Protein AF-0000000072195682 (afdb_homodimer)

Solvent-accessible surface area (backbone atoms only — not comparable to full-atom values): 30044 Å² total; per-residue (Å²): 125,80,44,58,81,38,50,67,50,40,48,49,52,44,64,76,43,40,86,78,41,54,74,70,44,37,41,47,49,50,40,53,70,71,36,47,68,48,49,36,67,46,50,68,69,56,46,18,61,75,48,69,45,61,58,66,53,48,39,51,44,20,45,76,52,48,32,95,29,42,66,56,54,23,48,28,31,32,49,46,42,38,46,49,38,30,44,58,46,33,59,60,50,59,69,64,73,56,73,85,81,82,79,62,76,38,49,58,47,37,36,50,50,49,33,50,36,32,39,52,16,30,67,49,38,66,76,55,53,55,57,66,46,48,49,51,45,41,49,49,63,69,67,32,69,34,36,37,33,32,26,60,76,80,30,28,15,58,32,50,33,51,43,51,56,40,46,74,70,73,43,58,61,42,73,49,74,42,69,88,70,41,41,65,66,59,58,66,71,64,48,80,56,27,31,37,37,40,37,48,43,86,83,66,54,68,66,56,43,53,49,43,51,52,36,56,74,67,64,33,48,29,36,19,40,27,55,36,84,79,36,82,49,37,61,88,35,78,23,64,45,51,51,71,58,30,68,59,74,72,39,65,46,59,42,35,63,51,42,50,56,51,24,48,55,55,34,43,53,57,58,47,50,69,65,58,64,68,73,64,79,76,107,124,80,43,58,80,38,52,66,51,40,48,48,54,45,63,76,42,41,86,79,41,56,72,69,44,39,41,46,49,50,40,54,69,71,35,47,67,50,48,36,66,45,51,68,67,54,46,17,60,74,46,69,45,59,58,66,51,46,39,52,43,20,43,75,52,47,32,96,29,42,67,56,55,23,48,28,31,31,49,47,42,38,46,51,39,32,47,57,48,34,58,62,51,57,69,64,70,57,73,88,81,79,76,62,73,38,50,60,47,38,37,50,50,49,34,51,36,31,39,51,14,31,68,48,38,66,77,55,54,54,57,66,47,47,48,50,44,41,50,51,62,69,68,32,68,34,37,38,34,33,25,60,77,80,30,27,15,59,31,47,34,51,42,52,56,40,45,73,72,72,42,58,61,43,74,50,75,43,70,89,71,40,41,64,67,59,57,66,72,64,46,80,56,27,32,37,37,41,37,48,43,85,82,66,53,68,67,58,45,52,51,41,51,52,35,55,74,68,65,32,48,28,37,20,40,26,54,37,85,81,36,81,48,36,61,89,35,78,22,65,45,51,50,73,57,31,68,58,69,70,42,65,47,57,43,36,63,51,43,51,54,52,25,46,55,54,35,41,52,56,58,48,49,70,65,52,62,68,70,63,78,76,108

Radius of gyration: 27.05 Å; Cα contacts (8 Å, |Δi|>4): 893; chains: 2; bounding box: 69×82×57 Å

Secondary structure (DSSP, 8-state):
-PPPSSHHHHHHHHHHHGGGS-HHHHHHHHHHHH-HHHHHHS-HHHHHHHTTS-HHHHHHHHHHTT-SSHHHHHHHHHHHHHHHHHHHHHHHHTTTSS-SSS-TTSHHHHHHHHHHHHHHHHHHHHHHS-HHHHHHHHHHHHH-S-EEEEE-GGGHHHHHHHHHHHHHTT--EEEE--GGG-HHHHHTT--TT-EEEEE--SSPPHHHHHHHHHHHHHT-EEEEEES-TT-TTTTT-SEEEE----EETTEE--HHHHHHHHHHHHHHHHHHHHHHTTTTT--/-PPPSSHHHHHHHHHHHGGGS-HHHHHHHHHHHH-HHHHHHS-HHHHHHHTTS-HHHHHHHHHHTT-SSHHHHHHHHHHHHHHHHHHHHHHHHTTTSS-SSS-TTSHHHHHHHHHHHHHHHHHHHHHHS-HHHHHHHHHHHHH-S-EEEEE-GGGHHHHHHHHHHHHHTT--EEEE--GGG-HHHHHTT--TT-EEEEE--SSPPHHHHHHHHHHHHHT-EEEEEES-TT-TTTTT-SEEEE----EETTEE--HHHHHHHHHHHHHHHHHHHHHHTTGGG--

pLDDT: mean 82.2, std 19.08, range [18.28, 98.75]

Structure (mmCIF, N/CA/C/O backbone):
data_AF-0000000072195682-model_v1
#
loop_
_entity.id
_entity.type
_entity.pdbx_description
1 polymer 'Fe-S cluster assembly protein HesB'
#
loop_
_atom_site.group_PDB
_atom_site.id
_atom_site.type_symbol
_atom_site.label_atom_id
_atom_site.label_alt_id
_atom_site.label_comp_id
_atom_site.label_asym_id
_atom_site.label_entity_id
_atom_site.label_seq_id
_atom_site.pdbx_PDB_ins_code
_atom_site.Cartn_x
_atom_site.Cartn_y
_atom_site.Cartn_z
_atom_site.occupancy
_atom_site.B_iso_or_equiv
_atom_site.auth_seq_id
_atom_site.auth_comp_id
_atom_site.auth_asym_id
_atom_site.auth_atom_id
_atom_site.pdbx_PDB_model_num
ATOM 1 N N . MET A 1 1 ? 1.265 -34.75 -19.141 1 52.75 1 MET A N 1
ATOM 2 C CA . MET A 1 1 ? 0.879 -33.406 -18.719 1 52.75 1 MET A CA 1
ATOM 3 C C . MET A 1 1 ? -0.371 -33.469 -17.844 1 52.75 1 MET A C 1
ATOM 5 O O . MET A 1 1 ? -1.278 -34.25 -18.078 1 52.75 1 MET A O 1
ATOM 9 N N . ILE A 1 2 ? -0.291 -33 -16.625 1 70.94 2 ILE A N 1
ATOM 10 C CA . ILE A 1 2 ? -1.341 -33.125 -15.625 1 70.94 2 ILE A CA 1
ATOM 11 C C . ILE A 1 2 ? -2.406 -32.062 -15.844 1 70.94 2 ILE A C 1
ATOM 13 O O . ILE A 1 2 ? -2.111 -30.984 -16.359 1 70.94 2 ILE A O 1
ATOM 17 N N . ALA A 1 3 ? -3.643 -32.5 -15.633 1 84.62 3 ALA A N 1
ATOM 18 C CA . ALA A 1 3 ? -4.773 -31.578 -15.781 1 84.62 3 ALA A CA 1
ATOM 19 C C . ALA A 1 3 ? -4.652 -30.391 -14.828 1 84.62 3 ALA A C 1
ATOM 21 O O . ALA A 1 3 ? -4.238 -30.547 -13.68 1 84.62 3 ALA A O 1
ATOM 22 N N . ALA A 1 4 ? -4.977 -29.234 -15.438 1 80.38 4 ALA A N 1
ATOM 23 C CA . ALA A 1 4 ? -4.949 -28.016 -14.633 1 80.38 4 ALA A CA 1
ATOM 24 C C . ALA A 1 4 ? -5.906 -28.125 -13.445 1 80.38 4 ALA A C 1
ATOM 26 O O . ALA A 1 4 ? -6.98 -28.703 -13.562 1 80.38 4 ALA A O 1
ATOM 27 N N . THR A 1 5 ? -5.57 -27.609 -12.305 1 74.25 5 THR A N 1
ATOM 28 C CA . THR A 1 5 ? -6.406 -27.703 -11.117 1 74.25 5 THR A CA 1
ATOM 29 C C . THR A 1 5 ? -7.012 -26.328 -10.789 1 74.25 5 THR A C 1
ATOM 31 O O . THR A 1 5 ? -7.758 -26.203 -9.812 1 74.25 5 THR A O 1
ATOM 34 N N . SER A 1 6 ? -6.68 -25.297 -11.57 1 76.38 6 SER A N 1
ATOM 35 C CA . SER A 1 6 ? -7.281 -23.984 -11.43 1 76.38 6 SER A CA 1
ATOM 36 C C . SER A 1 6 ? -7.711 -23.422 -12.781 1 76.38 6 SER A C 1
ATOM 38 O O . SER A 1 6 ? -7.191 -23.828 -13.82 1 76.38 6 SER A O 1
ATOM 40 N N . VAL A 1 7 ? -8.68 -22.516 -12.68 1 79.06 7 VAL A N 1
ATOM 41 C CA . VAL A 1 7 ? -9.203 -21.922 -13.898 1 79.06 7 VAL A CA 1
ATOM 42 C C . VAL A 1 7 ? -8.078 -21.188 -14.641 1 79.06 7 VAL A C 1
ATOM 44 O O . VAL A 1 7 ? -7.961 -21.297 -15.867 1 79.06 7 VAL A O 1
ATOM 47 N N . LYS A 1 8 ? -7.355 -20.547 -13.883 1 70.56 8 LYS A N 1
ATOM 48 C CA . LYS A 1 8 ? -6.266 -19.781 -14.477 1 70.56 8 LYS A CA 1
ATOM 49 C C . LYS A 1 8 ? -5.27 -20.703 -15.188 1 70.56 8 LYS A C 1
ATOM 51 O O . LYS A 1 8 ? -4.824 -20.391 -16.297 1 70.56 8 LYS A O 1
ATOM 56 N N . GLU A 1 9 ? -4.902 -21.797 -14.516 1 75.75 9 GLU A N 1
ATOM 57 C CA . GLU A 1 9 ? -4.027 -22.797 -15.133 1 75.75 9 GLU A CA 1
ATOM 58 C C . GLU A 1 9 ? -4.648 -23.359 -16.406 1 75.75 9 GLU A C 1
ATOM 60 O O . GLU A 1 9 ? -3.959 -23.547 -17.406 1 75.75 9 GLU A O 1
ATOM 65 N N . LEU A 1 10 ? -5.891 -23.641 -16.312 1 85.56 10 LEU A N 1
ATOM 66 C CA . LEU A 1 10 ? -6.586 -24.188 -17.484 1 85.56 10 LEU A CA 1
ATOM 67 C C . LEU A 1 10 ? -6.59 -23.188 -18.625 1 85.56 10 LEU A C 1
ATOM 69 O O . LEU A 1 10 ? -6.344 -23.562 -19.781 1 85.56 10 LEU A O 1
ATOM 73 N N . GLN A 1 11 ? -6.801 -21.922 -18.234 1 79.88 11 GLN A N 1
ATOM 74 C CA . GLN A 1 11 ? -6.824 -20.891 -19.266 1 79.88 11 GLN A CA 1
ATOM 75 C C . GLN A 1 11 ? -5.453 -20.734 -19.922 1 79.88 11 GLN A C 1
ATOM 77 O O . GLN A 1 11 ? -5.359 -20.594 -21.141 1 79.88 11 GLN A O 1
ATOM 82 N N . ARG A 1 12 ? -4.441 -20.844 -19.188 1 74 12 ARG A N 1
ATOM 83 C CA . ARG A 1 12 ? -3.078 -20.797 -19.703 1 74 12 ARG A CA 1
ATOM 84 C C . ARG A 1 12 ? -2.82 -21.969 -20.656 1 74 12 ARG A C 1
ATOM 86 O O . ARG A 1 12 ? -2.248 -21.797 -21.734 1 74 12 ARG A O 1
ATOM 93 N N . ASP A 1 13 ? -3.166 -23.094 -20.172 1 84.19 13 ASP A N 1
ATOM 94 C CA . ASP A 1 13 ? -3.002 -24.281 -20.984 1 84.19 13 ASP A CA 1
ATOM 95 C C . ASP A 1 13 ? -3.76 -24.156 -22.312 1 84.19 13 ASP A C 1
ATOM 97 O O . ASP A 1 13 ? -3.258 -24.547 -23.359 1 84.19 13 ASP A O 1
ATOM 101 N N . ILE A 1 14 ? -4.898 -23.547 -22.234 1 86.06 14 ILE A N 1
ATOM 102 C CA . ILE A 1 14 ? -5.738 -23.344 -23.406 1 86.06 14 ILE A CA 1
ATOM 103 C C . ILE A 1 14 ? -5.055 -22.391 -24.375 1 86.06 14 ILE A C 1
ATOM 105 O O . ILE A 1 14 ? -4.988 -22.656 -25.578 1 86.06 14 ILE A O 1
ATOM 109 N N . TYR A 1 15 ? -4.516 -21.344 -23.859 1 75.62 15 TYR A N 1
ATOM 110 C CA . TYR A 1 15 ? -3.844 -20.359 -24.703 1 75.62 15 TYR A CA 1
ATOM 111 C C . TYR A 1 15 ? -2.617 -20.953 -25.375 1 75.62 15 TYR A C 1
ATOM 113 O O . TYR A 1 15 ? -2.375 -20.719 -26.562 1 75.62 15 TYR A O 1
ATOM 121 N N . ALA A 1 16 ? -1.9 -21.672 -24.656 1 79.31 16 ALA A N 1
ATOM 122 C CA . ALA A 1 16 ? -0.665 -22.297 -25.141 1 79.31 16 ALA A CA 1
ATOM 123 C C . ALA A 1 16 ? -0.95 -23.297 -26.25 1 79.31 16 ALA A C 1
ATOM 125 O O . ALA A 1 16 ? -0.159 -23.438 -27.188 1 79.31 16 ALA A O 1
ATOM 126 N N . LYS A 1 17 ? -2.082 -23.906 -26.188 1 85.75 17 LYS A N 1
ATOM 127 C CA . LYS A 1 17 ? -2.361 -25.016 -27.094 1 85.75 17 LYS A CA 1
ATOM 128 C C . LYS A 1 17 ? -3.4 -24.609 -28.141 1 85.75 17 LYS A C 1
ATOM 130 O O . LYS A 1 17 ? -3.789 -25.422 -28.984 1 85.75 17 LYS A O 1
ATOM 135 N N . TYR A 1 18 ? -3.801 -23.344 -28.094 1 82 18 TYR A N 1
ATOM 136 C CA . TYR A 1 18 ? -4.961 -22.891 -28.859 1 82 18 TYR A CA 1
ATOM 137 C C . TYR A 1 18 ? -4.77 -23.141 -30.344 1 82 18 TYR A C 1
ATOM 139 O O . TYR A 1 18 ? -5.652 -23.688 -31.016 1 82 18 TYR A O 1
ATOM 147 N N . GLU A 1 19 ? -3.594 -22.812 -30.875 1 79.88 19 GLU A N 1
ATOM 148 C CA . GLU A 1 19 ? -3.334 -22.906 -32.312 1 79.88 19 GLU A CA 1
ATOM 149 C C . GLU A 1 19 ? -3.248 -24.375 -32.75 1 79.88 19 GLU A C 1
ATOM 151 O O . GLU A 1 19 ? -3.523 -24.688 -33.938 1 79.88 19 GLU A O 1
ATOM 156 N N . ASP A 1 20 ? -2.902 -25.266 -31.844 1 88.12 20 ASP A N 1
ATOM 157 C CA . ASP A 1 20 ? -2.754 -26.672 -32.156 1 88.12 20 ASP A CA 1
ATOM 158 C C . ASP A 1 20 ? -4.094 -27.406 -32.094 1 88.12 20 ASP A C 1
ATOM 160 O O . ASP A 1 20 ? -4.199 -28.562 -32.469 1 88.12 20 ASP A O 1
ATOM 164 N N . LEU A 1 21 ? -5.109 -26.766 -31.547 1 89.88 21 LEU A N 1
ATOM 165 C CA . LEU A 1 21 ? -6.43 -27.359 -31.391 1 89.88 21 LEU A CA 1
ATOM 166 C C . LEU A 1 21 ? -7.188 -27.375 -32.719 1 89.88 21 LEU A C 1
ATOM 168 O O . LEU A 1 21 ? -6.973 -26.5 -33.562 1 89.88 21 LEU A O 1
ATOM 172 N N . SER A 1 22 ? -8.031 -28.438 -32.969 1 91.81 22 SER A N 1
ATOM 173 C CA . SER A 1 22 ? -8.953 -28.422 -34.094 1 91.81 22 SER A CA 1
ATOM 174 C C . SER A 1 22 ? -9.922 -27.25 -34 1 91.81 22 SER A C 1
ATOM 176 O O . SER A 1 22 ? -10.094 -26.656 -32.938 1 91.81 22 SER A O 1
ATOM 178 N N . GLN A 1 23 ? -10.562 -26.875 -35.062 1 88.38 23 GLN A N 1
ATOM 179 C CA . GLN A 1 23 ? -11.492 -25.75 -35.125 1 88.38 23 GLN A CA 1
ATOM 180 C C . GLN A 1 23 ? -12.602 -25.891 -34.094 1 88.38 23 GLN A C 1
ATOM 182 O O . GLN A 1 23 ? -12.969 -24.906 -33.406 1 88.38 23 GLN A O 1
ATOM 187 N N . ARG A 1 24 ? -13.07 -27.062 -33.938 1 90.88 24 ARG A N 1
ATOM 188 C CA . ARG A 1 24 ? -14.156 -27.312 -33 1 90.88 24 ARG A CA 1
ATOM 189 C C . ARG A 1 24 ? -13.68 -27.172 -31.578 1 90.88 24 ARG A C 1
ATOM 191 O O . ARG A 1 24 ? -14.398 -26.625 -30.719 1 90.88 24 ARG A O 1
ATOM 198 N N . LEU A 1 25 ? -12.461 -27.625 -31.25 1 93.06 25 LEU A N 1
ATOM 199 C CA . LEU A 1 25 ? -11.906 -27.5 -29.906 1 93.06 25 LEU A CA 1
ATOM 200 C C . LEU A 1 25 ? -11.562 -26.047 -29.594 1 93.06 25 LEU A C 1
ATOM 202 O O . LEU A 1 25 ? -11.688 -25.609 -28.453 1 93.06 25 LEU A O 1
ATOM 206 N N . GLN A 1 26 ? -11.219 -25.297 -30.609 1 89.5 26 GLN A N 1
ATOM 207 C CA . GLN A 1 26 ? -10.992 -23.859 -30.438 1 89.5 26 GLN A CA 1
ATOM 208 C C . GLN A 1 26 ? -12.281 -23.141 -30.047 1 89.5 26 GLN A C 1
ATOM 210 O O . GLN A 1 26 ? -12.273 -22.234 -29.219 1 89.5 26 GLN A O 1
ATOM 215 N N . GLN A 1 27 ? -13.352 -23.547 -30.609 1 88 27 GLN A N 1
ATOM 216 C CA . GLN A 1 27 ? -14.656 -22.984 -30.266 1 88 27 GLN A CA 1
ATOM 217 C C . GLN A 1 27 ? -14.984 -23.234 -28.797 1 88 27 GLN A C 1
ATOM 219 O O . GLN A 1 27 ? -15.461 -22.328 -28.109 1 88 27 GLN A O 1
ATOM 224 N N . VAL A 1 28 ? -14.672 -24.391 -28.328 1 92.19 28 VAL A N 1
ATOM 225 C CA . VAL A 1 28 ? -14.898 -24.734 -26.922 1 92.19 28 VAL A CA 1
ATOM 226 C C . VAL A 1 28 ? -13.953 -23.922 -26.047 1 92.19 28 VAL A C 1
ATOM 228 O O . VAL A 1 28 ? -14.367 -23.375 -25.016 1 92.19 28 VAL A O 1
ATOM 231 N N . ALA A 1 29 ? -12.703 -23.859 -26.484 1 89.5 29 ALA A N 1
ATOM 232 C CA . ALA A 1 29 ? -11.703 -23.094 -25.734 1 89.5 29 ALA A CA 1
ATOM 233 C C . ALA A 1 29 ? -12.141 -21.656 -25.547 1 89.5 29 ALA A C 1
ATOM 235 O O . ALA A 1 29 ? -12.062 -21.109 -24.438 1 89.5 29 ALA A O 1
ATOM 236 N N . LYS A 1 30 ? -12.641 -21.078 -26.562 1 83.25 30 LYS A N 1
ATOM 237 C CA . LYS A 1 30 ? -13.133 -19.703 -26.516 1 83.25 30 LYS A CA 1
ATOM 238 C C . LYS A 1 30 ? -14.297 -19.578 -25.547 1 83.25 30 LYS A C 1
ATOM 240 O O . LYS A 1 30 ? -14.328 -18.656 -24.719 1 83.25 30 LYS A O 1
ATOM 245 N N . TYR A 1 31 ? -15.211 -20.469 -25.609 1 87.19 31 TYR A N 1
ATOM 246 C CA . TYR A 1 31 ? -16.375 -20.438 -24.75 1 87.19 31 TYR A CA 1
ATOM 247 C C . TYR A 1 31 ? -15.977 -20.609 -23.281 1 87.19 31 TYR A C 1
ATOM 249 O O . TYR A 1 31 ? -16.5 -19.906 -22.406 1 87.19 31 TYR A O 1
ATOM 257 N N . VAL A 1 32 ? -15.008 -21.5 -23.016 1 88.25 32 VAL A N 1
ATOM 258 C CA . VAL A 1 32 ? -14.547 -21.797 -21.656 1 88.25 32 VAL A CA 1
ATOM 259 C C . VAL A 1 32 ? -13.898 -20.562 -21.047 1 88.25 32 VAL A C 1
ATOM 261 O O . VAL A 1 32 ? -14.133 -20.25 -19.875 1 88.25 32 VAL A O 1
ATOM 264 N N . VAL A 1 33 ? -13.203 -19.859 -21.859 1 79.81 33 VAL A N 1
ATOM 265 C CA . VAL A 1 33 ? -12.477 -18.688 -21.375 1 79.81 33 VAL A CA 1
ATOM 266 C C . VAL A 1 33 ? -13.43 -17.5 -21.25 1 79.81 33 VAL A C 1
ATOM 268 O O . VAL A 1 33 ? -13.336 -16.719 -20.297 1 79.81 33 VAL A O 1
ATOM 271 N N . GLU A 1 34 ? -14.43 -17.453 -22.047 1 76.75 34 GLU A N 1
ATOM 272 C CA . GLU A 1 34 ? -15.297 -16.281 -22.156 1 76.75 34 GLU A CA 1
ATOM 273 C C . GLU A 1 34 ? -16.484 -16.391 -21.219 1 76.75 34 GLU A C 1
ATOM 275 O O . GLU A 1 34 ? -17.031 -15.383 -20.766 1 76.75 34 GLU A O 1
ATOM 280 N N . LYS A 1 35 ? -16.906 -17.562 -20.953 1 77.69 35 LYS A N 1
ATOM 281 C CA . LYS A 1 35 ? -18.141 -17.734 -20.188 1 77.69 35 LYS A CA 1
ATOM 282 C C . LYS A 1 35 ? -17.922 -18.641 -18.984 1 77.69 35 LYS A C 1
ATOM 284 O O . LYS A 1 35 ? -18.531 -19.688 -18.859 1 77.69 35 LYS A O 1
ATOM 289 N N . PRO A 1 36 ? -17.031 -18.109 -18.047 1 79.25 36 PRO A N 1
ATOM 290 C CA . PRO A 1 36 ? -16.688 -18.953 -16.906 1 79.25 36 PRO A CA 1
ATOM 291 C C . PRO A 1 36 ? -17.891 -19.312 -16.047 1 79.25 36 PRO A C 1
ATOM 293 O O . PRO A 1 36 ? -17.969 -20.422 -15.508 1 79.25 36 PRO A O 1
ATOM 296 N N . GLU A 1 37 ? -18.844 -18.406 -15.93 1 74.94 37 GLU A N 1
ATOM 297 C CA . GLU A 1 37 ? -20.031 -18.672 -15.133 1 74.94 37 GLU A CA 1
ATOM 298 C C . GLU A 1 37 ? -20.875 -19.797 -15.75 1 74.94 37 GLU A C 1
ATOM 300 O O . GLU A 1 37 ? -21.391 -20.656 -15.031 1 74.94 37 GLU A O 1
ATOM 305 N N . SER A 1 38 ? -20.953 -19.766 -16.984 1 82.31 38 SER A N 1
ATOM 306 C CA . SER A 1 38 ? -21.688 -20.812 -17.688 1 82.31 38 SER A CA 1
ATOM 307 C C . SER A 1 38 ? -21.031 -22.172 -17.5 1 82.31 38 SER A C 1
ATOM 309 O O . SER A 1 38 ? -21.703 -23.172 -17.25 1 82.31 38 SER A O 1
ATOM 311 N N . ILE A 1 39 ? -19.672 -22.156 -17.547 1 88.06 39 ILE A N 1
ATOM 312 C CA . ILE A 1 39 ? -18.938 -23.391 -17.391 1 88.06 39 ILE A CA 1
ATOM 313 C C . ILE A 1 39 ? -19.203 -23.984 -16 1 88.06 39 ILE A C 1
ATOM 315 O O . ILE A 1 39 ? -19.391 -25.188 -15.859 1 88.06 39 ILE A O 1
ATOM 319 N N . ALA A 1 40 ? -19.297 -23.141 -15.086 1 82.06 40 ALA A N 1
ATOM 320 C CA . ALA A 1 40 ? -19.453 -23.562 -13.703 1 82.06 40 ALA A CA 1
ATOM 321 C C . ALA A 1 40 ? -20.859 -24.094 -13.445 1 82.06 40 ALA A C 1
ATOM 323 O O . ALA A 1 40 ? -21.047 -25.047 -12.688 1 82.06 40 ALA A O 1
ATOM 324 N N . PHE A 1 41 ? -21.828 -23.531 -14.078 1 80.69 41 PHE A N 1
ATOM 325 C CA . PHE A 1 41 ? -23.172 -23.734 -13.555 1 80.69 41 PHE A CA 1
ATOM 326 C C . PHE A 1 41 ? -24.062 -24.438 -14.586 1 80.69 41 PHE A C 1
ATOM 328 O O . PHE A 1 41 ? -25 -25.141 -14.234 1 80.69 41 PHE A O 1
ATOM 335 N N . ASP A 1 42 ? -23.812 -24.203 -15.789 1 84.56 42 ASP A N 1
ATOM 336 C CA . ASP A 1 42 ? -24.688 -24.781 -16.812 1 84.56 42 ASP A CA 1
ATOM 337 C C . ASP A 1 42 ? -24.422 -26.266 -16.984 1 84.56 42 ASP A C 1
ATOM 339 O O . ASP A 1 42 ? -23.359 -26.766 -16.625 1 84.56 42 ASP A O 1
ATOM 343 N N . SER A 1 43 ? -25.438 -27.047 -17.375 1 87.38 43 SER A N 1
ATOM 344 C CA . SER A 1 43 ? -25.266 -28.453 -17.703 1 87.38 43 SER A CA 1
ATOM 345 C C . SER A 1 43 ? -24.391 -28.609 -18.938 1 87.38 43 SER A C 1
ATOM 347 O O . SER A 1 43 ? -24.25 -27.688 -19.75 1 87.38 43 SER A O 1
ATOM 349 N N . VAL A 1 44 ? -23.781 -29.797 -19.031 1 90.38 44 VAL A N 1
ATOM 350 C CA . VAL A 1 44 ? -22.906 -30.109 -20.156 1 90.38 44 VAL A CA 1
ATOM 351 C C . VAL A 1 44 ? -23.688 -29.938 -21.469 1 90.38 44 VAL A C 1
ATOM 353 O O . VAL A 1 44 ? -23.156 -29.406 -22.453 1 90.38 44 VAL A O 1
ATOM 356 N N . SER A 1 45 ? -25.016 -30.312 -21.422 1 92.12 45 SER A N 1
ATOM 357 C CA . SER A 1 45 ? -25.859 -30.172 -22.594 1 92.12 45 SER A CA 1
ATOM 358 C C . SER A 1 45 ? -26.078 -28.703 -22.953 1 92.12 45 SER A C 1
ATOM 360 O O . SER A 1 45 ? -26.047 -28.312 -24.125 1 92.12 45 SER A O 1
ATOM 362 N N . GLU A 1 46 ? -26.281 -27.891 -21.969 1 91.31 46 GLU A N 1
ATOM 363 C CA . GLU A 1 46 ? -26.484 -26.453 -22.172 1 91.31 46 GLU A CA 1
ATOM 364 C C . GLU A 1 46 ? -25.219 -25.781 -22.672 1 91.31 46 GLU A C 1
ATOM 366 O O . GLU A 1 46 ? -25.266 -24.906 -23.547 1 91.31 46 GLU A O 1
ATOM 371 N N . ILE A 1 47 ? -24.078 -26.172 -22.141 1 93.56 47 ILE A N 1
ATOM 372 C CA . ILE A 1 47 ? -22.781 -25.625 -22.531 1 93.56 47 ILE A CA 1
ATOM 373 C C . ILE A 1 47 ? -22.5 -25.969 -23.984 1 93.56 47 ILE A C 1
ATOM 375 O O . ILE A 1 47 ? -22.094 -25.109 -24.766 1 93.56 47 ILE A O 1
ATOM 379 N N . ALA A 1 48 ? -22.766 -27.156 -24.359 1 93.56 48 ALA A N 1
ATOM 380 C CA . ALA A 1 48 ? -22.562 -27.609 -25.734 1 93.56 48 ALA A CA 1
ATOM 381 C C . ALA A 1 48 ? -23.438 -26.797 -26.703 1 93.56 48 ALA A C 1
ATOM 383 O O . ALA A 1 48 ? -22.969 -26.359 -27.75 1 93.56 48 ALA A O 1
ATOM 384 N N . ARG A 1 49 ? -24.703 -26.625 -26.312 1 92.19 49 ARG A N 1
ATOM 385 C CA . ARG A 1 49 ? -25.641 -25.875 -27.125 1 92.19 49 ARG A CA 1
ATOM 386 C C . ARG A 1 49 ? -25.172 -24.422 -27.297 1 92.19 49 ARG A C 1
ATOM 388 O O . ARG A 1 49 ? -25.156 -23.906 -28.422 1 92.19 49 ARG A O 1
ATOM 395 N N . ASN A 1 50 ? -24.688 -23.797 -26.234 1 90.31 50 ASN A N 1
ATOM 396 C CA . ASN A 1 50 ? -24.281 -22.406 -26.25 1 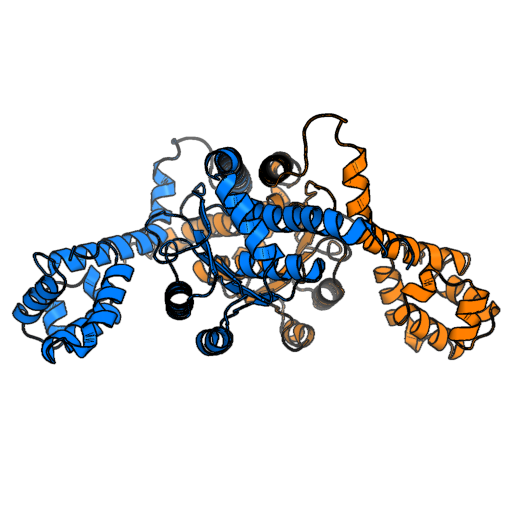90.31 50 ASN A CA 1
ATOM 397 C C . ASN A 1 50 ? -22.969 -22.203 -27 1 90.31 50 ASN A C 1
ATOM 399 O O . ASN A 1 50 ? -22.75 -21.172 -27.641 1 90.31 50 ASN A O 1
ATOM 403 N N . ALA A 1 51 ? -22.125 -23.125 -26.938 1 90.31 51 ALA A N 1
ATOM 404 C CA . ALA A 1 51 ? -20.844 -23.078 -27.609 1 90.31 51 ALA A CA 1
ATOM 405 C C . ALA A 1 51 ? -20.969 -23.547 -29.062 1 90.31 51 ALA A C 1
ATOM 407 O O . ALA A 1 51 ? -20 -23.516 -29.828 1 90.31 51 ALA A O 1
ATOM 408 N N . GLU A 1 52 ? -22.156 -24.031 -29.359 1 90.44 52 GLU A N 1
ATOM 409 C CA . GLU A 1 52 ? -22.484 -24.469 -30.719 1 90.44 52 GLU A CA 1
ATOM 410 C C . GLU A 1 52 ? -21.594 -25.625 -31.156 1 90.44 52 GLU A C 1
ATOM 412 O O . GLU A 1 52 ? -21.047 -25.609 -32.25 1 90.44 52 GLU A O 1
ATOM 417 N N . VAL A 1 53 ? -21.344 -26.578 -30.297 1 94.12 53 VAL A N 1
ATOM 418 C CA . VAL A 1 53 ? -20.594 -27.781 -30.609 1 94.12 53 VAL A CA 1
ATOM 419 C C . VAL A 1 53 ? -21.344 -29 -30.094 1 94.12 53 VAL A C 1
ATOM 421 O O . VAL A 1 53 ? -22.188 -28.906 -29.203 1 94.12 53 VAL A O 1
ATOM 424 N N . PRO A 1 54 ? -21.125 -30.234 -30.734 1 92.06 54 PRO A N 1
ATOM 425 C CA . PRO A 1 54 ? -21.688 -31.453 -30.156 1 92.06 54 PRO A CA 1
ATOM 426 C C . PRO A 1 54 ? -21.141 -31.75 -28.75 1 92.06 54 PRO A C 1
ATOM 428 O O . PRO A 1 54 ? -20 -31.406 -28.453 1 92.06 54 PRO A O 1
ATOM 431 N N . PRO A 1 55 ? -22.016 -32.312 -27.828 1 92.06 55 PRO A N 1
ATOM 432 C CA . PRO A 1 55 ? -21.578 -32.625 -26.469 1 92.06 55 PRO A CA 1
ATOM 433 C C . PRO A 1 55 ? -20.297 -33.469 -26.453 1 92.06 55 PRO A C 1
ATOM 435 O O . PRO A 1 55 ? -19.469 -33.312 -25.562 1 92.06 55 PRO A O 1
ATOM 438 N N . SER A 1 56 ? -20.094 -34.281 -27.5 1 93.25 56 SER A N 1
ATOM 439 C CA . SER A 1 56 ? -18.906 -35.125 -27.578 1 93.25 56 SER A CA 1
ATOM 440 C C . SER A 1 56 ? -17.641 -34.281 -27.734 1 93.25 56 SER A C 1
ATOM 442 O O . SER A 1 56 ? -16.562 -34.688 -27.297 1 93.25 56 SER A O 1
ATOM 444 N N . THR A 1 57 ? -17.766 -33.094 -28.344 1 94.56 57 THR A N 1
ATOM 445 C CA . THR A 1 57 ? -16.641 -32.188 -28.5 1 94.56 57 THR A CA 1
ATOM 446 C C . THR A 1 57 ? -16.156 -31.672 -27.141 1 94.56 57 THR A C 1
ATOM 448 O O . THR A 1 57 ? -14.969 -31.453 -26.938 1 94.56 57 THR A O 1
ATOM 451 N N . LEU A 1 58 ? -17.094 -31.516 -26.141 1 94.81 58 LEU A N 1
ATOM 452 C CA . LEU A 1 58 ? -16.703 -31.094 -24.797 1 94.81 58 LEU A CA 1
ATOM 453 C C . LEU A 1 58 ? -15.859 -32.156 -24.109 1 94.81 58 LEU A C 1
ATOM 455 O O . LEU A 1 58 ? -14.883 -31.859 -23.438 1 94.81 58 LEU A O 1
ATOM 459 N N . THR A 1 59 ? -16.281 -33.406 -24.344 1 93.12 59 THR A N 1
ATOM 460 C CA . THR A 1 59 ? -15.516 -34.531 -23.766 1 93.12 59 THR A CA 1
ATOM 461 C C . THR A 1 59 ? -14.117 -34.594 -24.391 1 93.12 59 THR A C 1
ATOM 463 O O . THR A 1 59 ? -13.133 -34.812 -23.672 1 93.12 59 THR A O 1
ATOM 466 N N . ARG A 1 60 ? -13.992 -34.438 -25.703 1 94.19 60 ARG A N 1
ATOM 467 C CA . ARG A 1 60 ? -12.695 -34.438 -26.375 1 94.19 60 ARG A CA 1
ATOM 468 C C . ARG A 1 60 ? -11.836 -33.281 -25.891 1 94.19 60 ARG A C 1
ATOM 470 O O . ARG A 1 60 ? -10.609 -33.406 -25.781 1 94.19 60 ARG A O 1
ATOM 477 N N . PHE A 1 61 ? -12.453 -32.094 -25.703 1 94.12 61 PHE A N 1
ATOM 478 C CA . PHE A 1 61 ? -11.742 -30.953 -25.141 1 94.12 61 PHE A CA 1
ATOM 479 C C . PHE A 1 61 ? -11.164 -31.281 -23.781 1 94.12 61 PHE A C 1
ATOM 481 O O . PHE A 1 61 ? -10 -30.984 -23.5 1 94.12 61 PHE A O 1
ATOM 488 N N . ALA A 1 62 ? -11.977 -31.875 -22.891 1 94 62 ALA A N 1
ATOM 489 C CA . ALA A 1 62 ? -11.5 -32.25 -21.562 1 94 62 ALA A CA 1
ATOM 490 C C . ALA A 1 62 ? -10.281 -33.188 -21.672 1 94 62 ALA A C 1
ATOM 492 O O . ALA A 1 62 ? -9.289 -32.969 -20.969 1 94 62 ALA A O 1
ATOM 493 N N . HIS A 1 63 ? -10.305 -34.094 -22.641 1 92.94 63 HIS A N 1
ATOM 494 C CA . HIS A 1 63 ? -9.203 -35.031 -22.828 1 92.94 63 HIS A CA 1
ATOM 495 C C . HIS A 1 63 ? -7.965 -34.344 -23.375 1 92.94 63 HIS A C 1
ATOM 497 O O . HIS A 1 63 ? -6.836 -34.688 -23 1 92.94 63 HIS A O 1
ATOM 503 N N . ALA A 1 64 ? -8.148 -33.406 -24.188 1 93 64 ALA A N 1
ATOM 504 C CA . ALA A 1 64 ? -7.039 -32.656 -24.766 1 93 64 ALA A CA 1
ATOM 505 C C . ALA A 1 64 ? -6.262 -31.906 -23.672 1 93 64 ALA A C 1
ATOM 507 O O . ALA A 1 64 ? -5.074 -31.625 -23.844 1 93 64 ALA A O 1
ATOM 508 N N . PHE A 1 65 ? -6.918 -31.625 -22.641 1 92.69 65 PHE A N 1
ATOM 509 C CA . PHE A 1 65 ? -6.273 -30.922 -21.531 1 92.69 65 PHE A CA 1
ATOM 510 C C . PHE A 1 65 ? -6.129 -31.828 -20.312 1 92.69 65 PHE A C 1
ATOM 512 O O . PHE A 1 65 ? -6.07 -31.359 -19.188 1 92.69 65 PHE A O 1
ATOM 519 N N . HIS A 1 66 ? -6.211 -33.094 -20.516 1 88.5 66 HIS A N 1
ATOM 520 C CA . HIS A 1 66 ? -5.816 -34.156 -19.609 1 88.5 66 HIS A CA 1
ATOM 521 C C . HIS A 1 66 ? -6.828 -34.312 -18.484 1 88.5 66 HIS A C 1
ATOM 523 O O . HIS A 1 66 ? -6.465 -34.719 -17.359 1 88.5 66 HIS A O 1
ATOM 529 N N . TYR A 1 67 ? -8.039 -33.969 -18.781 1 92.81 67 TYR A N 1
ATOM 530 C CA . TYR A 1 67 ? -9.125 -34.281 -17.859 1 92.81 67 TYR A CA 1
ATOM 531 C C . TYR A 1 67 ? -9.852 -35.531 -18.266 1 92.81 67 TYR A C 1
ATOM 533 O O . TYR A 1 67 ? -9.766 -35.969 -19.422 1 92.81 67 TYR A O 1
ATOM 541 N N . ARG A 1 68 ? -10.547 -36.188 -17.297 1 87.88 68 ARG A N 1
ATOM 542 C CA . ARG A 1 68 ? -11.273 -37.438 -17.594 1 87.88 68 ARG A CA 1
ATOM 543 C C . ARG A 1 68 ? -12.578 -37.125 -18.328 1 87.88 68 ARG A C 1
ATOM 545 O O . ARG A 1 68 ? -13.078 -37.969 -19.078 1 87.88 68 ARG A O 1
ATOM 552 N N . GLY A 1 69 ? -13.172 -35.969 -18.047 1 91.69 69 GLY A N 1
ATOM 553 C CA . GLY A 1 69 ? -14.414 -35.5 -18.625 1 91.69 69 GLY A CA 1
ATOM 554 C C . GLY A 1 69 ? -14.641 -34 -18.422 1 91.69 69 GLY A C 1
ATOM 555 O O . GLY A 1 69 ? -13.898 -33.375 -17.688 1 91.69 69 GLY A O 1
ATOM 556 N N . PHE A 1 70 ? -15.602 -33.531 -19.094 1 92.75 70 PHE A N 1
ATOM 557 C CA . PHE A 1 70 ? -15.828 -32.094 -19.047 1 92.75 70 PHE A CA 1
ATOM 558 C C . PHE A 1 70 ? -16.328 -31.672 -17.672 1 92.75 70 PHE A C 1
ATOM 560 O O . PHE A 1 70 ? -16.125 -30.516 -17.25 1 92.75 70 PHE A O 1
ATOM 567 N N . ASN A 1 71 ? -16.953 -32.656 -16.922 1 89.81 71 ASN A N 1
ATOM 568 C CA . ASN A 1 71 ? -17.375 -32.344 -15.562 1 89.81 71 ASN A CA 1
ATOM 569 C C . ASN A 1 71 ? -16.203 -32 -14.656 1 89.81 71 ASN A C 1
ATOM 571 O O . ASN A 1 71 ? -16.328 -31.219 -13.727 1 89.81 71 ASN A O 1
ATOM 575 N N . ASP A 1 72 ? -15.07 -32.531 -14.961 1 89.25 72 ASP A N 1
ATOM 576 C CA . ASP A 1 72 ? -13.867 -32.188 -14.203 1 89.25 72 ASP A CA 1
ATOM 577 C C . ASP A 1 72 ? -13.5 -30.703 -14.43 1 89.25 72 ASP A C 1
ATOM 579 O O . ASP A 1 72 ? -13.055 -30.031 -13.5 1 89.25 72 ASP A O 1
ATOM 583 N N . ILE A 1 73 ? -13.688 -30.266 -15.617 1 90.88 73 ILE A N 1
ATOM 584 C CA . ILE A 1 73 ? -13.414 -28.859 -15.945 1 90.88 73 ILE A CA 1
ATOM 585 C C . ILE A 1 73 ? -14.422 -27.969 -15.234 1 90.88 73 ILE A C 1
ATOM 587 O O . ILE A 1 73 ? -14.055 -26.953 -14.633 1 90.88 73 ILE A O 1
ATOM 591 N N . LYS A 1 74 ? -15.656 -28.406 -15.234 1 88.38 74 LYS A N 1
ATOM 592 C CA . LYS A 1 74 ? -16.672 -27.656 -14.523 1 88.38 74 LYS A CA 1
ATOM 593 C C . LYS A 1 74 ? -16.328 -27.531 -13.039 1 88.38 74 LYS A C 1
ATOM 595 O O . LYS A 1 74 ? -16.5 -26.453 -12.453 1 88.38 74 LYS A O 1
ATOM 600 N N . LYS A 1 75 ? -15.859 -28.547 -12.508 1 81.38 75 LYS A N 1
ATOM 601 C CA . LYS A 1 75 ? -15.484 -28.547 -11.102 1 81.38 75 LYS A CA 1
ATOM 602 C C . LYS A 1 75 ? -14.406 -27.484 -10.828 1 81.38 75 LYS A C 1
ATOM 604 O O . LYS A 1 75 ? -14.469 -26.781 -9.828 1 81.38 75 LYS A O 1
ATOM 609 N N . VAL A 1 76 ? -13.523 -27.422 -11.766 1 81.25 76 VAL A N 1
ATOM 610 C CA . VAL A 1 76 ? -12.445 -26.438 -11.625 1 81.25 76 VAL A CA 1
ATOM 611 C C . VAL A 1 76 ? -13.039 -25.031 -11.617 1 81.25 76 VAL A C 1
ATOM 613 O O . VAL A 1 76 ? -12.633 -24.188 -10.812 1 81.25 76 VAL A O 1
ATOM 616 N N . PHE A 1 77 ? -13.969 -24.781 -12.461 1 80.5 77 PHE A N 1
ATOM 617 C CA . PHE A 1 77 ? -14.586 -23.469 -12.555 1 80.5 77 PHE A CA 1
ATOM 618 C C . PHE A 1 77 ? -15.516 -23.219 -11.383 1 80.5 77 PHE A C 1
ATOM 620 O O . PHE A 1 77 ? -15.602 -22.094 -10.875 1 80.5 77 PHE A O 1
ATOM 627 N N . ARG A 1 78 ? -16.203 -24.281 -10.945 1 71.81 78 ARG A N 1
ATOM 628 C CA . ARG A 1 78 ? -17.078 -24.141 -9.789 1 71.81 78 ARG A CA 1
ATOM 629 C C . ARG A 1 78 ? -16.266 -23.797 -8.531 1 71.81 78 ARG A C 1
ATOM 631 O O . ARG A 1 78 ? -16.672 -22.938 -7.75 1 71.81 78 ARG A O 1
ATOM 638 N N . ILE A 1 79 ? -15.266 -24.484 -8.484 1 63.19 79 ILE A N 1
ATOM 639 C CA . ILE A 1 79 ? -14.398 -24.25 -7.336 1 63.19 79 ILE A CA 1
ATOM 640 C C . ILE A 1 79 ? -13.859 -22.812 -7.379 1 63.19 79 ILE A C 1
ATOM 642 O O . ILE A 1 79 ? -13.836 -22.125 -6.355 1 63.19 79 ILE A O 1
ATOM 646 N N . ASN A 1 80 ? -13.492 -22.484 -8.508 1 59.66 80 ASN A N 1
ATOM 647 C CA . ASN A 1 80 ? -12.984 -21.125 -8.688 1 59.66 80 ASN A CA 1
ATOM 648 C C . ASN A 1 80 ? -14.062 -20.094 -8.414 1 59.66 80 ASN A C 1
ATOM 650 O O . ASN A 1 80 ? -13.797 -19.062 -7.773 1 59.66 80 ASN A O 1
ATOM 654 N N . LEU A 1 81 ? -15.227 -20.359 -9.062 1 54.34 81 LEU A N 1
ATOM 655 C CA . LEU A 1 81 ? -16.328 -19.438 -8.852 1 54.34 81 LEU A CA 1
ATOM 656 C C . LEU A 1 81 ? -16.812 -19.484 -7.402 1 54.34 81 LEU A C 1
ATOM 658 O O . LEU A 1 81 ? -17.141 -18.453 -6.824 1 54.34 81 LEU A O 1
ATOM 662 N N . ALA A 1 82 ? -16.891 -20.688 -6.961 1 47.38 82 ALA A N 1
ATOM 663 C CA . ALA A 1 82 ? -17.188 -20.812 -5.539 1 47.38 82 ALA A CA 1
ATOM 664 C C . ALA A 1 82 ? -16.141 -20.094 -4.695 1 47.38 82 ALA A C 1
ATOM 666 O O . ALA A 1 82 ? -16.484 -19.391 -3.734 1 47.38 82 ALA A O 1
ATOM 667 N N . GLU A 1 83 ? -15.055 -20.328 -5.074 1 44.38 83 GLU A N 1
ATOM 668 C CA . GLU A 1 83 ? -13.969 -19.609 -4.414 1 44.38 83 GLU A CA 1
ATOM 669 C C . GLU A 1 83 ? -14.086 -18.109 -4.648 1 44.38 83 GLU A C 1
ATOM 671 O O . GLU A 1 83 ? -13.828 -17.312 -3.742 1 44.38 83 GLU A O 1
ATOM 676 N N . GLN A 1 84 ? -14.414 -17.812 -5.883 1 42.22 84 GLN A N 1
ATOM 677 C CA . GLN A 1 84 ? -14.742 -16.422 -6.184 1 42.22 84 GLN A CA 1
ATOM 678 C C . GLN A 1 84 ? -16.047 -16 -5.5 1 42.22 84 GLN A C 1
ATOM 680 O O . GLN A 1 84 ? -16.156 -14.883 -5.004 1 42.22 84 GLN A O 1
ATOM 685 N N . THR A 1 85 ? -17.078 -16.859 -5.797 1 39.16 85 THR A N 1
ATOM 686 C 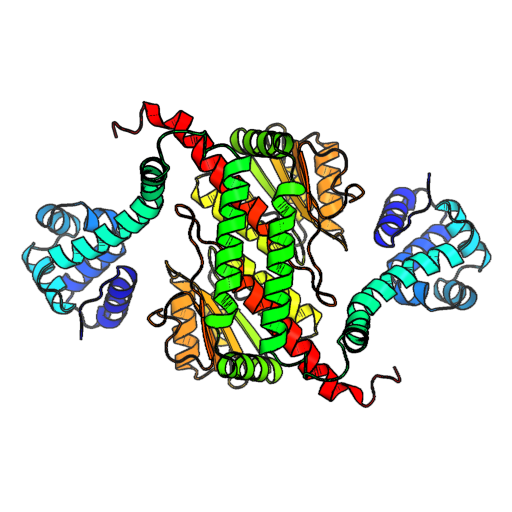CA . THR A 1 85 ? -18.312 -16.672 -5.043 1 39.16 85 THR A CA 1
ATOM 687 C C . THR A 1 85 ? -18.078 -16.922 -3.555 1 39.16 85 THR A C 1
ATOM 689 O O . THR A 1 85 ? -18.625 -16.203 -2.711 1 39.16 85 THR A O 1
ATOM 692 N N . GLU A 1 86 ? -17.422 -18.047 -3.242 1 36.16 86 GLU A N 1
ATOM 693 C CA . GLU A 1 86 ? -16.984 -18.172 -1.854 1 36.16 86 GLU A CA 1
ATOM 694 C C . GLU A 1 86 ? -16.109 -17 -1.435 1 36.16 86 GLU A C 1
ATOM 696 O O . GLU A 1 86 ? -16.156 -16.562 -0.284 1 36.16 86 GLU A O 1
ATOM 701 N N . SER A 1 87 ? -15.266 -16.609 -2.232 1 35.31 87 SER A N 1
ATOM 702 C C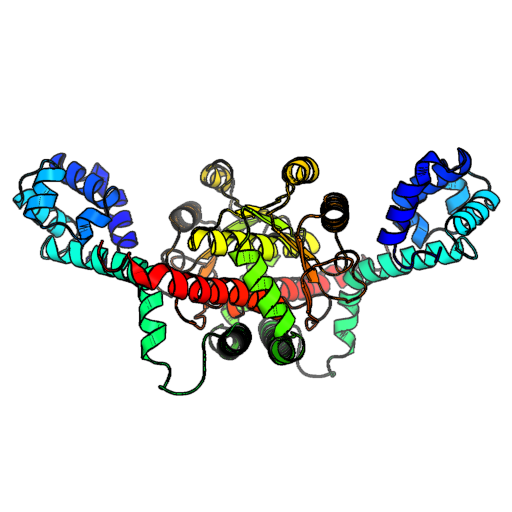A . SER A 1 87 ? -14.688 -15.297 -1.942 1 35.31 87 SER A CA 1
ATOM 703 C C . SER A 1 87 ? -15.773 -14.242 -1.764 1 35.31 87 SER A C 1
ATOM 705 O O . SER A 1 87 ? -15.695 -13.414 -0.852 1 35.31 87 SER A O 1
ATOM 707 N N . TYR A 1 88 ? -16.766 -14.211 -2.68 1 31.92 88 TYR A N 1
ATOM 708 C CA . TYR A 1 88 ? -17.969 -13.43 -2.432 1 31.92 88 TYR A CA 1
ATOM 709 C C . TYR A 1 88 ? -18.875 -14.125 -1.431 1 31.92 88 TYR A C 1
ATOM 711 O O . TYR A 1 88 ? -19.5 -13.477 -0.587 1 31.92 88 TYR A O 1
ATOM 719 N N . THR A 1 89 ? -19.156 -15.453 -1.502 1 33.06 89 THR A N 1
ATOM 720 C CA . THR A 1 89 ? -20 -16.203 -0.573 1 33.06 89 THR A CA 1
ATOM 721 C C . THR A 1 89 ? -19.25 -16.469 0.735 1 33.06 89 THR A C 1
ATOM 723 O O . THR A 1 89 ? -19.859 -16.875 1.729 1 33.06 89 THR A O 1
ATOM 726 N N . GLY A 1 90 ? -18 -16.719 0.762 1 32.72 90 GLY A N 1
ATOM 727 C CA . GLY A 1 90 ? -17.312 -16.719 2.039 1 32.72 90 GLY A CA 1
ATOM 728 C C . GLY A 1 90 ? -17.672 -15.539 2.922 1 32.72 90 GLY A C 1
ATOM 729 O O . GLY A 1 90 ? -17.219 -15.461 4.07 1 32.72 90 GLY A O 1
ATOM 730 N N . TYR A 1 91 ? -18.188 -14.523 2.301 1 32.47 91 TYR A N 1
ATOM 731 C CA . TYR A 1 91 ? -18.781 -13.5 3.158 1 32.47 91 TYR A CA 1
ATOM 732 C C . TYR A 1 91 ? -19.875 -14.094 4.027 1 32.47 91 TYR A C 1
ATOM 734 O O . TYR A 1 91 ? -20.078 -13.664 5.168 1 32.47 91 TYR A O 1
ATOM 742 N N . ALA A 1 92 ? -20.531 -15.148 3.531 1 31.5 92 ALA A N 1
ATOM 743 C CA . ALA A 1 92 ? -21.656 -15.703 4.273 1 31.5 92 ALA A CA 1
ATOM 744 C C . ALA A 1 92 ? -21.172 -16.562 5.441 1 31.5 92 ALA A C 1
ATOM 746 O O . ALA A 1 92 ? -21.875 -16.703 6.449 1 31.5 92 ALA A O 1
ATOM 747 N N . ARG A 1 93 ? -20.078 -17.312 5.312 1 32.16 93 ARG A N 1
ATOM 748 C CA . ARG A 1 93 ? -19.75 -18.234 6.391 1 32.16 93 ARG A CA 1
ATOM 749 C C . ARG A 1 93 ? -19.156 -17.5 7.586 1 32.16 93 ARG A C 1
ATOM 751 O O . ARG A 1 93 ? -18.875 -18.109 8.625 1 32.16 93 ARG A O 1
ATOM 758 N N . ILE A 1 94 ? -18.562 -16.391 7.367 1 34.44 94 ILE A N 1
ATOM 759 C CA . ILE A 1 94 ? -18.062 -15.75 8.57 1 34.44 94 ILE A CA 1
ATOM 760 C C . ILE A 1 94 ? -19.156 -15.68 9.625 1 34.44 94 ILE A C 1
ATOM 762 O O . ILE A 1 94 ? -18.875 -15.5 10.812 1 34.44 94 ILE A O 1
ATOM 766 N N . GLY A 1 95 ? -20.406 -15.727 9.219 1 32.12 95 GLY A N 1
ATOM 767 C CA . GLY A 1 95 ? -21.406 -15.812 10.273 1 32.12 95 GLY A CA 1
ATOM 768 C C . GLY A 1 95 ? -21.297 -17.078 11.086 1 32.12 95 GLY A C 1
ATOM 769 O O . GLY A 1 95 ? -21.938 -17.219 12.133 1 32.12 95 GLY A O 1
ATOM 770 N N . ALA A 1 96 ? -20.812 -18.203 10.461 1 32 96 ALA A N 1
ATOM 771 C CA . ALA A 1 96 ? -21.109 -19.438 11.188 1 32 96 ALA A CA 1
ATOM 772 C C . ALA A 1 96 ? -20.078 -19.672 12.297 1 32 96 ALA A C 1
ATOM 774 O O . ALA A 1 96 ? -20.344 -20.406 13.242 1 32 96 ALA A O 1
ATOM 775 N N . GLY A 1 97 ? -18.75 -19.453 12.086 1 33.5 97 GLY A N 1
ATOM 776 C CA . GLY A 1 97 ? -17.891 -20 13.125 1 33.5 97 GLY A CA 1
ATOM 777 C C . GLY A 1 97 ? -17.844 -19.156 14.375 1 33.5 97 GLY A C 1
ATOM 778 O O . GLY A 1 97 ? -17 -19.375 15.25 1 33.5 97 GLY A O 1
ATOM 779 N N . LEU A 1 98 ? -18.094 -17.828 14.273 1 31.77 98 LEU A N 1
ATOM 780 C CA . LEU A 1 98 ? -17.984 -17.188 15.578 1 31.77 98 LEU A CA 1
ATOM 781 C C . LEU A 1 98 ? -18.922 -17.844 16.578 1 31.77 98 LEU A C 1
ATOM 783 O O . LEU A 1 98 ? -20.016 -18.297 16.219 1 31.77 98 LEU A O 1
ATOM 787 N N . ASP A 1 99 ? -18.422 -18.328 17.625 1 33.22 99 ASP A N 1
ATOM 788 C CA . ASP A 1 99 ? -19.25 -18.703 18.781 1 33.22 99 ASP A CA 1
ATOM 789 C C . ASP A 1 99 ? -20.469 -17.781 18.906 1 33.22 99 ASP A C 1
ATOM 791 O O . ASP A 1 99 ? -20.438 -16.641 18.438 1 33.22 99 ASP A O 1
ATOM 795 N N . ASP A 1 100 ? -21.625 -18.172 19.297 1 36.31 100 ASP A N 1
ATOM 796 C CA . ASP A 1 100 ? -22.969 -17.656 19.578 1 36.31 100 ASP A CA 1
ATOM 797 C C . ASP A 1 100 ? -22.891 -16.234 20.125 1 36.31 100 ASP A C 1
ATOM 799 O O . ASP A 1 100 ? -23.859 -15.484 20.078 1 36.31 100 ASP A O 1
ATOM 803 N N . ASP A 1 101 ? -22.078 -15.953 21.312 1 38.16 101 ASP A N 1
ATOM 804 C CA . ASP A 1 101 ? -22.469 -14.805 22.125 1 38.16 101 ASP A CA 1
ATOM 805 C C . ASP A 1 101 ? -22.312 -13.5 21.359 1 38.16 101 ASP A C 1
ATOM 807 O O . ASP A 1 101 ? -23.234 -12.695 21.297 1 38.16 101 ASP A O 1
ATOM 811 N N . GLN A 1 102 ? -21.109 -12.555 21.797 1 43.69 102 GLN A N 1
ATOM 812 C CA . GLN A 1 102 ? -20.922 -11.117 21.656 1 43.69 102 GLN A CA 1
ATOM 813 C C . GLN A 1 102 ? -20.734 -10.727 20.203 1 43.69 102 GLN A C 1
ATOM 815 O O . GLN A 1 102 ? -20.25 -11.531 19.391 1 43.69 102 GLN A O 1
ATOM 820 N N . ASN A 1 103 ? -21.359 -9.438 19.578 1 50.81 103 ASN A N 1
ATOM 821 C CA . ASN A 1 103 ? -21.531 -8.672 18.344 1 50.81 103 ASN A CA 1
ATOM 822 C C . ASN A 1 103 ? -20.219 -8.547 17.578 1 50.81 103 ASN A C 1
ATOM 824 O O . ASN A 1 103 ? -19.453 -7.594 17.781 1 50.81 103 ASN A O 1
ATOM 828 N N . ILE A 1 104 ? -19.516 -9.438 17.219 1 56.78 104 ILE A N 1
ATOM 829 C CA . ILE A 1 104 ? -18.297 -9.531 16.406 1 56.78 104 ILE A CA 1
ATOM 830 C C . ILE A 1 104 ? -18.375 -8.547 15.25 1 56.78 104 ILE A C 1
ATOM 832 O O . ILE A 1 104 ? -17.344 -8.141 14.695 1 56.78 104 ILE A O 1
ATOM 836 N N . GLU A 1 105 ? -19.562 -7.953 15.031 1 77.19 105 GLU A N 1
ATOM 837 C CA . GLU A 1 105 ? -19.672 -7.281 13.742 1 77.19 105 GLU A CA 1
ATOM 838 C C . GLU A 1 105 ? -19.578 -5.77 13.898 1 77.19 105 GLU A C 1
ATOM 840 O O . GLU A 1 105 ? -19.969 -5.02 13 1 77.19 105 GLU A O 1
ATOM 845 N N . THR A 1 106 ? -19.109 -5.516 15.164 1 87.25 106 THR A N 1
ATOM 846 C CA . THR A 1 106 ? -18.938 -4.07 15.258 1 87.25 106 THR A CA 1
ATOM 847 C C . THR A 1 106 ? -17.641 -3.633 14.586 1 87.25 106 THR A C 1
ATOM 849 O O . THR A 1 106 ? -16.672 -4.41 14.508 1 87.25 106 THR A O 1
ATOM 852 N N . PRO A 1 107 ? -17.562 -2.395 14.141 1 91.88 107 PRO A N 1
ATOM 853 C CA . PRO A 1 107 ? -16.328 -1.891 13.539 1 91.88 107 PRO A CA 1
ATOM 854 C C . PRO A 1 107 ? -15.125 -2.021 14.461 1 91.88 107 PRO A C 1
ATOM 856 O O . PRO A 1 107 ? -14.031 -2.377 14.016 1 91.88 107 PRO A O 1
ATOM 859 N N . ALA A 1 108 ? -15.32 -1.824 15.766 1 91 108 ALA A N 1
ATOM 860 C CA . ALA A 1 108 ? -14.227 -1.919 16.734 1 91 108 ALA A CA 1
ATOM 861 C C . ALA A 1 108 ? -13.727 -3.354 16.844 1 91 108 ALA A C 1
ATOM 863 O O . ALA A 1 108 ? -12.516 -3.59 16.906 1 91 108 ALA A O 1
ATOM 864 N N . ASN A 1 109 ? -14.602 -4.293 16.875 1 90.44 109 ASN A N 1
ATOM 865 C CA . ASN A 1 109 ? -14.219 -5.699 16.953 1 90.44 109 ASN A CA 1
ATOM 866 C C . ASN A 1 109 ? -13.531 -6.156 15.664 1 90.44 109 ASN A C 1
ATOM 868 O O . ASN A 1 109 ? -12.578 -6.938 15.711 1 90.44 109 ASN A O 1
ATOM 872 N N . ILE A 1 110 ? -14.047 -5.688 14.578 1 91.88 110 ILE A N 1
ATOM 873 C CA . ILE A 1 110 ? -13.438 -6.004 13.289 1 91.88 110 ILE A CA 1
ATOM 874 C C . ILE A 1 110 ? -12 -5.492 13.258 1 91.88 110 ILE A C 1
ATOM 876 O O . ILE A 1 110 ? -11.086 -6.211 12.844 1 91.88 110 ILE A O 1
ATOM 880 N N . LEU A 1 111 ? -11.797 -4.227 13.711 1 94.56 111 LEU A N 1
ATOM 881 C CA . LEU A 1 111 ? -10.461 -3.646 13.773 1 94.56 111 LEU A CA 1
ATOM 882 C C . LEU A 1 111 ? -9.539 -4.5 14.641 1 94.56 111 LEU A C 1
ATOM 884 O O . LEU A 1 111 ? -8.398 -4.781 14.25 1 94.56 111 LEU A O 1
ATOM 888 N N . ALA A 1 112 ? -10 -4.914 15.789 1 91.62 112 ALA A N 1
ATOM 889 C CA . ALA A 1 112 ? -9.203 -5.711 16.719 1 91.62 112 ALA A CA 1
ATOM 890 C C . ALA A 1 112 ? -8.828 -7.059 16.094 1 91.62 112 ALA A C 1
ATOM 892 O O . ALA A 1 112 ? -7.691 -7.508 16.219 1 91.62 112 ALA A O 1
ATOM 893 N N . GLN A 1 113 ? -9.742 -7.676 15.414 1 91.56 113 GLN A N 1
ATOM 894 C CA . GLN A 1 113 ? -9.5 -8.977 14.789 1 91.56 113 GLN A CA 1
ATOM 895 C C . GLN A 1 113 ? -8.508 -8.859 13.641 1 91.56 113 GLN A C 1
ATOM 897 O O . GLN A 1 113 ? -7.629 -9.711 13.477 1 91.56 113 GLN A O 1
ATOM 902 N N . LEU A 1 114 ? -8.703 -7.832 12.875 1 94.12 114 LEU A N 1
ATOM 903 C CA . LEU A 1 114 ? -7.785 -7.625 11.758 1 94.12 114 LEU A CA 1
ATOM 904 C C . LEU A 1 114 ? -6.383 -7.289 12.266 1 94.12 114 LEU A C 1
ATOM 906 O O . LEU A 1 114 ? -5.391 -7.727 11.68 1 94.12 114 LEU A O 1
ATOM 910 N N . ALA A 1 115 ? -6.297 -6.449 13.32 1 94.88 115 ALA A N 1
ATOM 911 C CA . ALA A 1 115 ? -4.992 -6.172 13.922 1 94.88 115 ALA A CA 1
ATOM 912 C C . ALA A 1 115 ? -4.305 -7.461 14.359 1 94.88 115 ALA A C 1
ATOM 914 O O . ALA A 1 115 ? -3.113 -7.656 14.102 1 94.88 115 ALA A O 1
ATOM 915 N N . LYS A 1 116 ? -5.047 -8.32 14.992 1 91.62 116 LYS A N 1
ATOM 916 C CA . LYS A 1 116 ? -4.504 -9.602 15.445 1 91.62 116 LYS A CA 1
ATOM 917 C C . LYS A 1 116 ? -4.059 -10.461 14.266 1 91.62 116 LYS A C 1
ATOM 919 O O . LYS A 1 116 ? -2.992 -11.07 14.305 1 91.62 116 LYS A O 1
ATOM 924 N N . ALA A 1 117 ? -4.879 -10.523 13.242 1 93.19 117 ALA A N 1
ATOM 925 C CA . ALA A 1 117 ? -4.535 -11.281 12.047 1 93.19 117 ALA A CA 1
ATOM 926 C C . ALA A 1 117 ? -3.25 -10.758 11.414 1 93.19 117 ALA A C 1
ATOM 928 O O . ALA A 1 117 ? -2.398 -11.547 10.984 1 93.19 117 ALA A O 1
ATOM 929 N N . ASN A 1 118 ? -3.127 -9.445 11.305 1 95.81 118 ASN A N 1
ATOM 930 C CA . ASN A 1 118 ? -1.915 -8.836 10.766 1 95.81 118 ASN A CA 1
ATOM 931 C C . ASN A 1 118 ? -0.697 -9.148 11.633 1 95.81 118 ASN A C 1
ATOM 933 O O . ASN A 1 118 ? 0.389 -9.406 11.109 1 95.81 118 ASN A O 1
ATOM 937 N N . ILE A 1 119 ? -0.898 -9.109 12.953 1 94.06 119 ILE A N 1
ATOM 938 C CA . ILE A 1 119 ? 0.187 -9.43 13.875 1 94.06 119 ILE A CA 1
ATOM 939 C C . ILE A 1 119 ? 0.636 -10.875 13.656 1 94.06 119 ILE A C 1
ATOM 941 O O . ILE A 1 119 ? 1.836 -11.156 13.586 1 94.06 119 ILE A O 1
ATOM 945 N N . ASN A 1 120 ? -0.272 -11.766 13.484 1 91 120 ASN A N 1
ATOM 946 C CA . ASN A 1 120 ? 0.053 -13.164 13.227 1 91 120 ASN A CA 1
ATOM 947 C C . ASN A 1 120 ? 0.876 -13.32 11.953 1 91 120 ASN A C 1
ATOM 949 O O . ASN A 1 120 ? 1.849 -14.078 11.922 1 91 120 ASN A O 1
ATOM 953 N N . SER A 1 121 ? 0.484 -12.602 10.914 1 95 121 SER A N 1
ATOM 954 C CA . SER A 1 121 ? 1.213 -12.656 9.648 1 95 121 SER A CA 1
ATOM 955 C C . SER A 1 121 ? 2.654 -12.188 9.82 1 95 121 SER A C 1
ATOM 957 O O . SER A 1 121 ? 3.576 -12.781 9.258 1 95 121 SER A O 1
ATOM 959 N N . LEU A 1 122 ? 2.844 -11.164 10.625 1 96 122 LEU A N 1
ATOM 960 C CA . LEU A 1 122 ? 4.168 -10.594 10.852 1 96 122 LEU A CA 1
ATOM 961 C C . LEU A 1 122 ? 5.023 -11.531 11.703 1 96 122 LEU A C 1
ATOM 963 O O . LEU A 1 122 ? 6.227 -11.656 11.469 1 96 122 LEU A O 1
ATOM 967 N N . GLU A 1 123 ? 4.406 -12.141 12.656 1 89.62 123 GLU A N 1
ATOM 968 C CA . GLU A 1 123 ? 5.125 -13.078 13.516 1 89.62 123 GLU A CA 1
ATOM 969 C C . GLU A 1 123 ? 5.629 -14.281 12.727 1 89.62 123 GLU A C 1
ATOM 971 O O . GLU A 1 123 ? 6.727 -14.781 12.977 1 89.62 123 GLU A O 1
ATOM 976 N N . ASP A 1 124 ? 4.879 -14.672 11.734 1 88.44 124 ASP A N 1
ATOM 977 C CA . ASP A 1 124 ? 5.219 -15.836 10.93 1 88.44 124 ASP A CA 1
ATOM 978 C C . ASP A 1 124 ? 6.258 -15.484 9.867 1 88.44 124 ASP A C 1
ATOM 980 O O . ASP A 1 124 ? 6.91 -16.375 9.312 1 88.44 124 ASP A O 1
ATOM 984 N N . LEU A 1 125 ? 6.422 -14.203 9.539 1 93.31 125 LEU A N 1
ATOM 985 C CA . LEU A 1 125 ? 7.223 -13.734 8.414 1 93.31 125 LEU A CA 1
ATOM 986 C C . LEU A 1 125 ? 8.68 -14.156 8.57 1 93.31 125 LEU A C 1
ATOM 988 O O . LEU A 1 125 ? 9.297 -14.664 7.633 1 93.31 125 LEU A O 1
ATOM 992 N N . ASN A 1 126 ? 9.211 -14.016 9.828 1 82.81 126 ASN A N 1
ATOM 993 C CA . ASN A 1 126 ? 10.625 -14.297 10.062 1 82.81 126 ASN A CA 1
ATOM 994 C C . ASN A 1 126 ? 10.945 -15.773 9.852 1 82.81 126 ASN A C 1
ATOM 996 O O . ASN A 1 126 ? 12.055 -16.125 9.445 1 82.81 126 ASN A O 1
ATOM 1000 N N . VAL A 1 127 ? 9.992 -16.562 10.07 1 81.94 127 VAL A N 1
ATOM 1001 C CA . VAL A 1 127 ? 10.195 -18 9.93 1 81.94 127 VAL A CA 1
ATOM 1002 C C . VAL A 1 127 ? 10.008 -18.391 8.469 1 81.94 127 VAL A C 1
ATOM 1004 O O . VAL A 1 127 ? 10.641 -19.344 7.992 1 81.94 127 VAL A O 1
ATOM 1007 N N . GLN A 1 128 ? 9.281 -17.641 7.734 1 84.62 128 GLN A N 1
ATOM 1008 C CA . GLN A 1 128 ? 8.93 -17.984 6.359 1 84.62 128 GLN A CA 1
ATOM 1009 C C . GLN A 1 128 ? 10.031 -17.578 5.391 1 84.62 128 GLN A C 1
ATOM 1011 O O . GLN A 1 128 ? 10.148 -18.141 4.301 1 84.62 128 GLN A O 1
ATOM 1016 N N . ILE A 1 129 ? 10.82 -16.609 5.773 1 90.62 129 ILE A N 1
ATOM 1017 C CA . ILE A 1 129 ? 11.766 -16.031 4.828 1 90.62 129 ILE A CA 1
ATOM 1018 C C . ILE A 1 129 ? 13.164 -16.578 5.086 1 90.62 129 ILE A C 1
ATOM 1020 O O . ILE A 1 129 ? 13.68 -16.5 6.203 1 90.62 129 ILE A O 1
ATOM 1024 N N . GLU A 1 130 ? 13.758 -17.125 4.062 1 87.88 130 GLU A N 1
ATOM 1025 C CA . GLU A 1 130 ? 15.125 -17.625 4.145 1 87.88 130 GLU A CA 1
ATOM 1026 C C . GLU A 1 130 ? 16.125 -16.484 4.055 1 87.88 130 GLU A C 1
ATOM 1028 O O . GLU A 1 130 ? 16.047 -15.641 3.16 1 87.88 130 GLU A O 1
ATOM 1033 N N . GLN A 1 131 ? 17.109 -16.531 4.906 1 89.19 131 GLN A N 1
ATOM 1034 C CA . GLN A 1 131 ? 18.125 -15.484 4.961 1 89.19 131 GLN A CA 1
ATOM 1035 C C . GLN A 1 131 ? 18.875 -15.375 3.635 1 89.19 131 GLN A C 1
ATOM 1037 O O . GLN A 1 131 ? 19.156 -14.273 3.162 1 89.19 131 GLN A O 1
ATOM 1042 N N . ASP A 1 132 ? 19.156 -16.484 3.057 1 91.44 132 ASP A N 1
ATOM 1043 C CA . ASP A 1 132 ? 19.906 -16.516 1.798 1 91.44 132 ASP A CA 1
ATOM 1044 C C . ASP A 1 132 ? 19.109 -15.836 0.682 1 91.44 132 ASP A C 1
ATOM 1046 O O . ASP A 1 132 ? 19.672 -15.094 -0.128 1 91.44 132 ASP A O 1
ATOM 1050 N N . THR A 1 133 ? 17.828 -16.141 0.643 1 95.12 133 THR A N 1
ATOM 1051 C CA . THR A 1 133 ? 16.969 -15.516 -0.367 1 95.12 133 THR A CA 1
ATOM 1052 C C . THR A 1 133 ? 16.953 -14 -0.204 1 95.12 133 THR A C 1
ATOM 1054 O O . THR A 1 133 ? 16.984 -13.266 -1.191 1 95.12 133 THR A O 1
ATOM 1057 N N . LEU A 1 134 ? 16.875 -13.562 1.031 1 95.75 134 LEU A N 1
ATOM 1058 C CA . LEU A 1 134 ? 16.906 -12.141 1.332 1 95.75 134 LEU A CA 1
ATOM 1059 C C . LEU A 1 134 ? 18.203 -11.5 0.838 1 95.75 134 LEU A C 1
ATOM 1061 O O . LEU A 1 134 ? 18.172 -10.438 0.209 1 95.75 134 LEU A O 1
ATOM 1065 N N . GLN A 1 135 ? 19.281 -12.156 1.083 1 94.25 135 GLN A N 1
ATOM 1066 C CA . GLN A 1 135 ? 20.594 -11.648 0.661 1 94.25 135 GLN A CA 1
ATOM 1067 C C . GLN A 1 135 ? 20.688 -11.586 -0.861 1 94.25 135 GLN A C 1
ATOM 1069 O O . GLN A 1 135 ? 21.188 -10.602 -1.415 1 94.25 135 GLN A O 1
ATOM 1074 N N . VAL A 1 136 ? 20.234 -12.594 -1.503 1 96.44 136 VAL A N 1
ATOM 1075 C CA . VAL A 1 136 ? 20.25 -12.633 -2.961 1 96.44 136 VAL A CA 1
ATOM 1076 C C . VAL A 1 136 ? 19.422 -11.469 -3.52 1 96.44 136 VAL A C 1
ATOM 1078 O O . VAL A 1 136 ? 19.875 -10.773 -4.43 1 96.44 136 VAL A O 1
ATOM 1081 N N . ALA A 1 137 ? 18.25 -11.25 -2.969 1 98.25 137 ALA A N 1
ATOM 1082 C CA . ALA A 1 137 ? 17.359 -10.188 -3.438 1 98.25 137 ALA A CA 1
ATOM 1083 C C . ALA A 1 137 ? 18.016 -8.812 -3.256 1 98.25 137 ALA A C 1
ATOM 1085 O O . ALA A 1 137 ? 17.984 -7.98 -4.164 1 98.25 137 ALA A O 1
ATOM 1086 N N . VAL A 1 138 ? 18.609 -8.586 -2.107 1 97.06 138 VAL A N 1
ATOM 1087 C CA . VAL A 1 138 ? 19.266 -7.316 -1.826 1 97.06 138 VAL A CA 1
ATOM 1088 C C . VAL A 1 138 ? 20.422 -7.102 -2.809 1 97.06 138 VAL A C 1
ATOM 1090 O O . VAL A 1 138 ? 20.594 -6 -3.338 1 97.06 138 VAL A O 1
ATOM 1093 N N . THR A 1 139 ? 21.141 -8.125 -3.078 1 96.75 139 THR A N 1
ATOM 1094 C CA . THR A 1 139 ? 22.266 -8.04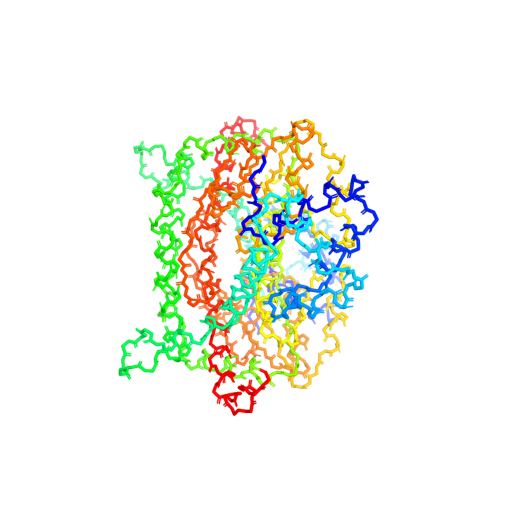7 -4.012 1 96.75 139 THR A CA 1
ATOM 1095 C C . THR A 1 139 ? 21.766 -7.734 -5.422 1 96.75 139 THR A C 1
ATOM 1097 O O . THR A 1 139 ? 22.312 -6.867 -6.098 1 96.75 139 THR A O 1
ATOM 1100 N N . LEU A 1 140 ? 20.719 -8.445 -5.84 1 97.88 140 LEU A N 1
ATOM 1101 C CA . LEU A 1 140 ? 20.141 -8.211 -7.16 1 97.88 140 LEU A CA 1
ATOM 1102 C C . LEU A 1 140 ? 19.688 -6.766 -7.309 1 97.88 140 LEU A C 1
ATOM 1104 O O . LEU A 1 140 ? 19.984 -6.117 -8.312 1 97.88 140 LEU A O 1
ATOM 1108 N N . LEU A 1 141 ? 19.047 -6.27 -6.316 1 98.06 141 LEU A N 1
ATOM 1109 C CA . LEU A 1 141 ? 18.531 -4.902 -6.359 1 98.06 141 LEU A CA 1
ATOM 1110 C C . LEU A 1 141 ? 19.688 -3.896 -6.336 1 98.06 141 LEU A C 1
ATOM 1112 O O . LEU A 1 141 ? 19.625 -2.871 -7.016 1 98.06 141 LEU A O 1
ATOM 1116 N N . ASN A 1 142 ? 20.641 -4.211 -5.586 1 96 142 ASN A N 1
ATOM 1117 C CA . ASN A 1 142 ? 21.781 -3.314 -5.449 1 96 142 ASN A CA 1
ATOM 1118 C C . ASN A 1 142 ? 22.562 -3.195 -6.758 1 96 142 ASN A C 1
ATOM 1120 O O . ASN A 1 142 ? 23.094 -2.129 -7.07 1 96 142 ASN A O 1
ATOM 1124 N N . GLU A 1 143 ? 22.625 -4.219 -7.469 1 95.94 143 GLU A N 1
ATOM 1125 C CA . GLU A 1 143 ? 23.469 -4.289 -8.656 1 95.94 143 GLU A CA 1
ATOM 1126 C C . GLU A 1 143 ? 22.672 -3.965 -9.914 1 95.94 143 GLU A C 1
ATOM 1128 O O . GLU A 1 143 ? 23.25 -3.844 -11 1 95.94 143 GLU A O 1
ATOM 1133 N N . ALA A 1 144 ? 21.406 -3.76 -9.805 1 97.25 144 ALA A N 1
ATOM 1134 C CA . ALA A 1 144 ? 20.531 -3.6 -10.969 1 97.25 144 ALA A CA 1
ATOM 1135 C C . ALA A 1 144 ? 20.781 -2.27 -11.672 1 97.25 144 ALA A C 1
ATOM 1137 O O . ALA A 1 144 ? 20.938 -1.234 -11.016 1 97.25 144 ALA A O 1
ATOM 1138 N N . ASN A 1 145 ? 20.844 -2.318 -13.039 1 96.25 145 ASN A N 1
ATOM 1139 C CA . ASN A 1 145 ? 20.828 -1.085 -13.82 1 96.25 145 ASN A CA 1
ATOM 1140 C C . ASN A 1 145 ? 19.5 -0.35 -13.68 1 96.25 145 ASN A C 1
ATOM 1142 O O . ASN A 1 145 ? 19.469 0.866 -13.477 1 96.25 145 ASN A O 1
ATOM 1146 N N . ASN A 1 146 ? 18.484 -1.09 -13.875 1 96.38 146 ASN A N 1
ATOM 1147 C CA . ASN A 1 146 ? 17.109 -0.649 -13.711 1 96.38 146 ASN A CA 1
ATOM 1148 C C . ASN A 1 146 ? 16.266 -1.68 -12.953 1 96.38 146 ASN A C 1
ATOM 1150 O O . ASN A 1 146 ? 16.484 -2.885 -13.102 1 96.38 146 ASN A O 1
ATOM 1154 N N . ILE A 1 147 ? 15.391 -1.146 -12.164 1 97.75 147 ILE A N 1
ATOM 1155 C CA . ILE A 1 147 ? 14.453 -2.002 -11.445 1 97.75 147 ILE A CA 1
ATOM 1156 C C . ILE A 1 147 ? 13.039 -1.771 -11.961 1 97.75 147 ILE A C 1
ATOM 1158 O O . ILE A 1 147 ? 12.578 -0.628 -12.047 1 97.75 147 ILE A O 1
ATOM 1162 N N . TYR A 1 148 ? 12.391 -2.791 -12.422 1 97 148 TYR A N 1
ATOM 1163 C CA . TYR A 1 148 ? 10.984 -2.742 -12.805 1 97 148 TYR A CA 1
ATOM 1164 C C . TYR A 1 148 ? 10.102 -3.434 -11.773 1 97 148 TYR A C 1
ATOM 1166 O O . TYR A 1 148 ? 10.383 -4.562 -11.367 1 97 148 TYR A O 1
ATOM 1174 N N . VAL A 1 149 ? 9.102 -2.74 -11.312 1 97.62 149 VAL A N 1
ATOM 1175 C CA . VAL A 1 149 ? 8.227 -3.281 -10.281 1 97.62 149 VAL A CA 1
ATOM 1176 C C . VAL A 1 149 ? 6.824 -3.492 -10.852 1 97.62 149 VAL A C 1
ATOM 1178 O O . VAL A 1 149 ? 6.254 -2.586 -11.469 1 97.62 149 VAL A O 1
ATOM 1181 N N . VAL A 1 150 ? 6.309 -4.719 -10.555 1 95.94 150 VAL A N 1
ATOM 1182 C CA . VAL A 1 150 ? 5.023 -5.133 -11.109 1 95.94 150 VAL A CA 1
ATOM 1183 C C . VAL A 1 150 ? 4.094 -5.574 -9.984 1 95.94 150 VAL A C 1
ATOM 1185 O O . VAL A 1 150 ? 4.457 -6.422 -9.172 1 95.94 150 VAL A O 1
ATOM 1188 N N . GLY A 1 151 ? 2.943 -5.066 -9.953 1 95.25 151 GLY A N 1
ATOM 1189 C CA . GLY A 1 151 ? 1.829 -5.43 -9.094 1 95.25 151 GLY A CA 1
ATOM 1190 C C . GLY A 1 151 ? 0.497 -4.895 -9.586 1 95.25 151 GLY A C 1
ATOM 1191 O O . GLY A 1 151 ? 0.375 -3.709 -9.898 1 95.25 151 GLY A O 1
ATOM 1192 N N . PHE A 1 152 ? -0.409 -5.77 -9.688 1 90.31 152 PHE A N 1
ATOM 1193 C CA . PHE A 1 152 ? -1.728 -5.383 -10.18 1 90.31 152 PHE A CA 1
ATOM 1194 C C . PHE A 1 152 ? -2.809 -5.742 -9.172 1 90.31 152 PHE A C 1
ATOM 1196 O O . PHE A 1 152 ? -2.572 -6.539 -8.258 1 90.31 152 PHE A O 1
ATOM 1203 N N . GLY A 1 153 ? -3.963 -5.078 -9.32 1 89.06 153 GLY A N 1
ATOM 1204 C CA . GLY A 1 153 ? -5.043 -5.328 -8.383 1 89.06 153 GLY A CA 1
ATOM 1205 C C . GLY A 1 153 ? -4.676 -4.984 -6.949 1 89.06 153 GLY A C 1
ATOM 1206 O O . GLY A 1 153 ? -4.238 -3.867 -6.664 1 89.06 153 GLY A O 1
ATOM 1207 N N . GLN A 1 154 ? -4.766 -5.992 -6.109 1 88.19 154 GLN A N 1
ATOM 1208 C CA . GLN A 1 154 ? -4.504 -5.785 -4.688 1 88.19 154 GLN A CA 1
ATOM 1209 C C . GLN A 1 154 ? -3.037 -5.438 -4.441 1 88.19 154 GLN A C 1
ATOM 1211 O O . GLN A 1 154 ? -2.717 -4.715 -3.498 1 88.19 154 GLN A O 1
ATOM 1216 N N . SER A 1 155 ? -2.223 -5.863 -5.348 1 94.19 155 SER A N 1
ATOM 1217 C CA . SER A 1 155 ? -0.786 -5.719 -5.141 1 94.19 155 SER A CA 1
ATOM 1218 C C . SER A 1 155 ? -0.28 -4.387 -5.688 1 94.19 155 SER A C 1
ATOM 1220 O O . SER A 1 155 ? 0.874 -4.016 -5.461 1 94.19 155 SER A O 1
ATOM 1222 N N . PHE A 1 156 ? -1.126 -3.664 -6.371 1 94 156 PHE A N 1
ATOM 1223 C CA . PHE A 1 156 ? -0.7 -2.418 -6.996 1 94 156 PHE A CA 1
ATOM 1224 C C . PHE A 1 156 ? -0.191 -1.435 -5.949 1 94 156 PHE A C 1
ATOM 1226 O O . PHE A 1 156 ? 0.806 -0.744 -6.172 1 94 156 PHE A O 1
ATOM 1233 N N . GLY A 1 157 ? -0.9 -1.372 -4.859 1 94.31 157 GLY A N 1
ATOM 1234 C CA . GLY A 1 157 ? -0.49 -0.468 -3.797 1 94.31 157 GLY A CA 1
ATOM 1235 C C . GLY A 1 157 ? 0.898 -0.765 -3.264 1 94.31 157 GLY A C 1
ATOM 1236 O O . GLY A 1 157 ? 1.7 0.149 -3.061 1 94.31 157 GLY A O 1
ATOM 1237 N N . MET A 1 158 ? 1.24 -1.977 -3.07 1 95.81 158 MET A N 1
ATOM 1238 C CA . MET A 1 158 ? 2.545 -2.379 -2.555 1 95.81 158 MET A CA 1
ATOM 1239 C C . MET A 1 158 ? 3.641 -2.121 -3.586 1 95.81 158 MET A C 1
ATOM 1241 O O . MET A 1 158 ? 4.738 -1.685 -3.234 1 95.81 158 MET A O 1
ATOM 1245 N N . ALA A 1 159 ? 3.275 -2.381 -4.816 1 96.88 159 ALA A N 1
ATOM 1246 C CA . ALA A 1 159 ? 4.223 -2.09 -5.891 1 96.88 159 ALA A CA 1
ATOM 1247 C C . ALA A 1 159 ? 4.535 -0.597 -5.953 1 96.88 159 ALA A C 1
ATOM 1249 O O . ALA A 1 159 ? 5.699 -0.206 -6.074 1 96.88 159 ALA A O 1
ATOM 1250 N N . SER A 1 160 ? 3.527 0.183 -5.855 1 94.12 160 SER A N 1
ATOM 1251 C CA . SER A 1 160 ? 3.686 1.633 -5.891 1 94.12 160 SER A CA 1
ATOM 1252 C C . SER A 1 160 ? 4.555 2.119 -4.73 1 94.12 160 SER A C 1
ATOM 1254 O O . SER A 1 160 ? 5.391 3.008 -4.906 1 94.12 160 SER A O 1
ATOM 1256 N N . TYR A 1 161 ? 4.395 1.543 -3.617 1 94.44 161 TYR A N 1
ATOM 1257 C CA . TYR A 1 161 ? 5.203 1.916 -2.463 1 94.44 161 TYR A CA 1
ATOM 1258 C C . TYR A 1 161 ? 6.672 1.592 -2.699 1 94.44 161 TYR A C 1
ATOM 1260 O O . TYR A 1 161 ? 7.551 2.396 -2.379 1 94.44 161 TYR A O 1
ATOM 1268 N N . LEU A 1 162 ? 6.906 0.402 -3.168 1 97.19 162 LEU A N 1
ATOM 1269 C CA . LEU A 1 162 ? 8.281 -0.002 -3.42 1 97.19 162 LEU A CA 1
ATOM 1270 C C . LEU A 1 162 ? 8.969 0.97 -4.375 1 97.19 162 LEU A C 1
ATOM 1272 O O . LEU A 1 162 ? 10.109 1.38 -4.137 1 97.19 162 LEU A O 1
ATOM 1276 N N . VAL A 1 163 ? 8.234 1.348 -5.398 1 95.75 163 VAL A N 1
ATOM 1277 C CA . VAL A 1 163 ? 8.773 2.297 -6.367 1 95.75 163 VAL A CA 1
ATOM 1278 C C . VAL A 1 163 ? 9.078 3.625 -5.676 1 95.75 163 VAL A C 1
ATOM 1280 O O . VAL A 1 163 ? 10.156 4.191 -5.859 1 95.75 163 VAL A O 1
ATOM 1283 N N . TYR A 1 164 ? 8.156 4.062 -4.922 1 91.44 164 TYR A N 1
ATOM 1284 C CA . TYR A 1 164 ? 8.336 5.293 -4.156 1 91.44 164 TYR A CA 1
ATOM 1285 C C . TYR A 1 164 ? 9.578 5.207 -3.277 1 91.44 164 TYR A C 1
ATOM 1287 O O . TYR A 1 164 ? 10.422 6.113 -3.293 1 91.44 164 TYR A O 1
ATOM 1295 N N . ALA A 1 165 ? 9.719 4.176 -2.533 1 92.19 165 ALA A N 1
ATOM 1296 C CA . ALA A 1 165 ? 10.805 4.004 -1.569 1 92.19 165 ALA A CA 1
ATOM 1297 C C . ALA A 1 165 ? 12.148 3.885 -2.275 1 92.19 165 ALA A C 1
ATOM 1299 O O . ALA A 1 165 ? 13.148 4.457 -1.825 1 92.19 165 ALA A O 1
ATOM 1300 N N . LEU A 1 166 ? 12.156 3.184 -3.369 1 94.25 166 LEU A N 1
ATOM 1301 C CA . LEU A 1 166 ? 13.406 3.004 -4.105 1 94.25 166 LEU A CA 1
ATOM 1302 C C . LEU A 1 166 ? 13.852 4.312 -4.75 1 94.25 166 LEU A C 1
ATOM 1304 O O . LEU A 1 166 ? 15.047 4.598 -4.824 1 94.25 166 LEU A O 1
ATOM 1308 N N . ARG A 1 167 ? 12.859 5.027 -5.223 1 91.25 167 ARG A N 1
ATOM 1309 C CA . ARG A 1 167 ? 13.188 6.328 -5.793 1 91.25 167 ARG A CA 1
ATOM 1310 C C . ARG A 1 167 ? 13.805 7.25 -4.746 1 91.25 167 ARG A C 1
ATOM 1312 O O . ARG A 1 167 ? 14.711 8.031 -5.051 1 91.25 167 ARG A O 1
ATOM 1319 N N . ARG A 1 168 ? 13.422 7.137 -3.582 1 85.75 168 ARG A N 1
ATOM 1320 C CA . ARG A 1 168 ? 13.914 7.977 -2.494 1 85.75 168 ARG A CA 1
ATOM 1321 C C . ARG A 1 168 ? 15.383 7.699 -2.205 1 85.75 168 ARG A C 1
ATOM 1323 O O . ARG A 1 168 ? 16.094 8.562 -1.689 1 85.75 168 ARG A O 1
ATOM 1330 N N . ILE A 1 169 ? 15.836 6.523 -2.518 1 87 169 ILE A N 1
ATOM 1331 C CA . ILE A 1 169 ? 17.234 6.203 -2.26 1 87 169 ILE A CA 1
ATOM 1332 C C . ILE A 1 169 ? 18 6.164 -3.578 1 87 169 ILE A C 1
ATOM 1334 O O . ILE A 1 169 ? 18.984 5.434 -3.707 1 87 169 ILE A O 1
ATOM 1338 N N . ASP A 1 170 ? 17.453 6.832 -4.531 1 90.31 170 ASP A N 1
ATOM 1339 C CA . ASP A 1 170 ? 18.109 7.184 -5.789 1 90.31 170 ASP A CA 1
ATOM 1340 C C . ASP A 1 170 ? 18.375 5.941 -6.637 1 90.31 170 ASP A C 1
ATOM 1342 O O . ASP A 1 170 ? 19.453 5.789 -7.199 1 90.31 170 ASP A O 1
ATOM 1346 N N . ARG A 1 171 ? 17.375 5.059 -6.66 1 91.62 171 ARG A N 1
ATOM 1347 C CA . ARG A 1 171 ? 17.453 3.932 -7.582 1 91.62 171 ARG A CA 1
ATOM 1348 C C . ARG A 1 171 ? 16.641 4.207 -8.844 1 91.62 171 ARG A C 1
ATOM 1350 O O . ARG A 1 171 ? 15.586 4.855 -8.789 1 91.62 171 ARG A O 1
ATOM 1357 N N . ARG A 1 172 ? 17.219 3.777 -10 1 94.25 172 ARG A N 1
ATOM 1358 C CA . ARG A 1 172 ? 16.453 3.822 -11.242 1 94.25 172 ARG A CA 1
ATOM 1359 C C . ARG A 1 172 ? 15.359 2.756 -11.25 1 94.25 172 ARG A C 1
ATOM 1361 O O . ARG A 1 172 ? 15.633 1.583 -11.508 1 94.25 172 ARG A O 1
ATOM 1368 N N . VAL A 1 173 ? 14.148 3.168 -10.961 1 95.38 173 VAL A N 1
ATOM 1369 C CA . VAL A 1 173 ? 13.055 2.219 -10.789 1 95.38 173 VAL A CA 1
ATOM 1370 C C . VAL A 1 173 ? 11.828 2.686 -11.578 1 95.38 173 VAL A C 1
ATOM 1372 O O . VAL A 1 173 ? 11.57 3.887 -11.672 1 95.38 173 VAL A O 1
ATOM 1375 N N . PHE A 1 174 ? 11.086 1.711 -12.133 1 93.25 174 PHE A N 1
ATOM 1376 C CA . PHE A 1 174 ? 9.922 1.961 -12.977 1 93.25 174 PHE A CA 1
ATOM 1377 C C . PHE A 1 174 ? 8.734 1.113 -12.523 1 93.25 174 PHE A C 1
ATOM 1379 O O . PHE A 1 174 ? 8.875 -0.092 -12.312 1 93.25 174 PHE A O 1
ATOM 1386 N N . LEU A 1 175 ? 7.633 1.825 -12.375 1 93.69 175 LEU A N 1
ATOM 1387 C CA . LEU A 1 175 ? 6.391 1.106 -12.109 1 93.69 175 LEU A CA 1
ATOM 1388 C C . LEU A 1 175 ? 5.754 0.629 -13.414 1 93.69 175 LEU A C 1
ATOM 1390 O O . LEU A 1 175 ? 5.535 1.424 -14.328 1 93.69 175 LEU A O 1
ATOM 1394 N N . VAL A 1 176 ? 5.473 -0.628 -13.492 1 90.56 176 VAL A N 1
ATOM 1395 C CA . VAL A 1 176 ? 4.68 -1.141 -14.602 1 90.56 176 VAL A CA 1
ATOM 1396 C C . VAL A 1 176 ? 3.193 -1.001 -14.289 1 90.56 176 VAL A C 1
ATOM 1398 O O . VAL A 1 176 ? 2.613 -1.854 -13.609 1 90.56 176 VAL A O 1
ATOM 1401 N N . ASP A 1 177 ? 2.621 0.05 -14.547 1 76.75 177 ASP A N 1
ATOM 1402 C CA . ASP A 1 177 ? 1.335 0.478 -14.008 1 76.75 177 ASP A CA 1
ATOM 1403 C C . ASP A 1 177 ? 0.18 -0.025 -14.867 1 76.75 177 ASP A C 1
ATOM 1405 O O . ASP A 1 177 ? -0.977 0.002 -14.445 1 76.75 177 ASP A O 1
ATOM 1409 N N . GLY A 1 178 ? 0.444 -0.503 -15.984 1 69.75 178 GLY A N 1
ATOM 1410 C CA . GLY A 1 178 ? -0.618 -1.044 -16.812 1 69.75 178 GLY A CA 1
ATOM 1411 C C . GLY A 1 178 ? -1.459 0.029 -17.484 1 69.75 178 GLY A C 1
ATOM 1412 O O . GLY A 1 178 ? -2.447 -0.276 -18.156 1 69.75 178 GLY A O 1
ATOM 1413 N N . LEU A 1 179 ? -1.081 1.289 -17.219 1 64.81 179 LEU A N 1
ATOM 1414 C CA . LEU A 1 179 ? -1.856 2.354 -17.844 1 64.81 179 LEU A CA 1
ATOM 1415 C C . LEU A 1 179 ? -1.874 2.191 -19.359 1 64.81 179 LEU A C 1
ATOM 1417 O O . LEU A 1 179 ? -0.829 1.973 -19.969 1 64.81 179 LEU A O 1
ATOM 1421 N N . GLY A 1 180 ? -3.068 2.201 -19.891 1 61.72 180 GLY A N 1
ATOM 1422 C CA . GLY A 1 180 ? -3.256 2.045 -21.312 1 61.72 180 GLY A CA 1
ATOM 1423 C C . GLY A 1 180 ? -3.033 0.623 -21.797 1 61.72 180 GLY A C 1
ATOM 1424 O O . GLY A 1 180 ? -2.957 0.373 -23 1 61.72 180 GLY A O 1
ATOM 1425 N N . ALA A 1 181 ? -2.891 -0.196 -20.906 1 63.94 181 ALA A N 1
ATOM 1426 C CA . ALA A 1 181 ? -2.682 -1.611 -21.188 1 63.94 181 ALA A CA 1
ATOM 1427 C C . ALA A 1 181 ? -1.406 -1.821 -22 1 63.94 181 ALA A C 1
ATOM 1429 O O . ALA A 1 181 ? -1.379 -2.633 -22.938 1 63.94 181 ALA A O 1
ATOM 1430 N N . ILE A 1 182 ? -0.475 -1.019 -21.672 1 62.84 182 ILE A N 1
ATOM 1431 C CA . ILE A 1 182 ? 0.746 -1.092 -22.469 1 62.84 182 ILE A CA 1
ATOM 1432 C C . ILE A 1 182 ? 1.871 -1.696 -21.641 1 62.84 182 ILE A C 1
ATOM 1434 O O . ILE A 1 182 ? 3.049 -1.412 -21.859 1 62.84 182 ILE A O 1
ATOM 1438 N N . TYR A 1 183 ? 1.545 -2.463 -20.656 1 77.19 183 TYR A N 1
ATOM 1439 C CA . TYR A 1 183 ? 2.551 -3.025 -19.766 1 77.19 183 TYR A CA 1
ATOM 1440 C C . TYR A 1 183 ? 3.492 -3.957 -20.516 1 77.19 183 TYR A C 1
ATOM 1442 O O . TYR A 1 183 ? 4.688 -4.012 -20.219 1 77.19 183 TYR A O 1
ATOM 1450 N N . LEU A 1 184 ? 2.992 -4.547 -21.531 1 74.69 184 LEU A N 1
ATOM 1451 C CA . LEU A 1 184 ? 3.855 -5.441 -22.297 1 74.69 184 LEU A CA 1
ATOM 1452 C C . LEU A 1 184 ? 4.887 -4.652 -23.094 1 74.69 184 LEU A C 1
ATOM 1454 O O . LEU A 1 184 ? 6.039 -5.074 -23.219 1 74.69 184 LEU A O 1
ATOM 1458 N N . GLN A 1 185 ? 4.43 -3.582 -23.641 1 71.94 185 GLN A N 1
ATOM 1459 C CA . GLN A 1 185 ? 5.363 -2.719 -24.359 1 71.94 185 GLN A CA 1
ATOM 1460 C C . GLN A 1 185 ? 6.441 -2.178 -23.422 1 71.94 185 GLN A C 1
ATOM 1462 O O . GLN A 1 185 ? 7.605 -2.068 -23.812 1 71.94 185 GLN A O 1
ATOM 1467 N N . GLN A 1 186 ? 6.074 -1.93 -22.219 1 75.62 186 GLN A N 1
ATOM 1468 C CA . GLN A 1 186 ? 7.051 -1.514 -21.219 1 75.62 186 GLN A CA 1
ATOM 1469 C C . GLN A 1 186 ? 8.062 -2.623 -20.938 1 75.62 186 GLN A C 1
ATOM 1471 O O . GLN A 1 186 ? 9.258 -2.359 -20.797 1 75.62 186 GLN A O 1
ATOM 1476 N N . MET A 1 187 ? 7.625 -3.824 -20.984 1 82.81 187 MET A N 1
ATOM 1477 C CA . MET A 1 187 ? 8.469 -4.961 -20.625 1 82.81 187 MET A CA 1
ATOM 1478 C C . MET A 1 187 ? 9.391 -5.332 -21.781 1 82.81 187 MET A C 1
ATOM 1480 O O . MET A 1 187 ? 10.375 -6.039 -21.594 1 82.81 187 MET A O 1
ATOM 1484 N N . GLN A 1 188 ? 9.07 -4.797 -22.906 1 81.88 188 GLN A N 1
ATOM 1485 C CA . GLN A 1 188 ? 9.93 -5.082 -24.047 1 81.88 188 GLN A CA 1
ATOM 1486 C C . GLN A 1 188 ? 11.25 -4.332 -23.953 1 81.88 188 GLN A C 1
ATOM 1488 O O . GLN A 1 188 ? 12.227 -4.695 -24.609 1 81.88 188 GLN A O 1
ATOM 1493 N N . THR A 1 189 ? 11.32 -3.436 -23.094 1 86 189 THR A N 1
ATOM 1494 C CA . THR A 1 189 ? 12.508 -2.594 -23 1 86 189 THR A CA 1
ATOM 1495 C C . THR A 1 189 ? 13.453 -3.098 -21.922 1 86 189 THR A C 1
ATOM 1497 O O . THR A 1 189 ? 14.516 -2.516 -21.688 1 86 189 THR A O 1
ATOM 1500 N N . ILE A 1 190 ? 13.078 -4.246 -21.281 1 92.62 190 ILE A N 1
ATOM 1501 C CA . ILE A 1 190 ? 13.953 -4.754 -20.234 1 92.62 190 ILE A CA 1
ATOM 1502 C C . ILE A 1 190 ? 15.125 -5.508 -20.875 1 92.62 190 ILE A C 1
ATOM 1504 O O . ILE A 1 190 ? 14.961 -6.176 -21.891 1 92.62 190 ILE A O 1
ATOM 1508 N N . HIS A 1 191 ? 16.328 -5.395 -20.234 1 92.31 191 HIS A N 1
ATOM 1509 C CA . HIS A 1 191 ? 17.547 -6.016 -20.75 1 92.31 191 HIS A CA 1
ATOM 1510 C C . HIS A 1 191 ? 18.328 -6.68 -19.625 1 92.31 191 HIS A C 1
ATOM 1512 O O . HIS A 1 191 ? 18.031 -6.488 -18.453 1 92.31 191 HIS A O 1
ATOM 1518 N N . ARG A 1 192 ? 19.344 -7.379 -20.141 1 93.56 192 ARG A N 1
ATOM 1519 C CA . ARG A 1 192 ? 20.25 -7.984 -19.188 1 93.56 192 ARG A CA 1
ATOM 1520 C C . ARG A 1 192 ? 20.859 -6.934 -18.25 1 93.56 192 ARG A C 1
ATOM 1522 O O . ARG A 1 192 ? 21.234 -5.848 -18.703 1 93.56 192 ARG A O 1
ATOM 1529 N N . GLY A 1 193 ? 20.891 -7.188 -16.969 1 96.62 193 GLY A N 1
ATOM 1530 C CA . GLY A 1 193 ? 21.359 -6.242 -15.961 1 96.62 193 GLY A CA 1
ATOM 1531 C C . GLY A 1 193 ? 20.219 -5.578 -15.195 1 96.62 193 GLY A C 1
ATOM 1532 O O . GLY A 1 193 ? 20.453 -4.992 -14.133 1 96.62 193 GLY A O 1
ATOM 1533 N N . ASP A 1 194 ? 19.047 -5.668 -15.805 1 97.75 194 ASP A N 1
ATOM 1534 C CA . ASP A 1 194 ? 17.875 -5.18 -15.102 1 97.75 194 ASP A CA 1
ATOM 1535 C C . ASP A 1 194 ? 17.312 -6.242 -14.148 1 97.75 194 ASP A C 1
ATOM 1537 O O . ASP A 1 194 ? 17.703 -7.41 -14.227 1 97.75 194 ASP A O 1
ATOM 1541 N N . VAL A 1 195 ? 16.516 -5.816 -13.211 1 98.38 195 VAL A N 1
ATOM 1542 C CA . VAL A 1 195 ? 15.805 -6.719 -12.305 1 98.38 195 VAL A CA 1
ATOM 1543 C C . VAL A 1 195 ? 14.312 -6.395 -12.312 1 98.38 195 VAL A C 1
ATOM 1545 O O . VAL A 1 195 ? 13.93 -5.223 -12.32 1 98.38 195 VAL A O 1
ATOM 1548 N N . VAL A 1 196 ? 13.492 -7.422 -12.414 1 98.06 196 VAL A N 1
ATOM 1549 C CA . VAL A 1 196 ? 12.047 -7.258 -12.352 1 98.06 196 VAL A CA 1
ATOM 1550 C C . VAL A 1 196 ? 11.516 -7.848 -11.047 1 98.06 196 VAL A C 1
ATOM 1552 O O . VAL A 1 196 ? 11.797 -9.008 -10.727 1 98.06 196 VAL A O 1
ATOM 1555 N N . VAL A 1 197 ? 10.82 -7.027 -10.258 1 98.69 197 VAL A N 1
ATOM 1556 C CA . VAL A 1 197 ? 10.141 -7.477 -9.047 1 98.69 197 VAL A CA 1
ATOM 1557 C C . VAL A 1 197 ? 8.648 -7.641 -9.32 1 98.69 197 VAL A C 1
ATOM 1559 O O . VAL A 1 197 ? 7.969 -6.676 -9.688 1 98.69 197 VAL A O 1
ATOM 1562 N N . ILE A 1 198 ? 8.133 -8.828 -9.172 1 97.94 198 ILE A N 1
ATOM 1563 C CA . ILE A 1 198 ? 6.715 -9.102 -9.398 1 97.94 198 ILE A CA 1
ATOM 1564 C C . ILE A 1 198 ? 6.047 -9.477 -8.078 1 97.94 198 ILE A C 1
ATOM 1566 O O . ILE A 1 198 ? 6.477 -10.406 -7.395 1 97.94 198 ILE A O 1
ATOM 1570 N N . ILE A 1 199 ? 5.023 -8.719 -7.695 1 98 199 ILE A N 1
ATOM 1571 C CA . ILE A 1 199 ? 4.223 -8.953 -6.496 1 98 199 ILE A CA 1
ATOM 1572 C C . ILE A 1 199 ? 2.826 -9.43 -6.895 1 98 199 ILE A C 1
ATOM 1574 O O . ILE A 1 199 ? 2.066 -8.688 -7.523 1 98 199 ILE A O 1
ATOM 1578 N N . SER A 1 200 ? 2.549 -10.641 -6.582 1 94.5 200 SER A N 1
ATOM 1579 C CA . SER A 1 200 ? 1.252 -11.18 -6.973 1 94.5 200 SER A CA 1
ATOM 1580 C C . SER A 1 200 ? 0.844 -12.344 -6.078 1 94.5 200 SER A C 1
ATOM 1582 O O . SER A 1 200 ? 1.686 -13.156 -5.68 1 94.5 200 SER A O 1
ATOM 1584 N N . SER A 1 201 ? -0.358 -12.414 -5.707 1 90.38 201 SER A N 1
ATOM 1585 C CA . SER A 1 201 ? -0.949 -13.508 -4.941 1 90.38 201 SER A CA 1
ATOM 1586 C C . SER A 1 201 ? -2.268 -13.961 -5.559 1 90.38 201 SER A C 1
ATOM 1588 O O . SER A 1 201 ? -2.791 -13.312 -6.469 1 90.38 201 SER A O 1
ATOM 1590 N N . GLU A 1 202 ? -2.777 -15.008 -5.078 1 83.38 202 GLU A N 1
ATOM 1591 C CA . GLU A 1 202 ? -4.027 -15.531 -5.617 1 83.38 202 GLU A CA 1
ATOM 1592 C C . GLU A 1 202 ? -5.191 -14.586 -5.344 1 83.38 202 GLU A C 1
ATOM 1594 O O . GLU A 1 202 ? -5.32 -14.055 -4.234 1 83.38 202 GLU A O 1
ATOM 1599 N N . PRO A 1 203 ? -6.109 -14.484 -6.242 1 79.31 203 PRO A N 1
ATOM 1600 C CA . PRO A 1 203 ? -6.023 -14.914 -7.637 1 79.31 203 PRO A CA 1
ATOM 1601 C C . PRO A 1 203 ? -5.008 -14.109 -8.445 1 79.31 203 PRO A C 1
ATOM 1603 O O . PRO A 1 203 ? -5.02 -12.875 -8.406 1 79.31 203 PRO A O 1
ATOM 1606 N N . TYR A 1 204 ? -4.195 -14.75 -9.195 1 86.06 204 TYR A N 1
ATOM 1607 C CA . TYR A 1 204 ? -3.098 -14.109 -9.906 1 86.06 204 TYR A CA 1
ATOM 1608 C C . TYR A 1 204 ? -3.605 -13.383 -11.148 1 86.06 204 TYR A C 1
ATOM 1610 O O . TYR A 1 204 ? -4.367 -13.953 -11.938 1 86.06 204 TYR A O 1
ATOM 1618 N N . SER A 1 205 ? -3.191 -12.133 -11.297 1 85.81 205 SER A N 1
ATOM 1619 C CA . SER A 1 205 ? -3.611 -11.375 -12.477 1 85.81 205 SER A CA 1
ATOM 1620 C C . SER A 1 205 ? -2.938 -11.906 -13.734 1 85.81 205 SER A C 1
ATOM 1622 O O . SER A 1 205 ? -1.772 -12.305 -13.703 1 85.81 205 SER A O 1
ATOM 1624 N N . ASP A 1 206 ? -3.65 -11.82 -14.836 1 82.5 206 ASP A N 1
ATOM 1625 C CA . ASP A 1 206 ? -3.088 -12.188 -16.141 1 82.5 206 ASP A CA 1
ATOM 1626 C C . ASP A 1 206 ? -1.857 -11.344 -16.453 1 82.5 206 ASP A C 1
ATOM 1628 O O . ASP A 1 206 ? -0.886 -11.852 -17.031 1 82.5 206 ASP A O 1
ATOM 1632 N N . GLU A 1 207 ? -1.955 -10.156 -16.094 1 87.38 207 GLU A N 1
ATOM 1633 C CA . GLU A 1 207 ? -0.863 -9.227 -16.375 1 87.38 207 GLU A CA 1
ATOM 1634 C C . GLU A 1 207 ? 0.426 -9.672 -15.688 1 87.38 207 GLU A C 1
ATOM 1636 O O . GLU A 1 207 ? 1.491 -9.688 -16.312 1 87.38 207 GLU A O 1
ATOM 1641 N N . SER A 1 208 ? 0.308 -10.109 -14.422 1 91.44 208 SER A N 1
ATOM 1642 C CA . SER A 1 208 ? 1.487 -10.531 -13.68 1 91.44 208 SER A CA 1
ATOM 1643 C C . SER A 1 208 ? 2.094 -11.797 -14.273 1 91.44 208 SER A C 1
ATOM 1645 O O . SER A 1 208 ? 3.316 -11.93 -14.359 1 91.44 208 SER A O 1
ATOM 1647 N N . VAL A 1 209 ? 1.222 -12.656 -14.711 1 89.25 209 VAL A N 1
ATOM 1648 C CA . VAL A 1 209 ? 1.664 -13.93 -15.281 1 89.25 209 VAL A CA 1
ATOM 1649 C C . VAL A 1 209 ? 2.373 -13.672 -16.609 1 89.25 209 VAL A C 1
ATOM 1651 O O . VAL A 1 209 ? 3.465 -14.195 -16.844 1 89.25 209 VAL A O 1
ATOM 1654 N N . MET A 1 210 ? 1.805 -12.852 -17.391 1 89.19 210 MET A N 1
ATOM 1655 C CA . MET A 1 210 ? 2.379 -12.539 -18.703 1 89.19 210 MET A CA 1
ATOM 1656 C C . MET A 1 210 ? 3.732 -11.852 -18.547 1 89.19 210 MET A C 1
ATOM 1658 O O . MET A 1 210 ? 4.676 -12.164 -19.281 1 89.19 210 MET A O 1
ATOM 1662 N N . VAL A 1 211 ? 3.83 -10.93 -17.625 1 92.38 211 VAL A N 1
ATOM 1663 C CA . VAL A 1 211 ? 5.094 -10.25 -17.375 1 92.38 211 VAL A CA 1
ATOM 1664 C C . VAL A 1 211 ? 6.152 -11.266 -16.938 1 92.38 211 VAL A C 1
ATOM 1666 O O . VAL A 1 211 ? 7.297 -11.211 -17.406 1 92.38 211 VAL A O 1
ATOM 1669 N N . SER A 1 212 ? 5.727 -12.148 -16.078 1 92.94 212 SER A N 1
ATOM 1670 C CA . SER A 1 212 ? 6.652 -13.18 -15.609 1 92.94 212 SER A CA 1
ATOM 1671 C C . SER A 1 212 ? 7.195 -14 -16.781 1 92.94 212 SER A C 1
ATOM 1673 O O . SER A 1 212 ? 8.383 -14.312 -16.812 1 92.94 212 SER A O 1
ATOM 1675 N N . GLU A 1 213 ? 6.359 -14.289 -17.734 1 89.75 213 GLU A N 1
ATOM 1676 C CA . GLU A 1 213 ? 6.75 -15.07 -18.891 1 89.75 213 GLU A CA 1
ATOM 1677 C C . GLU A 1 213 ? 7.742 -14.305 -19.766 1 89.75 213 GLU A C 1
ATOM 1679 O O . GLU A 1 213 ? 8.742 -14.867 -20.219 1 89.75 213 GLU A O 1
ATOM 1684 N N . VAL A 1 214 ? 7.484 -13.086 -19.969 1 92.75 214 VAL A N 1
ATOM 1685 C CA . VAL A 1 214 ? 8.359 -12.242 -20.781 1 92.75 214 VAL A CA 1
ATOM 1686 C C . VAL A 1 214 ? 9.734 -12.141 -20.125 1 92.75 214 VAL A C 1
ATOM 1688 O O . VAL A 1 214 ? 10.758 -12.219 -20.797 1 92.75 214 VAL A O 1
ATOM 1691 N N . VAL A 1 215 ? 9.766 -11.969 -18.812 1 95.44 215 VAL A N 1
ATOM 1692 C CA . VAL A 1 215 ? 11.016 -11.852 -18.062 1 95.44 215 VAL A CA 1
ATOM 1693 C C . VAL A 1 215 ? 11.836 -13.125 -18.219 1 95.44 215 VAL A C 1
ATOM 1695 O O . VAL A 1 215 ? 13.055 -13.062 -18.422 1 95.44 215 VAL A O 1
ATOM 1698 N N . GLU A 1 216 ? 11.18 -14.219 -18.141 1 92.56 216 GLU A N 1
ATOM 1699 C CA . GLU A 1 216 ? 11.836 -15.508 -18.297 1 92.56 216 GLU A CA 1
ATOM 1700 C C . GLU A 1 216 ? 12.398 -15.688 -19.703 1 92.56 216 GLU A C 1
ATOM 1702 O O . GLU A 1 216 ? 13.531 -16.141 -19.875 1 92.56 216 GLU A O 1
ATOM 1707 N N . GLU A 1 217 ? 11.602 -15.336 -20.656 1 92.25 217 GLU A N 1
ATOM 1708 C CA . GLU A 1 217 ? 12.008 -15.461 -22.047 1 92.25 217 GLU A CA 1
ATOM 1709 C C . GLU A 1 217 ? 13.242 -14.617 -22.344 1 92.25 217 GLU A C 1
ATOM 1711 O O . GLU A 1 217 ? 14.125 -15.031 -23.109 1 92.25 217 GLU A O 1
ATOM 1716 N N . LYS A 1 218 ? 13.344 -13.508 -21.734 1 94.69 218 LYS A N 1
ATOM 1717 C CA . LYS A 1 218 ? 14.43 -12.57 -22.016 1 94.69 218 LYS A CA 1
ATOM 1718 C C . LYS A 1 218 ? 15.641 -12.867 -21.125 1 94.69 218 LYS A C 1
ATOM 1720 O O . LYS A 1 218 ? 16.719 -12.305 -21.344 1 94.69 218 LYS A O 1
ATOM 1725 N N . GLY A 1 219 ? 15.445 -13.672 -20.156 1 95.38 219 GLY A N 1
ATOM 1726 C CA . GLY A 1 219 ? 16.547 -14.047 -19.281 1 95.38 219 GLY A CA 1
ATOM 1727 C C . GLY A 1 219 ? 16.938 -12.945 -18.312 1 95.38 219 GLY A C 1
ATOM 1728 O O . GLY A 1 219 ? 18.094 -12.836 -17.922 1 95.38 219 GLY A O 1
ATOM 1729 N N . VAL A 1 220 ? 16.031 -12.055 -17.969 1 96.94 220 VAL A N 1
ATOM 1730 C CA . VAL A 1 220 ? 16.25 -10.969 -17.031 1 96.94 220 VAL A CA 1
ATOM 1731 C C . VAL A 1 220 ? 16 -11.469 -15.602 1 96.94 220 VAL A C 1
ATOM 1733 O O . VAL A 1 220 ? 15.156 -12.328 -15.383 1 96.94 220 VAL A O 1
ATOM 1736 N N . LYS A 1 221 ? 16.734 -10.984 -14.641 1 98.38 221 LYS A N 1
ATOM 1737 C CA . LYS A 1 221 ? 16.625 -11.414 -13.25 1 98.38 221 LYS A CA 1
ATOM 1738 C C . LYS A 1 221 ? 15.25 -11.07 -12.68 1 98.38 221 LYS A C 1
ATOM 1740 O O . LYS A 1 221 ? 14.711 -10 -12.945 1 98.38 221 LYS A O 1
ATOM 1745 N N . LYS A 1 222 ? 14.773 -12.039 -11.961 1 98.25 222 LYS A N 1
ATOM 1746 C CA . LYS A 1 222 ? 13.406 -11.938 -11.453 1 98.25 222 LYS A CA 1
ATOM 1747 C C . LYS A 1 222 ? 13.359 -12.18 -9.945 1 98.25 222 LYS A C 1
ATOM 1749 O O . LYS A 1 222 ? 13.906 -13.172 -9.453 1 98.25 222 LYS A O 1
ATOM 1754 N N . ILE A 1 223 ? 12.75 -11.258 -9.219 1 98.75 223 ILE A N 1
ATOM 1755 C CA . ILE A 1 223 ? 12.367 -11.438 -7.824 1 98.75 223 ILE A CA 1
ATOM 1756 C C . ILE A 1 223 ? 10.852 -11.594 -7.719 1 98.75 223 ILE A C 1
ATOM 1758 O O . ILE A 1 223 ? 10.102 -10.703 -8.117 1 98.75 223 ILE A O 1
ATOM 1762 N N . ALA A 1 224 ? 10.398 -12.727 -7.246 1 98.25 224 ALA A N 1
ATOM 1763 C CA . ALA A 1 224 ? 8.969 -13.008 -7.082 1 98.25 224 ALA A CA 1
ATOM 1764 C C . ALA A 1 224 ? 8.562 -12.914 -5.613 1 98.25 224 ALA A C 1
ATOM 1766 O O . ALA A 1 224 ? 9.219 -13.5 -4.746 1 98.25 224 ALA A O 1
ATOM 1767 N N . ILE A 1 225 ? 7.535 -12.141 -5.316 1 98.38 225 ILE A N 1
ATOM 1768 C CA . ILE A 1 225 ? 6.863 -12.109 -4.02 1 98.38 225 ILE A CA 1
ATOM 1769 C C . ILE A 1 225 ? 5.434 -12.617 -4.164 1 98.38 225 ILE A C 1
ATOM 1771 O O . ILE A 1 225 ? 4.594 -11.961 -4.785 1 98.38 225 ILE A O 1
ATOM 1775 N N . THR A 1 226 ? 5.211 -13.797 -3.604 1 95.88 226 THR A N 1
ATOM 1776 C CA . THR A 1 226 ? 3.949 -14.461 -3.896 1 95.88 226 THR A CA 1
ATOM 1777 C C . THR A 1 226 ? 3.482 -15.281 -2.697 1 95.88 226 THR A C 1
ATOM 1779 O O . THR A 1 226 ? 4.035 -15.156 -1.601 1 95.88 226 THR A O 1
ATOM 1782 N N . ASP A 1 227 ? 2.352 -16 -2.865 1 90.12 227 ASP A N 1
ATOM 1783 C CA . ASP A 1 227 ? 1.708 -16.656 -1.724 1 90.12 227 ASP A CA 1
ATOM 1784 C C . ASP A 1 227 ? 1.866 -18.172 -1.786 1 90.12 227 ASP A C 1
ATOM 1786 O O . ASP A 1 227 ? 1.447 -18.875 -0.871 1 90.12 227 ASP A O 1
ATOM 1790 N N . SER A 1 228 ? 2.496 -18.641 -2.869 1 84.94 228 SER A N 1
ATOM 1791 C CA . SER A 1 228 ? 2.631 -20.078 -3.035 1 84.94 228 SER A CA 1
ATOM 1792 C C . SER A 1 228 ? 3.873 -20.422 -3.85 1 84.94 228 SER A C 1
ATOM 1794 O O . SER A 1 228 ? 4.273 -19.672 -4.734 1 84.94 228 SER A O 1
ATOM 1796 N N . GLN A 1 229 ? 4.395 -21.594 -3.488 1 79.69 229 GLN A N 1
ATOM 1797 C CA . GLN A 1 229 ? 5.535 -22.094 -4.25 1 79.69 229 GLN A CA 1
ATOM 1798 C C . GLN A 1 229 ? 5.121 -22.5 -5.66 1 79.69 229 GLN A C 1
ATOM 1800 O O . GLN A 1 229 ? 5.945 -22.531 -6.574 1 79.69 229 GLN A O 1
ATOM 1805 N N . VAL A 1 230 ? 3.865 -22.766 -5.801 1 76.31 230 VAL A N 1
ATOM 1806 C CA . VAL A 1 230 ? 3.391 -23.219 -7.102 1 76.31 230 VAL A CA 1
ATOM 1807 C C . VAL A 1 230 ? 2.762 -22.062 -7.867 1 76.31 230 VAL A C 1
ATOM 1809 O O . VAL A 1 230 ? 2.137 -22.266 -8.914 1 76.31 230 VAL A O 1
ATOM 1812 N N . SER A 1 231 ? 2.895 -20.844 -7.328 1 85.44 231 SER A N 1
ATOM 1813 C CA . SER A 1 231 ? 2.461 -19.641 -8.047 1 85.44 231 SER A CA 1
ATOM 1814 C C . SER A 1 231 ? 3.102 -19.562 -9.43 1 85.44 231 SER A C 1
ATOM 1816 O O . SER A 1 231 ? 4.281 -19.891 -9.586 1 85.44 231 SER A O 1
ATOM 1818 N N . PRO A 1 232 ? 2.297 -19.125 -10.422 1 84.94 232 PRO A N 1
ATOM 1819 C CA . PRO A 1 232 ? 2.85 -19 -11.773 1 84.94 232 PRO A CA 1
ATOM 1820 C C . PRO A 1 232 ? 4.035 -18.047 -11.852 1 84.94 232 PRO A C 1
ATOM 1822 O O . PRO A 1 232 ? 4.855 -18.141 -12.766 1 84.94 232 PRO A O 1
ATOM 1825 N N . ILE A 1 233 ? 4.188 -17.125 -10.906 1 92.38 233 ILE A N 1
ATOM 1826 C CA . ILE A 1 233 ? 5.273 -16.156 -11 1 92.38 233 ILE A CA 1
ATOM 1827 C C . ILE A 1 233 ? 6.477 -16.656 -10.203 1 92.38 233 ILE A C 1
ATOM 1829 O O . ILE A 1 233 ? 7.555 -16.047 -10.25 1 92.38 233 ILE A O 1
ATOM 1833 N N . ALA A 1 234 ? 6.27 -17.75 -9.477 1 89.5 234 ALA A N 1
ATOM 1834 C CA . ALA A 1 234 ? 7.352 -18.266 -8.641 1 89.5 234 ALA A CA 1
ATOM 1835 C C . ALA A 1 234 ? 8.391 -19 -9.477 1 89.5 234 ALA A C 1
ATOM 1837 O O . ALA A 1 234 ? 9.578 -19.016 -9.141 1 89.5 234 ALA A O 1
ATOM 1838 N N . THR A 1 235 ? 7.938 -19.484 -10.586 1 84 235 THR A N 1
ATOM 1839 C CA . THR A 1 235 ? 8.797 -20.312 -11.422 1 84 235 THR A CA 1
ATOM 1840 C C . THR A 1 235 ? 9.906 -19.484 -12.055 1 84 235 THR A C 1
ATOM 1842 O O . THR A 1 235 ? 9.672 -18.359 -12.516 1 84 235 THR A O 1
ATOM 1845 N N . ASN A 1 236 ? 11.117 -20.062 -12.016 1 89.94 236 ASN A N 1
ATOM 1846 C CA . ASN A 1 236 ? 12.289 -19.484 -12.664 1 89.94 236 ASN A CA 1
ATOM 1847 C C . ASN A 1 236 ? 12.617 -18.109 -12.094 1 89.94 236 ASN A C 1
ATOM 1849 O O . ASN A 1 236 ? 12.906 -17.172 -12.844 1 89.94 236 ASN A O 1
ATOM 1853 N N . SER A 1 237 ? 12.391 -17.859 -10.844 1 95 237 SER A N 1
ATOM 1854 C CA . SER A 1 237 ? 12.797 -16.641 -10.156 1 95 237 SER A CA 1
ATOM 1855 C C . SER A 1 237 ? 14.18 -16.781 -9.547 1 95 237 SER A C 1
ATOM 1857 O O . SER A 1 237 ? 14.562 -17.859 -9.102 1 95 237 SER A O 1
ATOM 1859 N N . ASP A 1 238 ? 14.938 -15.758 -9.555 1 97.5 238 ASP A N 1
ATOM 1860 C CA . ASP A 1 238 ? 16.266 -15.742 -8.938 1 97.5 238 ASP A CA 1
ATOM 1861 C C . ASP A 1 238 ? 16.156 -15.617 -7.414 1 97.5 238 ASP A C 1
ATOM 1863 O O . ASP A 1 238 ? 17.016 -16.109 -6.684 1 97.5 238 ASP A O 1
ATOM 1867 N N . ALA A 1 239 ? 15.156 -14.961 -6.934 1 97.25 239 ALA A N 1
ATOM 1868 C CA . ALA A 1 239 ? 14.734 -14.906 -5.539 1 97.25 239 ALA A CA 1
ATOM 1869 C C . ALA A 1 239 ? 13.211 -14.992 -5.43 1 97.25 239 ALA A C 1
ATOM 1871 O O . ALA A 1 239 ? 12.492 -14.211 -6.055 1 97.25 239 ALA A O 1
ATOM 1872 N N . CYS A 1 240 ? 12.773 -15.961 -4.715 1 95.81 240 CYS A N 1
ATOM 1873 C CA . CYS A 1 240 ? 11.336 -16.156 -4.555 1 95.81 240 CYS A CA 1
ATOM 1874 C C . CYS A 1 240 ? 10.938 -16.109 -3.086 1 95.81 240 CYS A C 1
ATOM 1876 O O . CYS A 1 240 ? 11.438 -16.906 -2.279 1 95.81 240 CYS A O 1
ATOM 1878 N N . PHE A 1 241 ? 10.094 -15.172 -2.771 1 97.56 241 PHE A N 1
ATOM 1879 C CA . PHE A 1 241 ? 9.531 -15.07 -1.43 1 97.56 241 PHE A CA 1
ATOM 1880 C C . PHE A 1 241 ? 8.102 -15.586 -1.403 1 97.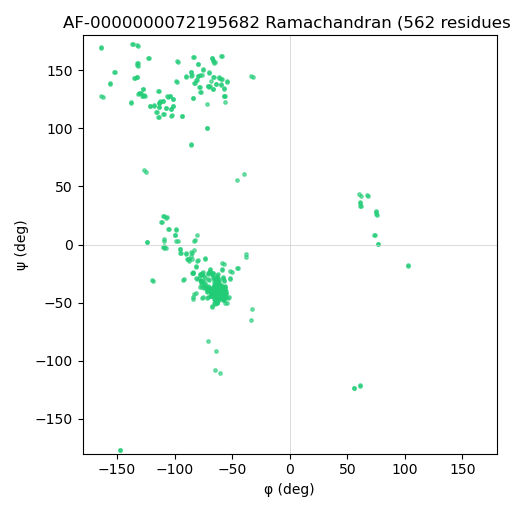56 241 PHE A C 1
ATOM 1882 O O . PHE A 1 241 ? 7.23 -15.039 -2.086 1 97.56 241 PHE A O 1
ATOM 1889 N N . VAL A 1 242 ? 7.887 -16.625 -0.669 1 92.19 242 VAL A N 1
ATOM 1890 C CA . VAL A 1 242 ? 6.543 -17.156 -0.457 1 92.19 242 VAL A CA 1
ATOM 1891 C C . VAL A 1 242 ? 6.039 -16.766 0.928 1 92.19 242 VAL A C 1
ATOM 1893 O O . VAL A 1 242 ? 6.562 -17.219 1.944 1 92.19 242 VAL A O 1
ATOM 1896 N N . ILE A 1 243 ? 5.047 -15.883 0.916 1 94.69 243 ILE A N 1
ATOM 1897 C CA . ILE A 1 243 ? 4.52 -15.328 2.16 1 94.69 243 ILE A CA 1
ATOM 1898 C C . ILE A 1 243 ? 3.053 -15.719 2.318 1 94.69 243 ILE A C 1
ATOM 1900 O O . ILE A 1 243 ? 2.219 -15.383 1.473 1 94.69 243 ILE A O 1
ATOM 1904 N N . LYS A 1 244 ? 2.783 -16.422 3.383 1 86.62 244 LYS A N 1
ATOM 1905 C CA . LYS A 1 244 ? 1.404 -16.75 3.734 1 86.62 244 LYS A CA 1
ATOM 1906 C C . LYS A 1 244 ? 0.824 -15.719 4.703 1 86.62 244 LYS A C 1
ATOM 1908 O O . LYS A 1 244 ? 1.259 -15.625 5.852 1 86.62 244 LYS A O 1
ATOM 1913 N N . GLU A 1 245 ? -0.082 -14.984 4.184 1 92.31 245 GLU A N 1
ATOM 1914 C CA . GLU A 1 245 ? -0.778 -13.992 5.008 1 92.31 245 GLU A CA 1
ATOM 1915 C C . GLU A 1 245 ? -1.962 -14.625 5.738 1 92.31 245 GLU A C 1
ATOM 1917 O O . GLU A 1 245 ? -2.561 -15.586 5.25 1 92.31 245 GLU A O 1
ATOM 1922 N N . SER A 1 246 ? -2.211 -14.047 6.953 1 87.75 246 SER A N 1
ATOM 1923 C CA . SER A 1 246 ? -3.443 -14.414 7.641 1 87.75 246 SER A CA 1
ATOM 1924 C C . SER A 1 246 ? -4.668 -13.914 6.887 1 87.75 246 SER A C 1
ATOM 1926 O O . SER A 1 246 ? -4.551 -13.086 5.977 1 87.75 246 SER A O 1
ATOM 1928 N N . GLN A 1 247 ? -5.738 -14.594 7.211 1 80.06 247 GLN A N 1
ATOM 1929 C CA . GLN A 1 247 ? -6.973 -14.242 6.52 1 80.06 247 GLN A CA 1
ATOM 1930 C C . GLN A 1 247 ? -8.109 -14.016 7.512 1 80.06 247 GLN A C 1
ATOM 1932 O O . GLN A 1 247 ? -8.227 -14.742 8.508 1 80.06 247 GLN A O 1
ATOM 1937 N N . LEU A 1 248 ? -8.773 -12.867 7.32 1 74.19 248 LEU A N 1
ATOM 1938 C CA . LEU A 1 248 ? -10.062 -12.648 7.969 1 74.19 248 LEU A CA 1
ATOM 1939 C C . LEU A 1 248 ? -11.18 -12.531 6.941 1 74.19 248 LEU A C 1
ATOM 1941 O O . LEU A 1 248 ? -11.195 -11.586 6.145 1 74.19 248 LEU A O 1
ATOM 1945 N N . GLU A 1 249 ? -12.023 -13.453 6.98 1 65.88 249 GLU A N 1
ATOM 1946 C CA . GLU A 1 249 ? -13.039 -13.562 5.93 1 65.88 249 GLU A CA 1
ATOM 1947 C C . GLU A 1 249 ? -12.398 -13.648 4.551 1 65.88 249 GLU A C 1
ATOM 1949 O O . GLU A 1 249 ? -11.547 -14.516 4.309 1 65.88 249 GLU A O 1
ATOM 1954 N N . LYS A 1 250 ? -12.727 -12.781 3.664 1 64.31 250 LYS A N 1
ATOM 1955 C CA . LYS A 1 250 ? -12.188 -12.828 2.309 1 64.31 250 LYS A CA 1
ATOM 1956 C C . LYS A 1 250 ? -11.023 -11.852 2.148 1 64.31 250 LYS A C 1
ATOM 1958 O O . LYS A 1 250 ? -10.516 -11.664 1.043 1 64.31 250 LYS A O 1
ATOM 1963 N N . TYR A 1 251 ? -10.602 -11.414 3.297 1 76.62 251 TYR A N 1
ATOM 1964 C CA . TYR A 1 251 ? -9.547 -10.414 3.203 1 76.62 251 TYR A CA 1
ATOM 1965 C C . TYR A 1 251 ? -8.234 -10.938 3.771 1 76.62 251 TYR A C 1
ATOM 1967 O O . TYR A 1 251 ? -8.195 -11.406 4.91 1 76.62 251 TYR A O 1
ATOM 1975 N N . ARG A 1 252 ? -7.379 -10.969 2.912 1 85.94 252 ARG A N 1
ATOM 1976 C CA . ARG A 1 252 ? -6.023 -11.312 3.324 1 85.94 252 ARG A CA 1
ATOM 1977 C C . ARG A 1 252 ? -5.293 -10.094 3.879 1 85.94 252 ARG A C 1
ATOM 1979 O O . ARG A 1 252 ? -5.449 -8.984 3.369 1 85.94 252 ARG A O 1
ATOM 1986 N N . THR A 1 253 ? -4.594 -10.398 4.926 1 91.75 253 THR A N 1
ATOM 1987 C CA . THR A 1 253 ? -3.725 -9.336 5.418 1 91.75 253 THR A CA 1
ATOM 1988 C C . THR A 1 253 ? -2.602 -9.055 4.426 1 91.75 253 THR A C 1
ATOM 1990 O O . THR A 1 253 ? -2.375 -9.828 3.496 1 91.75 253 THR A O 1
ATOM 1993 N N . LEU A 1 254 ? -1.994 -7.883 4.539 1 93.88 254 LEU A N 1
ATOM 1994 C CA . LEU A 1 254 ? -0.931 -7.477 3.625 1 93.88 254 LEU A CA 1
ATOM 1995 C C . LEU A 1 254 ? 0.336 -7.117 4.391 1 93.88 254 LEU A C 1
ATOM 1997 O O . LEU A 1 254 ? 1.361 -6.793 3.789 1 93.88 254 LEU A O 1
ATOM 2001 N N . SER A 1 255 ? 0.378 -7.227 5.691 1 95.88 255 SER A N 1
ATOM 2002 C CA . SER A 1 255 ? 1.409 -6.637 6.543 1 95.88 255 SER A CA 1
ATOM 2003 C C . SER A 1 255 ? 2.74 -7.363 6.375 1 95.88 255 SER A C 1
ATOM 2005 O O . SER A 1 255 ? 3.803 -6.734 6.406 1 95.88 255 SER A O 1
ATOM 2007 N N . ALA A 1 256 ? 2.674 -8.68 6.25 1 96.5 256 ALA A N 1
ATOM 2008 C CA . ALA A 1 256 ? 3.92 -9.43 6.113 1 96.5 256 ALA A CA 1
ATOM 2009 C C . ALA A 1 256 ? 4.629 -9.086 4.809 1 96.5 256 ALA A C 1
ATOM 2011 O O . ALA A 1 256 ? 5.836 -8.828 4.801 1 96.5 256 ALA A O 1
ATOM 2012 N N . THR A 1 257 ? 3.867 -9.07 3.715 1 97.38 257 THR A N 1
ATOM 2013 C CA . THR A 1 257 ? 4.426 -8.734 2.412 1 97.38 257 THR A CA 1
ATOM 2014 C C . THR A 1 257 ? 4.957 -7.301 2.406 1 97.38 257 THR A C 1
ATOM 2016 O O . THR A 1 257 ? 6.055 -7.039 1.906 1 97.38 257 THR A O 1
ATOM 2019 N N . GLN A 1 258 ? 4.207 -6.41 2.934 1 96.38 258 GLN A N 1
ATOM 2020 C CA . GLN A 1 258 ? 4.625 -5.012 3.023 1 96.38 258 GLN A CA 1
ATOM 2021 C C . GLN A 1 258 ? 5.902 -4.875 3.848 1 96.38 258 GLN A C 1
ATOM 2023 O O . GLN A 1 258 ? 6.785 -4.086 3.508 1 96.38 258 GLN A O 1
ATOM 2028 N N . CYS A 1 259 ? 5.988 -5.555 4.93 1 96.06 259 CYS A N 1
ATOM 2029 C CA . CYS A 1 259 ? 7.168 -5.539 5.785 1 96.06 259 CYS A CA 1
ATOM 2030 C C . CYS A 1 259 ? 8.398 -6.027 5.027 1 96.06 259 CYS A C 1
ATOM 2032 O O . CYS A 1 259 ? 9.477 -5.449 5.152 1 96.06 259 CYS A O 1
ATOM 2034 N N . LEU A 1 260 ? 8.227 -7.074 4.289 1 97.56 260 LEU A N 1
ATOM 2035 C CA . LEU A 1 260 ? 9.328 -7.574 3.477 1 97.56 260 LEU A CA 1
ATOM 2036 C C . LEU A 1 260 ? 9.82 -6.504 2.508 1 97.56 260 LEU A C 1
ATOM 2038 O O . LEU A 1 260 ? 11.023 -6.281 2.377 1 97.56 260 LEU A O 1
ATOM 2042 N N . ILE A 1 261 ? 8.891 -5.863 1.826 1 97.5 261 ILE A N 1
ATOM 2043 C CA . ILE A 1 261 ? 9.203 -4.824 0.851 1 97.5 261 ILE A CA 1
ATOM 2044 C C . ILE A 1 261 ? 9.984 -3.699 1.526 1 97.5 261 ILE A C 1
ATOM 2046 O O . ILE A 1 261 ? 11.016 -3.258 1.016 1 97.5 261 ILE A O 1
ATOM 2050 N N . GLN A 1 262 ? 9.547 -3.295 2.672 1 94.19 262 GLN A N 1
ATOM 2051 C CA . GLN A 1 262 ? 10.25 -2.26 3.424 1 94.19 262 GLN A CA 1
ATOM 2052 C C . GLN A 1 262 ? 11.641 -2.725 3.828 1 94.19 262 GLN A C 1
ATOM 2054 O O . GLN A 1 262 ? 12.602 -1.955 3.762 1 94.19 262 GLN A O 1
ATOM 2059 N N . SER A 1 263 ? 11.742 -3.936 4.25 1 94.62 263 SER A N 1
ATOM 2060 C CA . SER A 1 263 ? 13.008 -4.488 4.703 1 94.62 263 SER A CA 1
ATOM 2061 C C . SER A 1 263 ? 14.039 -4.5 3.576 1 94.62 263 SER A C 1
ATOM 2063 O O . SER A 1 263 ? 15.227 -4.262 3.809 1 94.62 263 SER A O 1
ATOM 2065 N N . LEU A 1 264 ? 13.562 -4.84 2.398 1 96.44 264 LEU A N 1
ATOM 2066 C CA . LEU A 1 264 ? 14.469 -4.836 1.252 1 96.44 264 LEU A CA 1
ATOM 2067 C C . LEU A 1 264 ? 15.039 -3.441 1.016 1 96.44 264 LEU A C 1
ATOM 2069 O O . LEU A 1 264 ? 16.234 -3.291 0.757 1 96.44 264 LEU A O 1
ATOM 2073 N N . VAL A 1 265 ? 14.234 -2.441 1.099 1 94.5 265 VAL A N 1
ATOM 2074 C CA . VAL A 1 265 ? 14.656 -1.064 0.863 1 94.5 265 VAL A CA 1
ATOM 2075 C C . VAL A 1 265 ? 15.656 -0.637 1.938 1 94.5 265 VAL A C 1
ATOM 2077 O O . VAL A 1 265 ? 16.719 -0.082 1.627 1 94.5 265 VAL A O 1
ATOM 2080 N N . VAL A 1 266 ? 15.336 -0.962 3.199 1 90.62 266 VAL A N 1
ATOM 2081 C CA . VAL A 1 266 ? 16.219 -0.582 4.305 1 90.62 266 VAL A CA 1
ATOM 2082 C C . VAL A 1 266 ? 17.547 -1.316 4.184 1 90.62 266 VAL A C 1
ATOM 2084 O O . VAL A 1 266 ? 18.609 -0.736 4.43 1 90.62 266 VAL A O 1
ATOM 2087 N N . ALA A 1 267 ? 17.484 -2.559 3.822 1 92.56 267 ALA A N 1
ATOM 2088 C CA . ALA A 1 267 ? 18.703 -3.334 3.641 1 92.56 267 ALA A CA 1
ATOM 2089 C C . ALA A 1 267 ? 19.578 -2.721 2.555 1 92.56 267 ALA A C 1
ATOM 2091 O O . ALA A 1 267 ? 20.812 -2.732 2.666 1 92.56 267 ALA A O 1
ATOM 2092 N N . LEU A 1 268 ? 19 -2.166 1.493 1 92.25 268 LEU A N 1
ATOM 2093 C CA . LEU A 1 268 ? 19.75 -1.523 0.414 1 92.25 268 LEU A CA 1
ATOM 2094 C C . LEU A 1 268 ? 20.453 -0.268 0.913 1 92.25 268 LEU A C 1
ATOM 2096 O O . LEU A 1 268 ? 21.547 0.055 0.454 1 92.25 268 LEU A O 1
ATOM 2100 N N . ILE A 1 269 ? 19.797 0.415 1.818 1 86.06 269 ILE A N 1
ATOM 2101 C CA . ILE A 1 269 ? 20.391 1.617 2.389 1 86.06 269 ILE A CA 1
ATOM 2102 C C . ILE A 1 269 ? 21.688 1.257 3.107 1 86.06 269 ILE A C 1
ATOM 2104 O O . ILE A 1 269 ? 22.703 1.94 2.949 1 86.06 269 ILE A O 1
ATOM 2108 N N . TYR A 1 270 ? 21.672 0.204 3.787 1 81.31 270 TYR A N 1
ATOM 2109 C CA . TYR A 1 270 ? 22.844 -0.208 4.562 1 81.31 270 TYR A CA 1
ATOM 2110 C C . TYR A 1 270 ? 23.906 -0.813 3.66 1 81.31 270 TYR A C 1
ATOM 2112 O O . TYR A 1 270 ? 25.094 -0.746 3.969 1 81.31 270 TYR A O 1
ATOM 2120 N N . ASN A 1 271 ? 23.5 -1.397 2.689 1 77.81 271 ASN A N 1
ATOM 2121 C CA . ASN A 1 271 ? 24.453 -1.972 1.748 1 77.81 271 ASN A CA 1
ATOM 2122 C C . ASN A 1 271 ? 25.172 -0.889 0.946 1 77.81 271 ASN A C 1
ATOM 2124 O O . ASN A 1 271 ? 26.344 -1.042 0.6 1 77.81 271 ASN A O 1
ATOM 2128 N N . THR A 1 272 ? 24.484 0.204 0.532 1 62.03 272 THR A N 1
ATOM 2129 C CA . THR A 1 272 ? 25.078 1.299 -0.227 1 62.03 272 THR A CA 1
ATOM 2130 C C . THR A 1 272 ? 26.016 2.125 0.655 1 62.03 272 THR A C 1
ATOM 2132 O O . THR A 1 272 ? 27.031 2.629 0.187 1 62.03 272 THR A O 1
ATOM 2135 N N . ASN A 1 273 ? 25.688 2.52 1.894 1 54.5 273 ASN A N 1
ATOM 2136 C CA . ASN A 1 273 ? 26.562 3.277 2.779 1 54.5 273 ASN A CA 1
ATOM 2137 C C . ASN A 1 273 ? 27.875 2.551 3.018 1 54.5 273 ASN A C 1
ATOM 2139 O O . ASN A 1 273 ? 28.922 3.188 3.223 1 54.5 273 ASN A O 1
ATOM 2143 N N . GLU A 1 274 ? 27.922 1.31 3.006 1 47.16 274 GLU A N 1
ATOM 2144 C CA . GLU A 1 274 ? 29.234 0.662 3.088 1 47.16 274 GLU A CA 1
ATOM 2145 C C . GLU A 1 274 ? 30.109 1.018 1.884 1 47.16 274 GLU A C 1
ATOM 2147 O O . GLU A 1 274 ? 31.328 1.145 2.01 1 47.16 274 GLU A O 1
ATOM 2152 N N . GLU A 1 275 ? 29.516 1.215 0.752 1 43.97 275 GLU A N 1
ATOM 2153 C CA . GLU A 1 275 ? 30.375 1.605 -0.366 1 43.97 275 GLU A CA 1
ATOM 2154 C C . GLU A 1 275 ? 30.625 3.109 -0.363 1 43.97 275 GLU A C 1
ATOM 2156 O O . GLU A 1 275 ? 31.719 3.557 -0.713 1 43.97 275 GLU A O 1
ATOM 2161 N N . THR A 1 276 ? 29.641 3.949 -0.197 1 38.53 276 THR A N 1
ATOM 2162 C CA . THR A 1 276 ? 29.828 5.387 -0.335 1 38.53 276 THR A CA 1
ATOM 2163 C C . THR A 1 276 ? 30.391 5.984 0.951 1 38.53 276 THR A C 1
ATOM 2165 O O . THR A 1 276 ? 30.469 7.207 1.099 1 38.53 276 THR A O 1
ATOM 2168 N N . GLN A 1 277 ? 30.719 5.32 1.945 1 36.25 277 GLN A N 1
ATOM 2169 C CA . GLN A 1 277 ? 31.469 6 2.998 1 36.25 277 GLN A CA 1
ATOM 2170 C C . GLN A 1 277 ? 32.75 6.602 2.453 1 36.25 277 GLN A C 1
ATOM 2172 O O . GLN A 1 277 ? 33.531 7.215 3.197 1 36.25 277 GLN A O 1
ATOM 2177 N N . VAL A 1 278 ? 33.438 6.324 1.234 1 30.06 278 VAL A N 1
ATOM 2178 C CA . VAL A 1 278 ? 34.594 7.184 1.007 1 30.06 278 VAL A CA 1
ATOM 2179 C C . VAL A 1 278 ? 34.156 8.641 0.936 1 30.06 278 VAL A C 1
ATOM 2181 O O . VAL A 1 278 ? 34.688 9.5 1.64 1 30.06 278 VAL A O 1
ATOM 2184 N N . ASP A 1 279 ? 34.219 9.359 -0.349 1 28.05 279 ASP A N 1
ATOM 2185 C CA . ASP A 1 279 ? 34.469 10.773 -0.635 1 28.05 279 ASP A CA 1
ATOM 2186 C C . ASP A 1 279 ? 33.25 11.625 -0.31 1 28.05 279 ASP A C 1
ATOM 2188 O O . ASP A 1 279 ? 33.281 12.852 -0.427 1 28.05 279 ASP A O 1
ATOM 2192 N N . ALA A 1 280 ? 32.031 11.195 -0.262 1 27.27 280 ALA A N 1
ATOM 2193 C CA . ALA A 1 280 ? 30.969 12.211 -0.256 1 27.27 280 ALA A CA 1
ATOM 2194 C C . ALA A 1 280 ? 30.781 12.781 1.145 1 27.27 280 ALA A C 1
ATOM 2196 O O . ALA A 1 280 ? 29.781 13.469 1.405 1 27.27 280 ALA A O 1
ATOM 2197 N N . LEU A 1 281 ? 31.578 12.516 2.145 1 26.25 281 LEU A N 1
ATOM 2198 C CA . LEU A 1 281 ? 31.625 13.359 3.334 1 26.25 281 LEU A CA 1
ATOM 2199 C C . LEU A 1 281 ? 31.938 14.805 2.963 1 26.25 281 LEU A C 1
ATOM 2201 O O . LEU A 1 281 ? 31.906 15.688 3.822 1 26.25 281 LEU A O 1
ATOM 2205 N N . ASP A 1 282 ? 32.781 15.133 1.951 1 22.3 282 ASP A N 1
ATOM 2206 C CA . ASP A 1 282 ? 33.219 16.484 1.592 1 22.3 282 ASP A CA 1
ATOM 2207 C C . ASP A 1 282 ? 32.094 17.25 0.904 1 22.3 282 ASP A C 1
ATOM 2209 O O . ASP A 1 282 ? 32.25 18.438 0.607 1 22.3 282 ASP A O 1
ATOM 2213 N N . ILE A 1 283 ? 31.203 16.672 0.241 1 18.28 283 ILE A N 1
ATOM 2214 C CA . ILE A 1 283 ? 30.312 17.703 -0.311 1 18.28 283 ILE A CA 1
ATOM 2215 C C . ILE A 1 283 ? 29.25 18.062 0.713 1 18.28 283 ILE A C 1
ATOM 2217 O O . ILE A 1 283 ? 28.75 17.203 1.441 1 18.28 283 ILE A O 1
ATOM 2221 N N . MET B 1 1 ? -1.746 36.094 14.281 1 52.78 1 MET B N 1
ATOM 2222 C CA . MET B 1 1 ? -1.407 34.969 13.43 1 52.78 1 MET B CA 1
ATOM 2223 C C . MET B 1 1 ? -0.02 34.406 13.766 1 52.78 1 MET B C 1
ATOM 2225 O O . MET B 1 1 ? 0.89 35.188 14.078 1 52.78 1 MET B O 1
ATOM 2229 N N . ILE B 1 2 ? 0.093 33.156 14.164 1 71.25 2 ILE B N 1
ATOM 2230 C CA . ILE B 1 2 ? 1.312 32.562 14.688 1 71.25 2 ILE B CA 1
ATOM 2231 C C . ILE B 1 2 ? 2.23 32.156 13.539 1 71.25 2 ILE B C 1
ATOM 2233 O O . ILE B 1 2 ? 1.762 31.859 12.438 1 71.25 2 ILE B O 1
ATOM 2237 N N . ALA B 1 3 ? 3.5 32.375 13.773 1 84.69 3 ALA B N 1
ATOM 2238 C CA . ALA B 1 3 ? 4.508 32.031 12.773 1 84.69 3 ALA B CA 1
ATOM 2239 C C . ALA B 1 3 ? 4.469 30.531 12.461 1 84.69 3 ALA B C 1
ATOM 2241 O O . ALA B 1 3 ? 4.285 29.703 13.352 1 84.69 3 ALA B O 1
ATOM 2242 N N . ALA B 1 4 ? 4.594 30.312 11.133 1 80.5 4 ALA B N 1
ATOM 2243 C CA . ALA B 1 4 ? 4.613 28.922 10.688 1 80.5 4 ALA B CA 1
ATOM 2244 C C . ALA B 1 4 ? 5.777 28.156 11.32 1 80.5 4 ALA B C 1
ATOM 2246 O O . ALA B 1 4 ? 6.859 28.719 11.516 1 80.5 4 ALA B O 1
ATOM 2247 N N . THR B 1 5 ? 5.613 26.938 11.672 1 74.5 5 THR B N 1
ATOM 2248 C CA . THR B 1 5 ? 6.656 26.141 12.312 1 74.5 5 THR B CA 1
ATOM 2249 C C . THR B 1 5 ? 7.203 25.094 11.352 1 74.5 5 THR B C 1
ATOM 2251 O O . THR B 1 5 ? 8.102 24.328 11.703 1 74.5 5 THR B O 1
ATOM 2254 N N . SER B 1 6 ? 6.633 25.016 10.133 1 76.62 6 SER B N 1
ATOM 2255 C CA . SER B 1 6 ? 7.141 24.141 9.086 1 76.62 6 SER B CA 1
ATOM 2256 C C . SER B 1 6 ? 7.273 24.875 7.758 1 76.62 6 SER B C 1
ATOM 2258 O O . SER B 1 6 ? 6.605 25.891 7.535 1 76.62 6 SER B O 1
ATOM 2260 N N . VAL B 1 7 ? 8.172 24.312 6.949 1 79.31 7 VAL B N 1
ATOM 2261 C CA . VAL B 1 7 ? 8.414 24.938 5.648 1 79.31 7 VAL B CA 1
ATOM 2262 C C . VAL B 1 7 ? 7.121 24.938 4.832 1 79.31 7 VAL B C 1
ATOM 2264 O O . VAL B 1 7 ? 6.785 25.953 4.199 1 79.31 7 VAL B O 1
ATOM 2267 N N . LYS B 1 8 ? 6.504 23.891 4.922 1 70.12 8 LYS B N 1
ATOM 2268 C CA . LYS B 1 8 ? 5.266 23.75 4.16 1 70.12 8 LYS B CA 1
ATOM 2269 C C . LYS B 1 8 ? 4.23 24.781 4.609 1 70.12 8 LYS B C 1
ATOM 2271 O O . LYS B 1 8 ? 3.564 25.406 3.781 1 70.12 8 LYS B O 1
ATOM 2276 N N . GLU B 1 9 ? 4.074 24.922 5.934 1 75.5 9 GLU B N 1
ATOM 2277 C CA . GLU B 1 9 ? 3.188 25.938 6.488 1 75.5 9 GLU B CA 1
ATOM 2278 C C . GLU B 1 9 ? 3.609 27.328 6.055 1 75.5 9 GLU B C 1
ATOM 2280 O O . GLU B 1 9 ? 2.766 28.172 5.711 1 75.5 9 GLU B O 1
ATOM 2285 N N . LEU B 1 10 ? 4.867 27.547 6.105 1 85.62 10 LEU B N 1
ATOM 2286 C CA . LEU B 1 10 ? 5.379 28.859 5.703 1 85.62 10 LEU B CA 1
ATOM 2287 C C . LEU B 1 10 ? 5.098 29.125 4.23 1 85.62 10 LEU B C 1
ATOM 2289 O O . LEU B 1 10 ? 4.676 30.219 3.863 1 85.62 10 LEU B O 1
ATOM 2293 N N . GLN B 1 11 ? 5.266 28.062 3.463 1 79.94 11 GLN B N 1
ATOM 2294 C CA . GLN B 1 11 ? 5.016 28.203 2.031 1 79.94 11 GLN B CA 1
ATOM 2295 C C . GLN B 1 11 ? 3.543 28.484 1.755 1 79.94 11 GLN B C 1
ATOM 2297 O O . GLN B 1 11 ? 3.215 29.328 0.92 1 79.94 11 GLN B O 1
ATOM 2302 N N . ARG B 1 12 ? 2.711 27.891 2.463 1 74.06 12 ARG B N 1
ATOM 2303 C CA . ARG B 1 12 ? 1.276 28.141 2.352 1 74.06 12 ARG B CA 1
ATOM 2304 C C . ARG B 1 12 ? 0.941 29.594 2.73 1 74.06 12 ARG B C 1
ATOM 2306 O O . ARG B 1 12 ? 0.17 30.25 2.035 1 74.06 12 ARG B O 1
ATOM 2313 N N . ASP B 1 13 ? 1.453 29.922 3.834 1 84.19 13 ASP B N 1
ATOM 2314 C CA . ASP B 1 13 ? 1.233 31.297 4.285 1 84.19 13 ASP B CA 1
ATOM 2315 C C . ASP B 1 13 ? 1.725 32.312 3.25 1 84.19 13 ASP B C 1
ATOM 2317 O O . ASP B 1 13 ? 1.072 33.312 3.006 1 84.19 13 ASP B O 1
ATOM 2321 N N . ILE B 1 14 ? 2.799 31.969 2.621 1 86 14 ILE B N 1
ATOM 2322 C CA . ILE B 1 14 ? 3.391 32.844 1.609 1 86 14 ILE B CA 1
ATOM 2323 C C . ILE B 1 14 ? 2.469 32.938 0.397 1 86 14 ILE B C 1
ATOM 2325 O O . ILE B 1 14 ? 2.205 34.031 -0.115 1 86 14 ILE B O 1
ATOM 2329 N N . TYR B 1 15 ? 1.956 31.828 0.002 1 75.5 15 TYR B N 1
ATOM 2330 C CA . TYR B 1 15 ? 1.069 31.797 -1.155 1 75.5 15 TYR B CA 1
ATOM 2331 C C . TYR B 1 15 ? -0.21 32.594 -0.882 1 75.5 15 TYR B C 1
ATOM 2333 O O . TYR B 1 15 ? -0.683 33.344 -1.74 1 75.5 15 TYR B O 1
ATOM 2341 N N . ALA B 1 16 ? -0.721 32.406 0.243 1 79.38 16 ALA B N 1
ATOM 2342 C CA . ALA B 1 16 ? -1.972 33.062 0.639 1 79.38 16 ALA B CA 1
ATOM 2343 C C . ALA B 1 16 ? -1.816 34.562 0.701 1 79.38 16 ALA B C 1
ATOM 2345 O O . ALA B 1 16 ? -2.75 35.312 0.382 1 79.38 16 ALA B O 1
ATOM 2346 N N . LYS B 1 17 ? -0.646 35 1.009 1 85.94 17 LYS B N 1
ATOM 2347 C CA . LYS B 1 17 ? -0.451 36.438 1.258 1 85.94 17 LYS B CA 1
ATOM 2348 C C . LYS B 1 17 ? 0.345 37.062 0.13 1 85.94 17 LYS B C 1
ATOM 2350 O O . LYS B 1 17 ? 0.637 38.281 0.18 1 85.94 17 LYS B O 1
ATOM 2355 N N . TYR B 1 18 ? 0.642 36.281 -0.894 1 82.25 18 TYR B N 1
ATOM 2356 C CA . TYR B 1 18 ? 1.604 36.688 -1.911 1 82.25 18 TYR B CA 1
ATOM 2357 C C . TYR B 1 18 ? 1.163 38 -2.586 1 82.25 18 TYR B C 1
ATOM 2359 O O . TYR B 1 18 ? 1.954 38.938 -2.721 1 82.25 18 TYR B O 1
ATOM 2367 N N . GLU B 1 19 ? -0.119 38.094 -2.949 1 79.81 19 GLU B N 1
ATOM 2368 C CA . GLU B 1 19 ? -0.625 39.25 -3.701 1 79.81 19 GLU B CA 1
ATOM 2369 C C . GLU B 1 19 ? -0.678 40.5 -2.832 1 79.81 19 GLU B C 1
ATOM 2371 O O . GLU B 1 19 ? -0.59 41.625 -3.342 1 79.81 19 GLU B O 1
ATOM 2376 N N . ASP B 1 20 ? -0.779 40.312 -1.524 1 88.19 20 ASP B N 1
ATOM 2377 C CA . ASP B 1 20 ? -0.871 41.438 -0.597 1 88.19 20 ASP B CA 1
ATOM 2378 C C . ASP B 1 20 ? 0.516 41.938 -0.218 1 88.19 20 ASP B C 1
ATOM 2380 O O . ASP B 1 20 ? 0.643 43 0.419 1 88.19 20 ASP B O 1
ATOM 2384 N N . LEU B 1 21 ? 1.546 41.219 -0.569 1 90 21 LEU B N 1
ATOM 2385 C CA . LEU B 1 21 ? 2.916 41.594 -0.24 1 90 21 LEU B CA 1
ATOM 2386 C C . LEU B 1 21 ? 3.414 42.688 -1.171 1 90 21 LEU B C 1
ATOM 2388 O O . LEU B 1 21 ? 2.984 42.781 -2.324 1 90 21 LEU B O 1
ATOM 2392 N N . SER B 1 22 ? 4.277 43.625 -0.636 1 91.88 22 SER B N 1
ATOM 2393 C CA . SER B 1 22 ? 4.973 44.562 -1.495 1 91.88 22 SER B CA 1
ATOM 2394 C C . SER B 1 22 ? 5.844 43.875 -2.521 1 91.88 22 SER B C 1
ATOM 2396 O O . SER B 1 22 ? 6.16 42.688 -2.361 1 91.88 22 SER B O 1
ATOM 2398 N N . GLN B 1 23 ? 6.254 44.5 -3.566 1 88.56 23 GLN B N 1
ATOM 2399 C CA . GLN B 1 23 ? 7.062 43.938 -4.641 1 88.56 23 GLN B CA 1
ATOM 2400 C C . GLN B 1 23 ? 8.352 43.312 -4.094 1 88.56 23 GLN B C 1
ATOM 2402 O O . GLN B 1 23 ? 8.75 42.25 -4.512 1 88.56 23 GLN B O 1
ATOM 2407 N N . ARG B 1 24 ? 8.922 44 -3.176 1 90.94 24 ARG B N 1
ATOM 2408 C CA . ARG B 1 24 ? 10.18 43.531 -2.607 1 90.94 24 ARG B CA 1
ATOM 2409 C C . ARG B 1 24 ? 9.969 42.281 -1.763 1 90.94 24 ARG B C 1
ATOM 2411 O O . ARG B 1 24 ? 10.781 41.375 -1.788 1 90.94 24 ARG B O 1
ATOM 2418 N N . LEU B 1 25 ? 8.875 42.219 -1.004 1 93.19 25 LEU B N 1
ATOM 2419 C CA . LEU B 1 25 ? 8.57 41.062 -0.19 1 93.19 25 LEU B CA 1
ATOM 2420 C C . LEU B 1 25 ? 8.18 39.875 -1.067 1 93.19 25 LEU B C 1
ATOM 2422 O O . LEU B 1 25 ? 8.477 38.719 -0.733 1 93.19 25 LEU B O 1
ATOM 2426 N N . GLN B 1 26 ? 7.586 40.125 -2.207 1 89.69 26 GLN B N 1
ATOM 2427 C CA . GLN B 1 26 ? 7.289 39.094 -3.172 1 89.69 26 GLN B CA 1
ATOM 2428 C C . GLN B 1 26 ? 8.57 38.469 -3.717 1 89.69 26 GLN B C 1
ATOM 2430 O O . GLN B 1 26 ? 8.633 37.25 -3.926 1 89.69 26 GLN B O 1
ATOM 2435 N N . GLN B 1 27 ? 9.531 39.25 -3.926 1 88.19 27 GLN B N 1
ATOM 2436 C CA . GLN B 1 27 ? 10.828 38.75 -4.375 1 88.19 27 GLN B CA 1
ATOM 2437 C C . GLN B 1 27 ? 11.438 37.781 -3.361 1 88.19 27 GLN B C 1
ATOM 2439 O O . GLN B 1 27 ? 11.961 36.75 -3.73 1 88.19 27 GLN B O 1
ATOM 2444 N N . VAL B 1 28 ? 11.312 38.156 -2.121 1 92.44 28 VAL B N 1
ATOM 2445 C CA . VAL B 1 28 ? 11.812 37.281 -1.05 1 92.44 28 VAL B CA 1
ATOM 2446 C C . VAL B 1 28 ? 10.992 36 -0.979 1 92.44 28 VAL B C 1
ATOM 2448 O O . VAL B 1 28 ? 11.539 34.906 -0.856 1 92.44 28 VAL B O 1
ATOM 2451 N N . ALA B 1 29 ? 9.68 36.188 -1.076 1 89.75 29 ALA B N 1
ATOM 2452 C CA . ALA B 1 29 ? 8.781 35.031 -1.037 1 89.75 29 ALA B CA 1
ATOM 2453 C C . ALA B 1 29 ? 9.133 34.031 -2.121 1 89.75 29 ALA B C 1
ATOM 2455 O O . ALA B 1 29 ? 9.219 32.812 -1.853 1 89.75 29 ALA B O 1
ATOM 2456 N N . LYS B 1 30 ? 9.391 34.5 -3.279 1 83.38 30 LYS B N 1
ATOM 2457 C CA . LYS B 1 30 ? 9.766 33.656 -4.402 1 83.38 30 LYS B CA 1
ATOM 2458 C C . LYS B 1 30 ? 11.078 32.906 -4.117 1 83.38 30 LYS B C 1
ATOM 2460 O O . LYS B 1 30 ? 11.188 31.719 -4.344 1 83.38 30 LYS B O 1
ATOM 2465 N N . TYR B 1 31 ? 12.031 33.625 -3.619 1 87.38 31 TYR B N 1
ATOM 2466 C CA . TYR B 1 31 ? 13.328 33.062 -3.328 1 87.38 31 TYR B CA 1
ATOM 2467 C C . TYR B 1 31 ? 13.219 31.984 -2.24 1 87.38 31 TYR B C 1
ATOM 2469 O O . TYR B 1 31 ? 13.836 30.922 -2.34 1 87.38 31 TYR B O 1
ATOM 2477 N N . VAL B 1 32 ? 12.398 32.25 -1.21 1 88.31 32 VAL B N 1
ATOM 2478 C CA . VAL B 1 32 ? 12.219 31.344 -0.076 1 88.31 32 VAL B CA 1
ATOM 2479 C C . VAL B 1 32 ? 11.602 30.031 -0.551 1 88.31 32 VAL B C 1
ATOM 2481 O O . VAL B 1 32 ? 12.016 28.953 -0.119 1 88.31 32 VAL B O 1
ATOM 2484 N N . VAL B 1 33 ? 10.711 30.156 -1.487 1 79.94 33 VAL B N 1
ATOM 2485 C CA . VAL B 1 33 ? 10 28.984 -1.968 1 79.94 33 VAL B CA 1
ATOM 2486 C C . VAL B 1 33 ? 10.859 28.234 -2.979 1 79.94 33 VAL B C 1
ATOM 2488 O O . VAL B 1 33 ? 10.883 27 -2.992 1 79.94 33 VAL B O 1
ATOM 2491 N N . GLU B 1 34 ? 11.688 28.922 -3.662 1 76.25 34 GLU B N 1
ATOM 2492 C CA . GLU B 1 34 ? 12.422 28.344 -4.785 1 76.25 34 GLU B CA 1
ATOM 2493 C C . GLU B 1 34 ? 13.773 27.797 -4.34 1 76.25 34 GLU B C 1
ATOM 2495 O O . GLU B 1 34 ? 14.305 26.859 -4.945 1 76.25 34 GLU B O 1
ATOM 2500 N N . LYS B 1 35 ? 14.328 28.375 -3.361 1 77.62 35 LYS B N 1
ATOM 2501 C CA . LYS B 1 35 ? 15.688 28.016 -2.98 1 77.62 35 LYS B CA 1
ATOM 2502 C C . LYS B 1 35 ? 15.766 27.609 -1.511 1 77.62 35 LYS B C 1
ATOM 2504 O O . LYS B 1 35 ? 16.469 28.234 -0.722 1 77.62 35 LYS B O 1
ATOM 2509 N N . PRO B 1 36 ? 15.023 26.484 -1.192 1 79.38 36 PRO B N 1
ATOM 2510 C CA . PRO B 1 36 ? 14.961 26.078 0.216 1 79.38 36 PRO B CA 1
ATOM 2511 C C . PRO B 1 36 ? 16.344 25.766 0.803 1 79.38 36 PRO B C 1
ATOM 2513 O O . PRO B 1 36 ? 16.594 26.047 1.978 1 79.38 36 PRO B O 1
ATOM 2516 N N . GLU B 1 37 ? 17.219 25.219 -0 1 74.88 37 GLU B N 1
ATOM 2517 C CA . GLU B 1 37 ? 18.547 24.875 0.489 1 74.88 37 GLU B CA 1
ATOM 2518 C C . GLU B 1 37 ? 19.344 26.125 0.834 1 74.88 37 GLU B C 1
ATOM 2520 O O . GLU B 1 37 ? 20.047 26.172 1.842 1 74.88 37 GLU B O 1
ATOM 2525 N N . SER B 1 38 ? 19.188 27.078 0.044 1 82.19 38 SER B N 1
ATOM 2526 C CA . SER B 1 38 ? 19.859 28.359 0.299 1 82.19 38 SER B CA 1
ATOM 2527 C C . SER B 1 38 ? 19.359 29 1.586 1 82.19 38 SER B C 1
ATOM 2529 O O . SER B 1 38 ? 20.141 29.484 2.395 1 82.19 38 SER B O 1
ATOM 2531 N N . ILE B 1 39 ? 18.031 28.891 1.784 1 88.19 39 ILE B N 1
ATOM 2532 C CA . ILE B 1 39 ? 17.422 29.484 2.979 1 88.19 39 ILE B CA 1
ATOM 2533 C C . ILE B 1 39 ? 17.984 28.797 4.223 1 88.19 39 ILE B C 1
ATOM 2535 O O . ILE B 1 39 ? 18.297 29.469 5.215 1 88.19 39 ILE B O 1
ATOM 2539 N N . ALA B 1 40 ? 18.188 27.578 4.109 1 82.38 40 ALA B N 1
ATOM 2540 C CA . ALA B 1 40 ? 18.625 26.797 5.258 1 82.38 40 ALA B CA 1
ATOM 2541 C C . ALA B 1 40 ? 20.094 27.047 5.578 1 82.38 40 ALA B C 1
ATOM 2543 O O . ALA B 1 40 ? 20.484 27.078 6.746 1 82.38 40 ALA B O 1
ATOM 2544 N N . PHE B 1 41 ? 20.875 27.281 4.578 1 80.94 41 PHE B N 1
ATOM 2545 C CA . PHE B 1 41 ? 22.312 27.141 4.824 1 80.94 41 PHE B CA 1
ATOM 2546 C C . PHE B 1 41 ? 23.031 28.453 4.582 1 80.94 41 PHE B C 1
ATOM 2548 O O . PHE B 1 41 ? 24.078 28.719 5.188 1 80.94 41 PHE B O 1
ATOM 2555 N N . ASP B 1 42 ? 22.547 29.219 3.721 1 84.56 42 ASP B N 1
ATOM 2556 C CA . ASP B 1 42 ? 23.266 30.453 3.391 1 84.56 42 ASP B CA 1
ATOM 2557 C C . ASP B 1 42 ? 23.094 31.484 4.488 1 84.56 42 ASP B C 1
ATOM 2559 O O . ASP B 1 42 ? 22.156 31.422 5.277 1 84.56 42 ASP B O 1
ATOM 2563 N N . SER B 1 43 ? 24.094 32.375 4.68 1 87.56 43 SER B N 1
ATOM 2564 C CA . SER B 1 43 ? 23.953 33.5 5.602 1 87.56 43 SER B CA 1
ATOM 2565 C C . SER B 1 43 ? 22.875 34.469 5.129 1 87.56 43 SER B C 1
ATOM 2567 O O . SER B 1 43 ? 22.531 34.5 3.949 1 87.56 43 SER B O 1
ATOM 2569 N N . VAL B 1 44 ? 22.359 35.219 6.105 1 90.38 44 VAL B N 1
ATOM 2570 C CA . VAL B 1 44 ? 21.328 36.219 5.805 1 90.38 44 VAL B CA 1
ATOM 2571 C C . VAL B 1 44 ? 21.828 37.188 4.742 1 90.38 44 VAL B C 1
ATOM 2573 O O . VAL B 1 44 ? 21.094 37.562 3.83 1 90.38 44 VAL B O 1
ATOM 2576 N N . SER B 1 45 ? 23.172 37.531 4.84 1 92.12 45 SER B N 1
ATOM 2577 C CA . SER B 1 45 ? 23.766 38.406 3.863 1 92.12 45 SER B CA 1
ATOM 2578 C C . SER B 1 45 ? 23.797 37.781 2.475 1 92.12 45 SER B C 1
ATOM 2580 O O . SER B 1 45 ? 23.516 38.469 1.477 1 92.12 45 SER B O 1
ATOM 2582 N N . GLU B 1 46 ? 24.109 36.531 2.396 1 91.44 46 GLU B N 1
ATOM 2583 C CA . GLU B 1 46 ? 24.172 35.812 1.127 1 91.44 46 GLU B CA 1
ATOM 2584 C C . GLU B 1 46 ? 22.781 35.656 0.521 1 91.44 46 GLU B C 1
ATOM 2586 O O . GLU B 1 46 ? 22.609 35.812 -0.69 1 91.44 46 GLU B O 1
ATOM 2591 N N . ILE B 1 47 ? 21.797 35.375 1.37 1 93.69 47 ILE B N 1
ATOM 2592 C CA . ILE B 1 47 ? 20.422 35.219 0.924 1 93.69 47 ILE B CA 1
ATOM 2593 C C . ILE B 1 47 ? 19.891 36.531 0.355 1 93.69 47 ILE B C 1
ATOM 2595 O O . ILE B 1 47 ? 19.281 36.562 -0.717 1 93.69 47 ILE B O 1
ATOM 2599 N N . ALA B 1 48 ? 20.188 37.594 1.008 1 93.75 48 ALA B N 1
ATOM 2600 C CA . ALA B 1 48 ? 19.781 38.906 0.552 1 93.75 48 ALA B CA 1
ATOM 2601 C C . ALA B 1 48 ? 20.391 39.25 -0.807 1 93.75 48 ALA B C 1
ATOM 2603 O O . ALA B 1 48 ? 19.703 39.719 -1.703 1 93.75 48 ALA B O 1
ATOM 2604 N N . ARG B 1 49 ? 21.688 38.938 -0.925 1 92.25 49 ARG B N 1
ATOM 2605 C CA . ARG B 1 49 ? 22.391 39.188 -2.176 1 92.25 49 ARG B CA 1
ATOM 2606 C C . ARG B 1 49 ? 21.797 38.375 -3.318 1 92.25 49 ARG B C 1
ATOM 2608 O O . ARG B 1 49 ? 21.531 38.938 -4.395 1 92.25 49 ARG B O 1
ATOM 2615 N N . ASN B 1 50 ? 21.453 37.125 -3.068 1 90.69 50 ASN B N 1
ATOM 2616 C CA . ASN B 1 50 ? 20.953 36.219 -4.094 1 90.69 50 ASN B CA 1
ATOM 2617 C C . ASN B 1 50 ? 19.516 36.531 -4.465 1 90.69 50 ASN B C 1
ATOM 2619 O O . ASN B 1 50 ? 19.109 36.375 -5.617 1 90.69 50 ASN B O 1
ATOM 2623 N N . ALA B 1 51 ? 18.781 37 -3.561 1 90.5 51 ALA B N 1
ATOM 2624 C CA . ALA B 1 51 ? 17.391 37.375 -3.789 1 90.5 51 ALA B CA 1
ATOM 2625 C C . ALA B 1 51 ? 17.281 38.812 -4.324 1 90.5 51 ALA B C 1
ATOM 2627 O O . ALA B 1 51 ? 16.188 39.281 -4.637 1 90.5 51 ALA B O 1
ATOM 2628 N N . GLU B 1 52 ? 18.422 39.438 -4.336 1 90.62 52 GLU B N 1
ATOM 2629 C CA . GLU B 1 52 ? 18.547 40.781 -4.863 1 90.62 52 GLU B CA 1
ATOM 2630 C C . GLU B 1 52 ? 17.656 41.781 -4.082 1 90.62 52 GLU B C 1
ATOM 2632 O O . GLU B 1 52 ? 16.922 42.562 -4.676 1 90.62 52 GLU B O 1
ATOM 2637 N N . VAL B 1 53 ? 17.672 41.656 -2.797 1 94.12 53 VAL B N 1
ATOM 2638 C CA . VAL B 1 53 ? 16.953 42.594 -1.909 1 94.12 53 VAL B CA 1
ATOM 2639 C C . VAL B 1 53 ? 17.891 43.031 -0.787 1 94.12 53 VAL B C 1
ATOM 2641 O O . VAL B 1 53 ? 18.875 42.375 -0.478 1 94.12 53 VAL B O 1
ATOM 2644 N N . PRO B 1 54 ? 17.641 44.281 -0.184 1 92.12 54 PRO B N 1
ATOM 2645 C CA . PRO B 1 54 ? 18.391 44.656 1.014 1 92.12 54 PRO B CA 1
ATOM 2646 C C . PRO B 1 54 ? 18.156 43.719 2.188 1 92.12 54 PRO B C 1
ATOM 2648 O O . PRO B 1 54 ? 17.062 43.156 2.318 1 92.12 54 PRO B O 1
ATOM 2651 N N . PRO B 1 55 ? 19.219 43.438 3.02 1 92.25 55 PRO B N 1
ATOM 2652 C CA . PRO B 1 55 ? 19.062 42.531 4.172 1 92.25 55 PRO B CA 1
ATOM 2653 C C . PRO B 1 55 ? 17.875 42.938 5.055 1 92.25 55 PRO B C 1
ATOM 2655 O O . PRO B 1 55 ? 17.219 42.062 5.621 1 92.25 55 PRO B O 1
ATOM 2658 N N . SER B 1 56 ? 17.562 44.25 5.082 1 93.38 56 SER B N 1
ATOM 2659 C CA . SER B 1 56 ? 16.438 44.719 5.895 1 93.38 56 SER B CA 1
ATOM 2660 C C . SER B 1 56 ? 15.109 44.156 5.371 1 93.38 56 SER B C 1
ATOM 2662 O O . SER B 1 56 ? 14.164 44 6.133 1 93.38 56 SER B O 1
ATOM 2664 N N . THR B 1 57 ? 15.016 43.906 4.082 1 94.69 57 THR B N 1
ATOM 2665 C CA . THR B 1 57 ? 13.812 43.344 3.475 1 94.69 57 THR B CA 1
ATOM 2666 C C . THR B 1 57 ? 13.555 41.938 3.988 1 94.69 57 THR B C 1
ATOM 2668 O O . THR B 1 57 ? 12.406 41.5 4.148 1 94.69 57 THR B O 1
ATOM 2671 N N . LEU B 1 58 ? 14.641 41.156 4.301 1 94.94 58 LEU B N 1
ATOM 2672 C CA . LEU B 1 58 ? 14.477 39.812 4.859 1 94.94 58 LEU B CA 1
ATOM 2673 C C . LEU B 1 58 ? 13.867 39.875 6.254 1 94.94 58 LEU B C 1
ATOM 2675 O O . LEU B 1 58 ? 13 39.062 6.594 1 94.94 58 LEU B O 1
ATOM 2679 N N . THR B 1 59 ? 14.328 40.875 7.012 1 93.19 59 THR B N 1
ATOM 2680 C CA . THR B 1 59 ? 13.781 41.062 8.352 1 93.19 59 THR B CA 1
ATOM 2681 C C . THR B 1 59 ? 12.305 41.438 8.281 1 93.19 59 THR B C 1
ATOM 2683 O O . THR B 1 59 ? 11.484 40.938 9.047 1 93.19 59 THR B O 1
ATOM 2686 N N . ARG B 1 60 ? 11.914 42.344 7.383 1 94.12 60 ARG B N 1
ATOM 2687 C CA . ARG B 1 60 ? 10.523 42.75 7.191 1 94.12 60 ARG B CA 1
ATOM 2688 C C . ARG B 1 60 ? 9.672 41.562 6.742 1 94.12 60 ARG B C 1
ATOM 2690 O O . ARG B 1 60 ? 8.516 41.438 7.133 1 94.12 60 ARG B O 1
ATOM 2697 N N . PHE B 1 61 ? 10.219 40.75 5.844 1 94.25 61 PHE B N 1
ATOM 2698 C CA . PHE B 1 61 ? 9.539 39.531 5.414 1 94.25 61 PHE B CA 1
ATOM 2699 C C . PHE B 1 61 ? 9.25 38.625 6.605 1 94.25 61 PHE B C 1
ATOM 2701 O O . PHE B 1 61 ? 8.133 38.125 6.75 1 94.25 61 PHE B O 1
ATOM 2708 N N . ALA B 1 62 ? 10.258 38.406 7.445 1 94.06 62 ALA B N 1
ATOM 2709 C CA . ALA B 1 62 ? 10.07 37.562 8.633 1 94.06 62 ALA B CA 1
ATOM 2710 C C . ALA B 1 62 ? 8.93 38.094 9.5 1 94.06 62 ALA B C 1
ATOM 2712 O O . ALA B 1 62 ? 8.07 37.344 9.938 1 94.06 62 ALA B O 1
ATOM 2713 N N . HIS B 1 63 ? 8.852 39.438 9.609 1 93 63 HIS B N 1
ATOM 2714 C CA . HIS B 1 63 ? 7.812 40.062 10.414 1 93 63 HIS B CA 1
ATOM 2715 C C . HIS B 1 63 ? 6.445 39.906 9.758 1 93 63 HIS B C 1
ATOM 2717 O O . HIS B 1 63 ? 5.438 39.719 10.445 1 93 63 HIS B O 1
ATOM 2723 N N . ALA B 1 64 ? 6.395 39.969 8.516 1 93.12 64 ALA B N 1
ATOM 2724 C CA . ALA B 1 64 ? 5.141 39.844 7.773 1 93.12 64 ALA B CA 1
ATOM 2725 C C . ALA B 1 64 ? 4.52 38.469 7.992 1 93.12 64 ALA B C 1
ATOM 2727 O O . ALA B 1 64 ? 3.301 38.312 7.883 1 93.12 64 ALA B O 1
ATOM 2728 N N . PHE B 1 65 ? 5.34 37.531 8.297 1 92.88 65 PHE B N 1
ATOM 2729 C CA . PHE B 1 65 ? 4.852 36.188 8.539 1 92.88 65 PHE B CA 1
ATOM 2730 C C . PHE B 1 65 ? 5.008 35.812 10.008 1 92.88 65 PHE B C 1
ATOM 2732 O O . PHE B 1 65 ? 5.121 34.625 10.336 1 92.88 65 PHE B O 1
ATOM 2739 N N . HIS B 1 66 ? 5.16 36.781 10.836 1 88.69 66 HIS B N 1
ATOM 2740 C CA . HIS B 1 66 ? 5.027 36.719 12.289 1 88.69 66 HIS B CA 1
ATOM 2741 C C . HIS B 1 66 ? 6.238 36.031 12.922 1 88.69 66 HIS B C 1
ATOM 2743 O O . HIS B 1 66 ? 6.113 35.375 13.961 1 88.69 66 HIS B O 1
ATOM 2749 N N . TYR B 1 67 ? 7.328 36.156 12.25 1 92.94 67 TYR B N 1
ATOM 2750 C CA . TYR B 1 67 ? 8.586 35.75 12.852 1 92.94 67 TYR B CA 1
ATOM 2751 C C . TYR B 1 67 ? 9.32 36.938 13.461 1 92.94 67 TYR B C 1
ATOM 2753 O O . TYR B 1 67 ? 9.062 38.062 13.102 1 92.94 67 TYR B O 1
ATOM 2761 N N . ARG B 1 68 ? 10.227 36.656 14.438 1 88.06 68 ARG B N 1
ATOM 2762 C CA . ARG B 1 68 ? 10.977 37.719 15.086 1 88.06 68 ARG B CA 1
ATOM 2763 C C . ARG B 1 68 ? 12.102 38.219 14.18 1 88.06 68 ARG B C 1
ATOM 2765 O O . ARG B 1 68 ? 12.516 39.375 14.281 1 88.06 68 ARG B O 1
ATOM 2772 N N . GLY B 1 69 ? 12.641 37.344 13.344 1 91.75 69 GLY B N 1
ATOM 2773 C CA . GLY B 1 69 ? 13.719 37.594 12.406 1 91.75 69 GLY B CA 1
ATOM 2774 C C . GLY B 1 69 ? 13.852 36.531 11.336 1 91.75 69 GLY B C 1
ATOM 2775 O O . GLY B 1 69 ? 13.203 35.5 11.406 1 91.75 69 GLY B O 1
ATOM 2776 N N . PHE B 1 70 ? 14.648 36.812 10.383 1 92.94 70 PHE B N 1
ATOM 2777 C CA . PHE B 1 70 ? 14.758 35.906 9.258 1 92.94 70 PHE B CA 1
ATOM 2778 C C . PHE B 1 70 ? 15.461 34.625 9.68 1 92.94 70 PHE B C 1
ATOM 2780 O O . PHE B 1 70 ? 15.25 33.562 9.078 1 92.94 70 PHE B O 1
ATOM 2787 N N . ASN B 1 71 ? 16.281 34.719 10.789 1 89.94 71 ASN B N 1
ATOM 2788 C CA . ASN B 1 71 ? 16.938 33.531 11.312 1 89.94 71 ASN B CA 1
ATOM 2789 C C . ASN B 1 71 ? 15.914 32.5 11.805 1 89.94 71 ASN B C 1
ATOM 2791 O O . ASN B 1 71 ? 16.156 31.297 11.727 1 89.94 71 ASN B O 1
ATOM 2795 N N . ASP B 1 72 ? 14.797 32.969 12.219 1 89.5 72 ASP B N 1
ATOM 2796 C CA . ASP B 1 72 ? 13.734 32.031 12.609 1 89.5 72 ASP B CA 1
ATOM 2797 C C . ASP B 1 72 ? 13.211 31.25 11.406 1 89.5 72 ASP B C 1
ATOM 2799 O O . ASP B 1 72 ? 12.891 30.062 11.523 1 89.5 72 ASP B O 1
ATOM 2803 N N . ILE B 1 73 ? 13.133 31.906 10.297 1 91.12 73 ILE B N 1
ATOM 2804 C CA . ILE B 1 73 ? 12.703 31.25 9.062 1 91.12 73 ILE B CA 1
ATOM 2805 C C . ILE B 1 73 ? 13.75 30.234 8.625 1 91.12 73 ILE B C 1
ATOM 2807 O O . ILE B 1 73 ? 13.414 29.094 8.273 1 91.12 73 ILE B O 1
ATOM 2811 N N . LYS B 1 74 ? 14.992 30.641 8.75 1 88.56 74 LYS B N 1
ATOM 2812 C CA . LYS B 1 74 ? 16.078 29.719 8.414 1 88.56 74 LYS B CA 1
ATOM 2813 C C . LYS B 1 74 ? 16 28.453 9.273 1 88.56 74 LYS B C 1
ATOM 2815 O O . LYS B 1 74 ? 16.188 27.344 8.773 1 88.56 74 LYS B O 1
ATOM 2820 N N . LYS B 1 75 ? 15.703 28.656 10.477 1 81.62 75 LYS B N 1
ATOM 2821 C CA . LYS B 1 75 ? 15.594 27.516 11.391 1 81.62 75 LYS B CA 1
ATOM 2822 C C . LYS B 1 75 ? 14.508 26.547 10.938 1 81.62 75 LYS B C 1
ATOM 2824 O O . LYS B 1 75 ? 14.703 25.328 10.984 1 81.62 75 LYS B O 1
ATOM 2829 N N . VAL B 1 76 ? 13.469 27.125 10.469 1 81.94 76 VAL B N 1
ATOM 2830 C CA . VAL B 1 76 ? 12.367 26.312 9.977 1 81.94 76 VAL B CA 1
ATOM 2831 C C . VAL B 1 76 ? 12.836 25.469 8.789 1 81.94 76 VAL B C 1
ATOM 2833 O O . VAL B 1 76 ? 12.531 24.281 8.695 1 81.94 76 VAL B O 1
ATOM 2836 N N . PHE B 1 77 ? 13.57 26.047 7.922 1 80.88 77 PHE B N 1
ATOM 2837 C CA . PHE B 1 77 ? 14.055 25.359 6.734 1 80.88 77 PHE B CA 1
ATOM 2838 C C . PHE B 1 77 ? 15.164 24.375 7.09 1 80.88 77 PHE B C 1
ATOM 2840 O O . PHE B 1 77 ? 15.25 23.297 6.512 1 80.88 77 PHE B O 1
ATOM 2847 N N . ARG B 1 78 ? 15.984 24.766 8.055 1 72.5 78 ARG B N 1
ATOM 2848 C CA . ARG B 1 78 ? 17.047 23.859 8.5 1 72.5 78 ARG B CA 1
ATOM 2849 C C . ARG B 1 78 ? 16.469 22.609 9.141 1 72.5 78 ARG B C 1
ATOM 2851 O O . ARG B 1 78 ? 16.938 21.5 8.883 1 72.5 78 ARG B O 1
ATOM 2858 N N . ILE B 1 79 ? 15.547 22.922 9.867 1 63.59 79 ILE B N 1
ATOM 2859 C CA . ILE B 1 79 ? 14.898 21.797 10.539 1 63.59 79 ILE B CA 1
ATOM 2860 C C . ILE B 1 79 ? 14.25 20.875 9.5 1 63.59 79 ILE B C 1
ATOM 2862 O O . ILE B 1 79 ? 14.359 19.656 9.594 1 63.59 79 ILE B O 1
ATOM 2866 N N . ASN B 1 80 ? 13.672 21.5 8.617 1 59.72 80 ASN B N 1
ATOM 2867 C CA . ASN B 1 80 ? 13.031 20.734 7.555 1 59.72 80 ASN B CA 1
ATOM 2868 C C . ASN B 1 80 ? 14.055 19.969 6.723 1 59.72 80 ASN B C 1
ATOM 2870 O O . ASN B 1 80 ? 13.836 18.797 6.375 1 59.72 80 ASN B O 1
ATOM 2874 N N . LEU B 1 81 ? 15.094 20.75 6.336 1 54.34 81 LEU B N 1
ATOM 2875 C CA . LEU B 1 81 ? 16.156 20.109 5.559 1 54.34 81 LEU B CA 1
ATOM 2876 C C . LEU B 1 81 ? 16.875 19.062 6.395 1 54.34 81 LEU B C 1
ATOM 2878 O O . LEU B 1 81 ? 17.234 17.984 5.887 1 54.34 81 LEU B O 1
ATOM 2882 N N . ALA B 1 82 ? 17.156 19.484 7.578 1 47.53 82 ALA B N 1
ATOM 2883 C CA . ALA B 1 82 ? 17.719 18.5 8.492 1 47.53 82 ALA B CA 1
ATOM 2884 C C . ALA B 1 82 ? 16.797 17.281 8.633 1 47.53 82 ALA B C 1
ATOM 2886 O O . ALA B 1 82 ? 17.25 16.141 8.633 1 47.53 82 ALA B O 1
ATOM 2887 N N . GLU B 1 83 ? 15.68 17.625 8.789 1 44.34 83 GLU B N 1
ATOM 2888 C CA . GLU B 1 83 ? 14.688 16.562 8.828 1 44.34 83 GLU B CA 1
ATOM 2889 C C . GLU B 1 83 ? 14.641 15.797 7.512 1 44.34 83 GLU B C 1
ATOM 2891 O O . GLU B 1 83 ? 14.5 14.57 7.504 1 44.34 83 GLU B O 1
ATOM 2896 N N . GLN B 1 84 ? 14.711 16.578 6.48 1 42.25 84 GLN B N 1
ATOM 2897 C CA . GLN B 1 84 ? 14.875 15.953 5.172 1 42.25 84 GLN B CA 1
ATOM 2898 C C . GLN B 1 84 ? 16.234 15.281 5.051 1 42.25 84 GLN B C 1
ATOM 2900 O O . GLN B 1 84 ? 16.344 14.195 4.473 1 42.25 84 GLN B O 1
ATOM 2905 N N . THR B 1 85 ? 17.25 16.125 5.348 1 39.38 85 THR B N 1
ATOM 2906 C CA . THR B 1 85 ? 18.578 15.539 5.461 1 39.38 85 THR B CA 1
ATOM 2907 C C . THR B 1 85 ? 18.641 14.531 6.605 1 39.38 85 THR B C 1
ATOM 2909 O O . THR B 1 85 ? 19.266 13.477 6.48 1 39.38 85 THR B O 1
ATOM 2912 N N . GLU B 1 86 ? 18.172 14.969 7.785 1 36.38 86 GLU B N 1
ATOM 2913 C CA . GLU B 1 86 ? 18.016 13.961 8.836 1 36.38 86 GLU B CA 1
ATOM 2914 C C . GLU B 1 86 ? 17.141 12.805 8.383 1 36.38 86 GLU B C 1
ATOM 2916 O O . GLU B 1 86 ? 17.359 11.656 8.766 1 36.38 86 GLU B O 1
ATOM 2921 N N . SER B 1 87 ? 16.125 13.086 7.746 1 35.28 87 SER B N 1
ATOM 2922 C CA . SER B 1 87 ? 15.484 11.969 7.059 1 35.28 87 SER B CA 1
ATOM 2923 C C . SER B 1 87 ? 16.469 11.219 6.172 1 35.28 87 SER B C 1
ATOM 2925 O O . SER B 1 87 ? 16.484 9.992 6.141 1 35.28 87 SER B O 1
ATOM 2927 N N . TYR B 1 88 ? 17.281 11.969 5.395 1 32.09 88 TYR B N 1
ATOM 2928 C CA . TYR B 1 88 ? 18.422 11.359 4.711 1 32.09 88 TYR B CA 1
ATOM 2929 C C . TYR B 1 88 ? 19.562 11.109 5.68 1 32.09 88 TYR B C 1
ATOM 2931 O O . TYR B 1 88 ? 20.25 10.094 5.586 1 32.09 88 TYR B O 1
ATOM 2939 N N . THR B 1 89 ? 19.984 12.031 6.582 1 33.03 89 THR B N 1
ATOM 2940 C CA . THR B 1 89 ? 21.062 11.875 7.551 1 33.03 89 THR B CA 1
ATOM 2941 C C . THR B 1 89 ? 20.625 10.969 8.703 1 33.03 89 THR B C 1
ATOM 2943 O O . THR B 1 89 ? 21.453 10.5 9.484 1 33.03 89 THR B O 1
ATOM 2946 N N . GLY B 1 90 ? 19.438 10.992 9.188 1 32.72 90 GLY B N 1
ATOM 2947 C CA . GLY B 1 90 ? 19.016 9.977 10.133 1 32.72 90 GLY B CA 1
ATOM 2948 C C . GLY B 1 90 ? 19.391 8.57 9.703 1 32.72 90 GLY B C 1
ATOM 2949 O O . GLY B 1 90 ? 19.172 7.609 10.445 1 32.72 90 GLY B O 1
ATOM 2950 N N . TYR B 1 91 ? 19.641 8.406 8.438 1 32.5 91 TYR B N 1
ATOM 2951 C CA . TYR B 1 91 ? 20.234 7.129 8.062 1 32.5 91 TYR B CA 1
ATOM 2952 C C . TYR B 1 91 ? 21.547 6.898 8.812 1 32.5 91 TYR B C 1
ATOM 2954 O O . TYR B 1 91 ? 21.875 5.758 9.141 1 32.5 91 TYR B O 1
ATOM 2962 N N . ALA B 1 92 ? 22.234 7.984 9.188 1 31.72 92 ALA B N 1
ATOM 2963 C CA . ALA B 1 92 ? 23.547 7.832 9.812 1 31.72 92 ALA B CA 1
ATOM 2964 C C . ALA B 1 92 ? 23.406 7.414 11.273 1 31.72 92 ALA B C 1
ATOM 2966 O O . ALA B 1 92 ? 24.297 6.773 11.828 1 31.72 92 ALA B O 1
ATOM 2967 N N . ARG B 1 93 ? 22.375 7.879 12 1 32.06 93 ARG B N 1
ATOM 2968 C CA . ARG B 1 93 ? 22.406 7.594 13.438 1 32.06 93 ARG B CA 1
ATOM 2969 C C . ARG B 1 93 ? 21.984 6.152 13.711 1 32.06 93 ARG B C 1
ATOM 2971 O O . ARG B 1 93 ? 22 5.711 14.867 1 32.06 93 ARG B O 1
ATOM 2978 N N . ILE B 1 94 ? 21.234 5.582 12.875 1 34.72 94 ILE B N 1
ATOM 2979 C CA . ILE B 1 94 ? 20.891 4.211 13.234 1 34.72 94 ILE B CA 1
ATOM 2980 C C . ILE B 1 94 ? 22.172 3.428 13.547 1 34.72 94 ILE B C 1
ATOM 2982 O O . ILE B 1 94 ? 22.109 2.369 14.18 1 34.72 94 ILE B O 1
ATOM 2986 N N . GLY B 1 95 ? 23.297 3.848 13.047 1 32.19 95 GLY B N 1
ATOM 2987 C CA . GLY B 1 95 ? 24.484 3.16 13.531 1 32.19 95 GLY B CA 1
ATOM 2988 C C . GLY B 1 95 ? 24.688 3.295 15.023 1 32.19 95 GLY B C 1
ATOM 2989 O O . GLY B 1 95 ? 25.547 2.615 15.602 1 32.19 95 GLY B O 1
ATOM 2990 N N . ALA B 1 96 ? 24.219 4.426 15.625 1 31.84 96 ALA B N 1
ATOM 2991 C CA . ALA B 1 96 ? 24.781 4.641 16.953 1 31.84 96 ALA B CA 1
ATOM 2992 C C . ALA B 1 96 ? 24.047 3.814 18 1 31.84 96 ALA B C 1
ATOM 2994 O O . ALA B 1 96 ? 24.594 3.545 19.078 1 31.84 96 ALA B O 1
ATOM 2995 N N . GLY B 1 97 ? 22.672 3.695 17.984 1 33.25 97 GLY B N 1
ATOM 2996 C CA . GLY B 1 97 ? 22.109 3.15 19.203 1 33.25 97 GLY B CA 1
ATOM 2997 C C . GLY B 1 97 ? 22.234 1.643 19.297 1 33.25 97 GLY B C 1
ATOM 2998 O O . GLY B 1 97 ? 21.625 1.018 20.172 1 33.25 97 GLY B O 1
ATOM 2999 N N . LEU B 1 98 ? 22.25 0.912 18.141 1 31.92 98 LEU B N 1
ATOM 3000 C CA . LEU B 1 98 ? 22.312 -0.51 18.469 1 31.92 98 LEU B CA 1
ATOM 3001 C C . LEU B 1 98 ? 23.547 -0.811 19.328 1 31.92 98 LEU B C 1
ATOM 3003 O O . LEU B 1 98 ? 24.578 -0.147 19.203 1 31.92 98 LEU B O 1
ATOM 3007 N N . ASP B 1 99 ? 23.359 -1.434 20.406 1 33.44 99 ASP B N 1
ATOM 3008 C CA . ASP B 1 99 ? 24.438 -2.018 21.188 1 33.44 99 ASP B CA 1
ATOM 3009 C C . ASP B 1 99 ? 25.562 -2.535 20.281 1 33.44 99 ASP B C 1
ATOM 3011 O O . ASP B 1 99 ? 25.312 -2.883 19.125 1 33.44 99 ASP B O 1
ATOM 3015 N N . ASP B 1 100 ? 26.844 -2.486 20.594 1 36.34 100 ASP B N 1
ATOM 3016 C CA . ASP B 1 100 ? 28.156 -2.832 20.062 1 36.34 100 ASP B CA 1
ATOM 3017 C C . ASP B 1 100 ? 28.094 -4.098 19.219 1 36.34 100 ASP B C 1
ATOM 3019 O O . ASP B 1 100 ? 28.781 -4.207 18.188 1 36.34 100 ASP B O 1
ATOM 3023 N N . ASP B 1 101 ? 27.75 -5.387 19.797 1 38.28 101 ASP B N 1
ATOM 3024 C CA . ASP B 1 101 ? 28.266 -6.645 19.266 1 38.28 101 ASP B CA 1
ATOM 3025 C C . ASP B 1 101 ? 27.64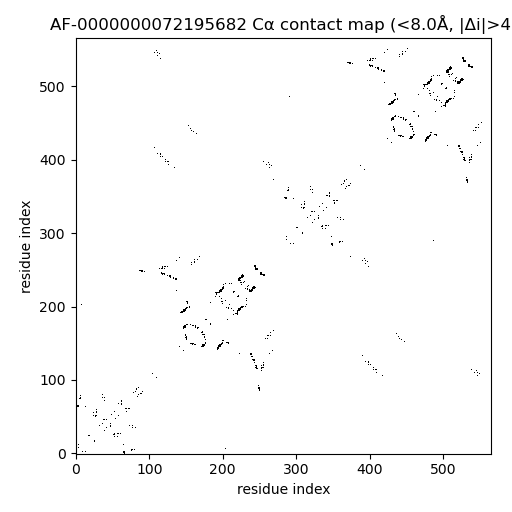1 -6.973 17.922 1 38.28 101 ASP B C 1
ATOM 3027 O O . ASP B 1 101 ? 28.328 -7.418 17 1 38.28 101 ASP B O 1
ATOM 3031 N N . GLN B 1 102 ? 26.281 -7.656 17.875 1 44.69 102 GLN B N 1
ATOM 3032 C CA . GLN B 1 102 ? 25.719 -8.445 16.781 1 44.69 102 GLN B CA 1
ATOM 3033 C C . GLN B 1 102 ? 25.328 -7.555 15.609 1 44.69 102 GLN B C 1
ATOM 3035 O O . GLN B 1 102 ? 24.828 -6.449 15.805 1 44.69 102 GLN B O 1
ATOM 3040 N N . ASN B 1 103 ? 25.875 -7.707 14.258 1 51.47 103 ASN B N 1
ATOM 3041 C CA . ASN B 1 103 ? 25.766 -7.102 12.93 1 51.47 103 ASN B CA 1
ATOM 3042 C C . ASN B 1 103 ? 24.328 -6.742 12.594 1 51.47 103 ASN B C 1
ATOM 3044 O O . ASN B 1 103 ? 23.578 -7.582 12.086 1 51.47 103 ASN B O 1
ATOM 3048 N N . ILE B 1 104 ? 23.609 -5.965 13.195 1 57.16 104 ILE B N 1
ATOM 3049 C CA . ILE B 1 104 ? 22.266 -5.398 13.023 1 57.16 104 ILE B CA 1
ATOM 3050 C C . ILE B 1 104 ? 22.016 -5.109 11.547 1 57.16 104 ILE B C 1
ATOM 3052 O O . ILE B 1 104 ? 20.875 -5.023 11.109 1 57.16 104 ILE B O 1
ATOM 3056 N N . GLU B 1 105 ? 23.094 -5.242 10.711 1 77.75 105 GLU B N 1
ATOM 3057 C CA . GLU B 1 105 ? 22.875 -4.645 9.398 1 77.75 105 GLU B CA 1
ATOM 3058 C C . GLU B 1 105 ? 22.656 -5.711 8.336 1 77.75 105 GLU B C 1
ATOM 3060 O O . GLU B 1 105 ? 22.766 -5.434 7.137 1 77.75 105 GLU B O 1
ATOM 3065 N N . THR B 1 106 ? 22.438 -6.914 8.984 1 87.31 106 THR B N 1
ATOM 3066 C CA . THR B 1 106 ? 22.141 -7.895 7.949 1 87.31 106 THR B CA 1
ATOM 3067 C C . THR B 1 106 ? 20.688 -7.777 7.488 1 87.31 106 THR B C 1
ATOM 3069 O O . THR B 1 106 ? 19.828 -7.34 8.25 1 87.31 106 THR B O 1
ATOM 3072 N N . PRO B 1 107 ? 20.406 -8.211 6.273 1 92.06 107 PRO B N 1
ATOM 3073 C CA . PRO B 1 107 ? 19.031 -8.172 5.781 1 92.06 107 PRO B CA 1
ATOM 3074 C C . PRO B 1 107 ? 18.062 -8.938 6.684 1 92.06 107 PRO B C 1
ATOM 3076 O O . PRO B 1 107 ? 16.938 -8.484 6.926 1 92.06 107 PRO B O 1
ATOM 3079 N N . ALA B 1 108 ? 18.5 -10.062 7.254 1 91.06 108 ALA B N 1
ATOM 3080 C CA . ALA B 1 108 ? 17.656 -10.867 8.125 1 91.06 108 ALA B CA 1
ATOM 3081 C C . ALA B 1 108 ? 17.328 -10.125 9.422 1 91.06 108 ALA B C 1
ATOM 3083 O O . ALA B 1 108 ? 16.203 -10.156 9.898 1 91.06 108 ALA B O 1
ATOM 3084 N N . ASN B 1 109 ? 18.297 -9.477 9.984 1 90.5 109 ASN B N 1
ATOM 3085 C CA . ASN B 1 109 ? 18.078 -8.703 11.203 1 90.5 109 ASN B CA 1
ATOM 3086 C C . ASN B 1 109 ? 17.188 -7.492 10.953 1 90.5 109 ASN B C 1
ATOM 3088 O O . ASN B 1 109 ? 16.344 -7.145 11.789 1 90.5 109 ASN B O 1
ATOM 3092 N N . ILE B 1 110 ? 17.406 -6.883 9.836 1 91.88 110 ILE B N 1
ATOM 3093 C CA . ILE B 1 110 ? 16.578 -5.746 9.445 1 91.88 110 ILE B CA 1
ATOM 3094 C C . ILE B 1 110 ? 15.117 -6.184 9.328 1 91.88 110 ILE B C 1
ATOM 3096 O O . ILE B 1 110 ? 14.219 -5.512 9.844 1 91.88 110 ILE B O 1
ATOM 3100 N N . LEU B 1 111 ? 14.883 -7.332 8.672 1 94.56 111 LEU B N 1
ATOM 3101 C CA . LEU B 1 111 ? 13.539 -7.879 8.539 1 94.56 111 LEU B CA 1
ATOM 3102 C C . LEU B 1 111 ? 12.914 -8.117 9.906 1 94.56 111 LEU B C 1
ATOM 3104 O O . LEU B 1 111 ? 11.758 -7.762 10.133 1 94.56 111 LEU B O 1
ATOM 3108 N N . ALA B 1 112 ? 13.648 -8.727 10.805 1 91.81 112 ALA B N 1
ATOM 3109 C CA . ALA B 1 112 ? 13.156 -9.031 12.141 1 91.81 112 ALA B CA 1
ATOM 3110 C C . ALA B 1 112 ? 12.805 -7.762 12.906 1 91.81 112 ALA B C 1
ATOM 3112 O O . ALA B 1 112 ? 11.766 -7.695 13.562 1 91.81 112 ALA B O 1
ATOM 3113 N N . GLN B 1 113 ? 13.609 -6.75 12.789 1 91.69 113 GLN B N 1
ATOM 3114 C CA . GLN B 1 113 ? 13.375 -5.488 13.484 1 91.69 113 GLN B CA 1
ATOM 3115 C C . GLN B 1 113 ? 12.156 -4.766 12.922 1 91.69 113 GLN B C 1
ATOM 3117 O O . GLN B 1 113 ? 11.359 -4.203 13.672 1 91.69 113 GLN B O 1
ATOM 3122 N N . LEU B 1 114 ? 12.078 -4.781 11.633 1 94.12 114 LEU B N 1
ATOM 3123 C CA . LEU B 1 114 ? 10.93 -4.129 11.008 1 94.12 114 LEU B CA 1
ATOM 3124 C C . LEU B 1 114 ? 9.641 -4.871 11.336 1 94.12 114 LEU B C 1
ATOM 3126 O O . LEU B 1 114 ? 8.594 -4.25 11.539 1 94.12 114 LEU B O 1
ATOM 3130 N N . ALA B 1 115 ? 9.688 -6.227 11.328 1 94.88 115 ALA B N 1
ATOM 3131 C CA . ALA B 1 115 ? 8.516 -7 11.734 1 94.88 115 ALA B CA 1
ATOM 3132 C C . ALA B 1 115 ? 8.07 -6.617 13.141 1 94.88 115 ALA B C 1
ATOM 3134 O O . ALA B 1 115 ? 6.883 -6.418 13.391 1 94.88 115 ALA B O 1
ATOM 3135 N N . LYS B 1 116 ? 9.016 -6.504 14.039 1 91.69 116 LYS B N 1
ATOM 3136 C CA . LYS B 1 116 ? 8.719 -6.121 15.414 1 91.69 116 LYS B CA 1
ATOM 3137 C C . LYS B 1 116 ? 8.125 -4.719 15.477 1 91.69 116 LYS B C 1
ATOM 3139 O O . LYS B 1 116 ? 7.156 -4.477 16.203 1 91.69 116 LYS B O 1
ATOM 3144 N N . ALA B 1 117 ? 8.719 -3.803 14.742 1 93.25 117 ALA B N 1
ATOM 3145 C CA . ALA B 1 117 ? 8.211 -2.434 14.703 1 93.25 117 ALA B CA 1
ATOM 3146 C C . ALA B 1 117 ? 6.773 -2.396 14.195 1 93.25 117 ALA B C 1
ATOM 3148 O O . ALA B 1 117 ? 5.934 -1.668 14.734 1 93.25 117 ALA B O 1
ATOM 3149 N N . ASN B 1 118 ? 6.496 -3.139 13.133 1 95.88 118 ASN B N 1
ATOM 3150 C CA . ASN B 1 118 ? 5.145 -3.217 12.594 1 95.88 118 ASN B CA 1
ATOM 3151 C C . ASN B 1 118 ? 4.172 -3.826 13.602 1 95.88 118 ASN B C 1
ATOM 3153 O O . ASN B 1 118 ? 3.033 -3.371 13.727 1 95.88 118 ASN B O 1
ATOM 3157 N N . ILE B 1 119 ? 4.641 -4.855 14.305 1 94 119 ILE B N 1
ATOM 3158 C CA . ILE B 1 119 ? 3.811 -5.484 15.328 1 94 119 ILE B CA 1
ATOM 3159 C C . ILE B 1 119 ? 3.475 -4.469 16.422 1 94 119 ILE B C 1
ATOM 3161 O O . ILE B 1 119 ? 2.322 -4.363 16.844 1 94 119 ILE B O 1
ATOM 3165 N N . ASN B 1 120 ? 4.414 -3.699 16.828 1 91 120 ASN B N 1
ATOM 3166 C CA . ASN B 1 120 ? 4.188 -2.668 17.828 1 91 120 ASN B CA 1
ATOM 3167 C C . ASN B 1 120 ? 3.137 -1.66 17.375 1 91 120 ASN B C 1
ATOM 3169 O O . ASN B 1 120 ? 2.264 -1.27 18.156 1 91 120 ASN B O 1
ATOM 3173 N N . SER B 1 121 ? 3.232 -1.251 16.125 1 95.12 121 SER B N 1
ATOM 3174 C CA . SER B 1 121 ? 2.266 -0.309 15.57 1 95.12 121 SER B CA 1
ATOM 3175 C C . SER B 1 121 ? 0.852 -0.88 15.617 1 95.12 121 SER B C 1
ATOM 3177 O O . SER B 1 121 ? -0.102 -0.167 15.93 1 95.12 121 SER B O 1
ATOM 3179 N N . LEU B 1 122 ? 0.722 -2.158 15.328 1 96 122 LEU B N 1
ATOM 3180 C CA . LEU B 1 122 ? -0.578 -2.818 15.297 1 96 122 LEU B CA 1
ATOM 3181 C C . LEU B 1 122 ? -1.134 -2.992 16.703 1 96 122 LEU B C 1
ATOM 3183 O O . LEU B 1 122 ? -2.342 -2.859 16.922 1 96 122 LEU B O 1
ATOM 3187 N N . GLU B 1 123 ? -0.273 -3.295 17.625 1 89.5 123 GLU B N 1
ATOM 3188 C CA . GLU B 1 123 ? -0.69 -3.461 19.016 1 89.5 123 GLU B CA 1
ATOM 3189 C C . GLU B 1 123 ? -1.223 -2.152 19.578 1 89.5 123 GLU B C 1
ATOM 3191 O O . GLU B 1 123 ? -2.184 -2.154 20.359 1 89.5 123 GLU B O 1
ATOM 3196 N N . ASP B 1 124 ? -0.658 -1.062 19.141 1 88.56 124 ASP B N 1
ATOM 3197 C CA . ASP B 1 124 ? -1.038 0.255 19.656 1 88.56 124 ASP B CA 1
ATOM 3198 C C . ASP B 1 124 ? -2.309 0.757 18.969 1 88.56 124 ASP B C 1
ATOM 3200 O O . ASP B 1 124 ? -2.967 1.672 19.469 1 88.56 124 ASP B O 1
ATOM 3204 N N . LEU B 1 125 ? -2.676 0.193 17.812 1 93.38 125 LEU B N 1
ATOM 3205 C CA . LEU B 1 125 ? -3.738 0.704 16.953 1 93.38 125 LEU B CA 1
ATOM 3206 C C . LEU B 1 125 ? -5.078 0.681 17.672 1 93.38 125 LEU B C 1
ATOM 3208 O O . LEU B 1 125 ? -5.82 1.666 17.641 1 93.38 125 LEU B O 1
ATOM 3212 N N . ASN B 1 126 ? -5.352 -0.432 18.422 1 82.69 126 ASN B N 1
ATOM 3213 C CA . ASN B 1 126 ? -6.645 -0.588 19.078 1 82.69 126 ASN B CA 1
ATOM 3214 C C . ASN B 1 126 ? -6.848 0.459 20.172 1 82.69 126 ASN B C 1
ATOM 3216 O O . ASN B 1 126 ? -7.98 0.875 20.438 1 82.69 126 ASN B O 1
ATOM 3220 N N . VAL B 1 127 ? -5.793 0.854 20.719 1 81.94 127 VAL B N 1
ATOM 3221 C CA . VAL B 1 127 ? -5.879 1.832 21.797 1 81.94 127 VAL B CA 1
ATOM 3222 C C . VAL B 1 127 ? -5.965 3.24 21.203 1 81.94 127 VAL B C 1
ATOM 3224 O O . VAL B 1 127 ? -6.578 4.129 21.797 1 81.94 127 VAL B O 1
ATOM 3227 N N . GLN B 1 128 ? -5.492 3.42 20.016 1 84.44 128 GLN B N 1
ATOM 3228 C CA . GLN B 1 128 ? -5.402 4.742 19.406 1 84.44 128 GLN B CA 1
ATOM 3229 C C . GLN B 1 128 ? -6.719 5.137 18.75 1 84.44 128 GLN B C 1
ATOM 3231 O O . GLN B 1 128 ? -7.004 6.324 18.578 1 84.44 128 GLN B O 1
ATOM 3236 N N . ILE B 1 129 ? -7.496 4.16 18.391 1 90.5 129 ILE B N 1
ATOM 3237 C CA . ILE B 1 129 ? -8.672 4.441 17.578 1 90.5 129 ILE B CA 1
ATOM 3238 C C . ILE B 1 129 ? -9.922 4.441 18.453 1 90.5 129 ILE B C 1
ATOM 3240 O O . ILE B 1 129 ? -10.203 3.461 19.156 1 90.5 129 ILE B O 1
ATOM 3244 N N . GLU B 1 130 ? -10.656 5.52 18.406 1 87.69 130 GLU B N 1
ATOM 3245 C CA . GLU B 1 130 ? -11.922 5.621 19.125 1 87.69 130 GLU B CA 1
ATOM 3246 C C . GLU B 1 130 ? -13.039 4.879 18.391 1 87.69 130 GLU B C 1
ATOM 3248 O O . GLU B 1 130 ? -13.234 5.07 17.188 1 87.69 130 GLU B O 1
ATOM 3253 N N . GLN B 1 131 ? -13.812 4.137 19.125 1 89.12 131 GLN B N 1
ATOM 3254 C CA . GLN B 1 131 ? -14.891 3.346 18.562 1 89.12 131 GLN B CA 1
ATOM 3255 C C . GLN B 1 131 ? -15.914 4.234 17.859 1 89.12 131 GLN B C 1
ATOM 3257 O O . GLN B 1 131 ? -16.406 3.891 16.781 1 89.12 131 GLN B O 1
ATOM 3262 N N . ASP B 1 132 ? -16.203 5.344 18.438 1 91.38 132 ASP B N 1
ATOM 3263 C CA . ASP B 1 132 ? -17.172 6.262 17.875 1 91.38 132 ASP B CA 1
ATOM 3264 C C . ASP B 1 132 ? -16.703 6.797 16.516 1 91.38 132 ASP B C 1
ATOM 3266 O O . ASP B 1 132 ? -17.5 6.91 15.578 1 91.38 132 ASP B O 1
ATOM 3270 N N . THR B 1 133 ? -15.438 7.148 16.453 1 95.06 133 THR B N 1
ATOM 3271 C CA . THR B 1 133 ? -14.883 7.645 15.203 1 95.06 133 THR B CA 1
ATOM 3272 C C . THR B 1 133 ? -14.984 6.582 14.109 1 95.06 133 THR B C 1
ATOM 3274 O O . THR B 1 133 ? -15.312 6.895 12.961 1 95.06 133 THR B O 1
ATOM 3277 N N . LEU B 1 134 ? -14.703 5.359 14.492 1 95.75 134 LEU B N 1
ATOM 3278 C CA . LEU B 1 134 ? -14.812 4.242 13.562 1 95.75 134 LEU B CA 1
ATOM 3279 C C . LEU B 1 134 ? -16.25 4.098 13.047 1 95.75 134 LEU B C 1
ATOM 3281 O O . LEU B 1 134 ? -16.453 3.938 11.844 1 95.75 134 LEU B O 1
ATOM 3285 N N . GLN B 1 135 ? -17.172 4.199 13.93 1 94.19 135 GLN B N 1
ATOM 3286 C CA . GLN B 1 135 ? -18.578 4.082 13.562 1 94.19 135 GLN B CA 1
ATOM 3287 C C . GLN B 1 135 ? -19 5.219 12.633 1 94.19 135 GLN B C 1
ATOM 3289 O O . GLN B 1 135 ? -19.719 4.992 11.648 1 94.19 135 GLN B O 1
ATOM 3294 N N . VAL B 1 136 ? -18.609 6.387 12.945 1 96.44 136 VAL B N 1
ATOM 3295 C CA . VAL B 1 136 ? -18.922 7.551 12.117 1 96.44 136 VAL B CA 1
ATOM 3296 C C . VAL B 1 136 ? -18.359 7.352 10.711 1 96.44 136 VAL B C 1
ATOM 3298 O O . VAL B 1 136 ? -19.047 7.586 9.719 1 96.44 136 VAL B O 1
ATOM 3301 N N . ALA B 1 137 ? -17.109 6.914 10.617 1 98.25 137 ALA B N 1
ATOM 3302 C CA . ALA B 1 137 ? -16.453 6.715 9.32 1 98.25 137 ALA B CA 1
ATOM 3303 C C . ALA B 1 137 ? -17.188 5.66 8.492 1 98.25 137 ALA B C 1
ATOM 3305 O O . ALA B 1 137 ? -17.438 5.859 7.301 1 98.25 137 ALA B O 1
ATOM 3306 N N . VAL B 1 138 ? -17.562 4.562 9.125 1 97.06 138 VAL B N 1
ATOM 3307 C CA . VAL B 1 138 ? -18.266 3.492 8.43 1 97.06 138 VAL B CA 1
ATOM 3308 C C . VAL B 1 138 ? -19.609 4.008 7.93 1 97.06 138 VAL B C 1
ATOM 3310 O O . VAL B 1 138 ? -20 3.725 6.793 1 97.06 138 VAL B O 1
ATOM 3313 N N . THR B 1 139 ? -20.266 4.766 8.727 1 96.81 139 THR B N 1
ATOM 3314 C CA . THR B 1 139 ? -21.562 5.328 8.352 1 96.81 139 THR B CA 1
ATOM 3315 C C . THR B 1 139 ? -21.406 6.285 7.168 1 96.81 139 THR B C 1
ATOM 3317 O O . THR B 1 139 ? -22.172 6.223 6.207 1 96.81 139 THR B O 1
ATOM 3320 N N . LEU B 1 140 ? -20.406 7.164 7.258 1 97.88 140 LEU B N 1
ATOM 3321 C CA . LEU B 1 140 ? -20.141 8.109 6.18 1 97.88 140 LEU B CA 1
ATOM 3322 C C . LEU B 1 140 ? -19.891 7.383 4.867 1 97.88 140 LEU B C 1
ATOM 3324 O O . LEU B 1 140 ? -20.453 7.738 3.832 1 97.88 140 LEU B O 1
ATOM 3328 N N . LEU B 1 141 ? -19.094 6.375 4.926 1 98.06 141 LEU B N 1
ATOM 3329 C CA . LEU B 1 141 ? -18.75 5.617 3.729 1 98.06 141 LEU B CA 1
ATOM 3330 C C . LEU B 1 141 ? -19.969 4.859 3.197 1 98.06 141 LEU B C 1
ATOM 3332 O O . LEU B 1 141 ? -20.156 4.762 1.984 1 98.06 141 LEU B O 1
ATOM 3336 N N . ASN B 1 142 ? -20.703 4.363 4.086 1 96.06 142 ASN B N 1
ATOM 3337 C CA . ASN B 1 142 ? -21.891 3.586 3.703 1 96.06 142 ASN B CA 1
ATOM 3338 C C . ASN B 1 142 ? -22.922 4.453 3.002 1 96.06 142 ASN B C 1
ATOM 3340 O O . ASN B 1 142 ? -23.625 3.986 2.1 1 96.06 142 ASN B O 1
ATOM 3344 N N . GLU B 1 143 ? -23.031 5.629 3.398 1 95.94 143 GLU B N 1
ATOM 3345 C CA . GLU B 1 143 ? -24.094 6.512 2.93 1 95.94 143 GLU B CA 1
ATOM 3346 C C . GLU B 1 143 ? -23.625 7.379 1.767 1 95.94 143 GLU B C 1
ATOM 3348 O O . GLU B 1 143 ? -24.422 8.094 1.153 1 95.94 143 GLU B O 1
ATOM 3353 N N . ALA B 1 144 ? -22.375 7.297 1.403 1 97.25 144 ALA B N 1
ATOM 3354 C CA . ALA B 1 144 ? -21.797 8.195 0.412 1 97.25 144 ALA B CA 1
ATOM 3355 C C . ALA B 1 144 ? -22.328 7.895 -0.985 1 97.25 144 ALA B C 1
ATOM 3357 O O . ALA B 1 144 ? -22.438 6.73 -1.376 1 97.25 144 ALA B O 1
ATOM 3358 N N . ASN B 1 145 ? -22.672 8.992 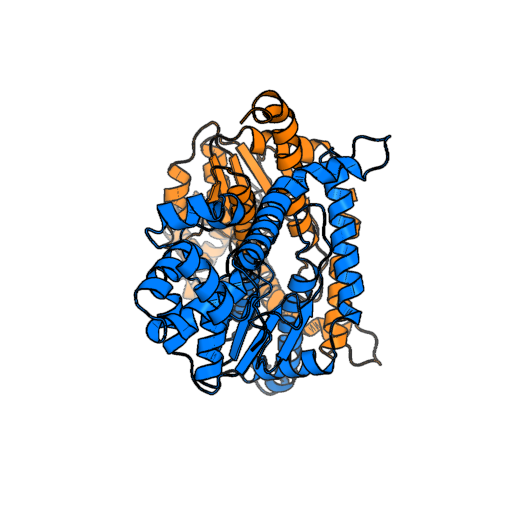-1.742 1 96.25 145 ASN B N 1
ATOM 3359 C CA . ASN B 1 145 ? -22.938 8.844 -3.168 1 96.25 145 ASN B CA 1
ATOM 3360 C C . ASN B 1 145 ? -21.703 8.406 -3.936 1 96.25 145 ASN B C 1
ATOM 3362 O O . ASN B 1 145 ? -21.766 7.5 -4.766 1 96.25 145 ASN B O 1
ATOM 3366 N N . ASN B 1 146 ? -20.672 9.125 -3.695 1 96.38 146 ASN B N 1
ATOM 3367 C CA . ASN B 1 146 ? -19.344 8.875 -4.234 1 96.38 146 ASN B CA 1
ATOM 3368 C C . ASN B 1 146 ? -18.266 9 -3.156 1 96.38 146 ASN B C 1
ATOM 3370 O O . ASN B 1 146 ? -18.375 9.836 -2.258 1 96.38 146 ASN B O 1
ATOM 3374 N N . ILE B 1 147 ? -17.297 8.148 -3.287 1 97.75 147 ILE B N 1
ATOM 3375 C CA . ILE B 1 147 ? -16.156 8.211 -2.391 1 97.75 147 ILE B CA 1
ATOM 3376 C C . ILE B 1 147 ? -14.906 8.617 -3.174 1 97.75 147 ILE B C 1
ATOM 3378 O O . ILE B 1 147 ? -14.594 8.031 -4.207 1 97.75 147 ILE B O 1
ATOM 3382 N N . TYR B 1 148 ? -14.258 9.664 -2.775 1 96.94 148 TYR B N 1
ATOM 3383 C CA . TYR B 1 148 ? -12.984 10.086 -3.338 1 96.94 148 TYR B CA 1
ATOM 3384 C C . TYR B 1 148 ? -11.836 9.797 -2.371 1 96.94 148 TYR B C 1
ATOM 3386 O O . TYR B 1 148 ? -11.906 10.148 -1.192 1 96.94 148 TYR B O 1
ATOM 3394 N N . VAL B 1 149 ? -10.836 9.125 -2.854 1 97.62 149 VAL B N 1
ATOM 3395 C CA . VAL B 1 149 ? -9.711 8.742 -2.008 1 97.62 149 VAL B CA 1
ATOM 3396 C C . VAL B 1 149 ? -8.445 9.461 -2.471 1 97.62 149 VAL B C 1
ATOM 3398 O O . VAL B 1 149 ? -8.109 9.438 -3.658 1 97.62 149 VAL B O 1
ATOM 3401 N N . VAL B 1 150 ? -7.758 10.047 -1.451 1 95.94 150 VAL B N 1
ATOM 3402 C CA . VAL B 1 150 ? -6.582 10.867 -1.725 1 95.94 150 VAL B CA 1
ATOM 3403 C C . VAL B 1 150 ? -5.398 10.359 -0.91 1 95.94 150 VAL B C 1
ATOM 3405 O O . VAL B 1 150 ? -5.492 10.203 0.311 1 95.94 150 VAL B O 1
ATOM 3408 N N . GLY B 1 151 ? -4.324 10.117 -1.526 1 95.25 151 GLY B N 1
ATOM 3409 C CA . GLY B 1 151 ? -3.021 9.789 -0.969 1 95.25 151 GLY B CA 1
ATOM 3410 C C . GLY B 1 151 ? -1.884 9.977 -1.955 1 95.25 151 GLY B C 1
ATOM 3411 O O . GLY B 1 151 ? -1.952 9.5 -3.09 1 95.25 151 GLY B O 1
ATOM 3412 N N . PHE B 1 152 ? -0.931 10.703 -1.53 1 90.19 152 PHE B N 1
ATOM 3413 C CA . PHE B 1 152 ? 0.208 10.977 -2.396 1 90.19 152 PHE B CA 1
ATOM 3414 C C . PHE B 1 152 ? 1.508 10.523 -1.744 1 90.19 152 PHE B C 1
ATOM 3416 O O . PHE B 1 152 ? 1.55 10.281 -0.537 1 90.19 152 PHE B O 1
ATOM 3423 N N . GLY B 1 153 ? 2.533 10.352 -2.588 1 88.94 153 GLY B N 1
ATOM 3424 C CA . GLY B 1 153 ? 3.805 9.883 -2.061 1 88.94 153 GLY B CA 1
ATOM 3425 C C . GLY B 1 153 ? 3.715 8.516 -1.413 1 88.94 153 GLY B C 1
ATOM 3426 O O . GLY B 1 153 ? 3.234 7.562 -2.029 1 88.94 153 GLY B O 1
ATOM 3427 N N . GLN B 1 154 ? 4.078 8.484 -0.155 1 87.94 154 GLN B N 1
ATOM 3428 C CA . GLN B 1 154 ? 4.098 7.223 0.576 1 87.94 154 GLN B CA 1
ATOM 3429 C C . GLN B 1 154 ? 2.689 6.668 0.754 1 87.94 154 GLN B C 1
ATOM 3431 O O . GLN B 1 154 ? 2.498 5.449 0.807 1 87.94 154 GLN B O 1
ATOM 3436 N N . SER B 1 155 ? 1.751 7.547 0.72 1 94.25 155 SER B N 1
ATOM 3437 C CA . SER B 1 155 ? 0.382 7.152 1.029 1 94.25 155 SER B CA 1
ATOM 3438 C C . SER B 1 155 ? -0.361 6.707 -0.226 1 94.25 155 SER B C 1
ATOM 3440 O O . SER B 1 155 ? -1.473 6.18 -0.142 1 94.25 155 SER B O 1
ATOM 3442 N N . PHE B 1 156 ? 0.245 6.891 -1.37 1 94 156 PHE B N 1
ATOM 3443 C CA . PHE B 1 156 ? -0.428 6.566 -2.623 1 94 156 PHE B CA 1
ATOM 3444 C C . PHE B 1 156 ? -0.804 5.09 -2.67 1 94 156 PHE B C 1
ATOM 3446 O O . PHE B 1 156 ? -1.891 4.734 -3.131 1 94 156 PHE B O 1
ATOM 3453 N N . GLY B 1 157 ? 0.105 4.27 -2.221 1 94.38 157 GLY B N 1
ATOM 3454 C CA . GLY B 1 157 ? -0.166 2.84 -2.215 1 94.38 157 GLY B CA 1
ATOM 3455 C C . GLY B 1 157 ? -1.373 2.465 -1.376 1 94.38 157 GLY B C 1
ATOM 3456 O O . GLY B 1 157 ? -2.207 1.661 -1.802 1 94.38 157 GLY B O 1
ATOM 3457 N N . MET B 1 158 ? -1.537 3.027 -0.248 1 95.81 158 MET B N 1
ATOM 3458 C CA . MET B 1 158 ? -2.656 2.74 0.644 1 95.81 158 MET B CA 1
ATOM 3459 C C . MET B 1 158 ? -3.963 3.271 0.066 1 95.81 158 MET B C 1
ATOM 3461 O O . MET B 1 158 ? -5.004 2.617 0.162 1 95.81 158 MET B O 1
ATOM 3465 N N . ALA B 1 159 ? -3.848 4.43 -0.534 1 96.88 159 ALA B N 1
ATOM 3466 C CA . ALA B 1 159 ? -5.023 4.988 -1.196 1 96.88 159 ALA B CA 1
ATOM 3467 C C . ALA B 1 159 ? -5.496 4.086 -2.332 1 96.88 159 ALA B C 1
ATOM 3469 O O . ALA B 1 159 ? -6.691 3.82 -2.467 1 96.88 159 ALA B O 1
ATOM 3470 N N . SER B 1 160 ? -4.57 3.629 -3.1 1 94.12 160 SER B N 1
ATOM 3471 C CA . SER B 1 160 ? -4.879 2.742 -4.215 1 94.12 160 SER B CA 1
ATOM 3472 C C . SER B 1 160 ? -5.531 1.45 -3.73 1 94.12 160 SER B C 1
ATOM 3474 O O . SER B 1 160 ? -6.473 0.953 -4.352 1 94.12 160 SER B O 1
ATOM 3476 N N . TYR B 1 161 ? -5.082 0.95 -2.656 1 94.44 161 TYR B N 1
ATOM 3477 C CA . TYR B 1 161 ? -5.664 -0.263 -2.094 1 94.44 161 TYR B CA 1
ATOM 3478 C C . TYR B 1 161 ? -7.109 -0.028 -1.675 1 94.44 161 TYR B C 1
ATOM 3480 O O . TYR B 1 161 ? -7.98 -0.861 -1.934 1 94.44 161 TYR B O 1
ATOM 3488 N N . LEU B 1 162 ? -7.312 1.046 -0.967 1 97.25 162 LEU B N 1
ATOM 3489 C CA . LEU B 1 162 ? -8.664 1.35 -0.512 1 97.25 162 LEU B CA 1
ATOM 3490 C C . LEU B 1 162 ? -9.633 1.424 -1.689 1 97.25 162 LEU B C 1
ATOM 3492 O O . LEU B 1 162 ? -10.734 0.871 -1.63 1 97.25 162 LEU B O 1
ATOM 3496 N N . VAL B 1 163 ? -9.172 2.074 -2.744 1 95.81 163 VAL B N 1
ATOM 3497 C CA . VAL B 1 163 ? -9.992 2.191 -3.943 1 95.81 163 VAL B CA 1
ATOM 3498 C C . VAL B 1 163 ? -10.281 0.802 -4.508 1 95.81 163 VAL B C 1
ATOM 3500 O O . VAL B 1 163 ? -11.43 0.482 -4.832 1 95.81 163 VAL B O 1
ATOM 3503 N N . TYR B 1 164 ? -9.266 0.033 -4.609 1 91.44 164 TYR B N 1
ATOM 3504 C CA . TYR B 1 164 ? -9.406 -1.34 -5.078 1 91.44 164 TYR B CA 1
ATOM 3505 C C . TYR B 1 164 ? -10.43 -2.102 -4.238 1 91.44 164 TYR B C 1
ATOM 3507 O O . TYR B 1 164 ? -11.336 -2.73 -4.777 1 91.44 164 TYR B O 1
ATOM 3515 N N . ALA B 1 165 ? -10.305 -2.061 -2.955 1 92.25 165 ALA B N 1
ATOM 3516 C CA . ALA B 1 165 ? -11.141 -2.82 -2.025 1 92.25 165 ALA B CA 1
ATOM 3517 C C . ALA B 1 165 ? -12.586 -2.338 -2.07 1 92.25 165 ALA B C 1
ATOM 3519 O O . ALA B 1 165 ? -13.516 -3.146 -2.049 1 92.25 165 ALA B O 1
ATOM 3520 N N . LEU B 1 166 ? -12.75 -1.052 -2.158 1 94.31 166 LEU B N 1
ATOM 3521 C CA . LEU B 1 166 ? -14.102 -0.496 -2.189 1 94.31 166 LEU B CA 1
ATOM 3522 C C . LEU B 1 166 ? -14.805 -0.842 -3.498 1 94.31 166 LEU B C 1
ATOM 3524 O O . LEU B 1 166 ? -16.016 -1.083 -3.516 1 94.31 166 LEU B O 1
ATOM 3528 N N . ARG B 1 167 ? -14.016 -0.814 -4.555 1 91.44 167 ARG B N 1
ATOM 3529 C CA . ARG B 1 167 ? -14.586 -1.201 -5.84 1 91.44 167 ARG B CA 1
ATOM 3530 C C . ARG B 1 167 ? -15.055 -2.652 -5.812 1 91.44 167 ARG B C 1
ATOM 3532 O O . ARG B 1 167 ? -16.078 -2.986 -6.406 1 91.44 167 ARG B O 1
ATOM 3539 N N . ARG B 1 168 ? -14.43 -3.451 -5.109 1 86 168 ARG B N 1
ATOM 3540 C CA . ARG B 1 168 ? -14.766 -4.871 -5.023 1 86 168 ARG B CA 1
ATOM 3541 C C . ARG B 1 168 ? -16.109 -5.074 -4.328 1 86 168 ARG B C 1
ATOM 3543 O O . ARG B 1 168 ? -16.781 -6.082 -4.551 1 86 168 ARG B O 1
ATOM 3550 N N . ILE B 1 169 ? -16.484 -4.156 -3.494 1 87.19 169 ILE B N 1
ATOM 3551 C CA . ILE B 1 169 ? -17.766 -4.301 -2.799 1 87.19 169 ILE B CA 1
ATOM 3552 C C . ILE B 1 169 ? -18.781 -3.326 -3.383 1 87.19 169 ILE B C 1
ATOM 3554 O O . ILE B 1 169 ? -19.688 -2.871 -2.68 1 87.19 169 ILE B O 1
ATOM 3558 N N . ASP B 1 170 ? -18.531 -2.938 -4.59 1 90.44 170 ASP B N 1
ATOM 3559 C CA . ASP B 1 170 ? -19.453 -2.24 -5.473 1 90.44 170 ASP B CA 1
ATOM 3560 C C . ASP B 1 170 ? -19.766 -0.84 -4.945 1 90.44 170 ASP B C 1
ATOM 3562 O O . ASP B 1 170 ? -20.922 -0.418 -4.93 1 90.44 170 ASP B O 1
ATOM 3566 N N . ARG B 1 171 ? -18.719 -0.175 -4.473 1 91.75 171 ARG B N 1
ATOM 3567 C CA . ARG B 1 171 ? -18.859 1.234 -4.121 1 91.75 171 ARG B CA 1
ATOM 3568 C C . ARG B 1 171 ? -18.359 2.133 -5.246 1 91.75 171 ARG B C 1
ATOM 3570 O O . ARG B 1 171 ? -17.406 1.795 -5.934 1 91.75 171 ARG B O 1
ATOM 3577 N N . ARG B 1 172 ? -19.125 3.24 -5.469 1 94.31 172 ARG B N 1
ATOM 3578 C CA . ARG B 1 172 ? -18.641 4.258 -6.395 1 94.31 172 ARG B CA 1
ATOM 3579 C C . ARG B 1 172 ? -17.469 5.035 -5.793 1 94.31 172 ARG B C 1
ATOM 3581 O O . ARG B 1 172 ? -17.672 5.941 -4.98 1 94.31 172 ARG B O 1
ATOM 3588 N N . VAL B 1 173 ? -16.281 4.684 -6.199 1 95.44 173 VAL B N 1
ATOM 3589 C CA . VAL B 1 173 ? -15.078 5.242 -5.586 1 95.44 173 VAL B CA 1
ATOM 3590 C C . VAL B 1 173 ? -14.109 5.699 -6.672 1 95.44 173 VAL B C 1
ATOM 3592 O O . VAL B 1 173 ? -13.992 5.059 -7.719 1 95.44 173 VAL B O 1
ATOM 3595 N N . PHE B 1 174 ? -13.391 6.812 -6.395 1 93.31 174 PHE B N 1
ATOM 3596 C CA . PHE B 1 174 ? -12.461 7.438 -7.328 1 93.31 174 PHE B CA 1
ATOM 3597 C C . PHE B 1 174 ? -11.125 7.73 -6.652 1 93.31 174 PHE B C 1
ATOM 3599 O O . PHE B 1 174 ? -11.094 8.289 -5.555 1 93.31 174 PHE B O 1
ATOM 3606 N N . LEU B 1 175 ? -10.102 7.285 -7.352 1 93.75 175 LEU B N 1
ATOM 3607 C CA . LEU B 1 175 ? -8.766 7.648 -6.895 1 93.75 175 LEU B CA 1
ATOM 3608 C C . LEU B 1 175 ? -8.367 9.023 -7.422 1 93.75 175 LEU B C 1
ATOM 3610 O O . LEU B 1 175 ? -8.43 9.273 -8.625 1 93.75 175 LEU B O 1
ATOM 3614 N N . VAL B 1 176 ? -7.98 9.891 -6.547 1 90.62 176 VAL B N 1
ATOM 3615 C CA . VAL B 1 176 ? -7.391 11.156 -6.969 1 90.62 176 VAL B CA 1
ATOM 3616 C C . VAL B 1 176 ? -5.891 10.977 -7.207 1 90.62 176 VAL B C 1
ATOM 3618 O O . VAL B 1 176 ? -5.094 11.039 -6.27 1 90.62 176 VAL B O 1
ATOM 3621 N N . ASP B 1 177 ? -5.504 10.578 -8.305 1 77 177 ASP B N 1
ATOM 3622 C CA . ASP B 1 177 ? -4.188 10.016 -8.594 1 77 177 ASP B CA 1
ATOM 3623 C C . ASP B 1 177 ? -3.188 11.117 -8.945 1 77 177 ASP B C 1
ATOM 3625 O O . ASP B 1 177 ? -1.978 10.875 -8.969 1 77 177 ASP B O 1
ATOM 3629 N N . GLY B 1 178 ? -3.621 12.25 -9.172 1 69.81 178 GLY B N 1
ATOM 3630 C CA . GLY B 1 178 ? -2.697 13.336 -9.453 1 69.81 178 GLY B CA 1
ATOM 3631 C C . GLY B 1 178 ? -2.133 13.281 -10.867 1 69.81 178 GLY B C 1
ATOM 3632 O O . GLY B 1 178 ? -1.28 14.094 -11.227 1 69.81 178 GLY B O 1
ATOM 3633 N N . LEU B 1 179 ? -2.584 12.266 -11.594 1 64.5 179 LEU B N 1
ATOM 3634 C CA . LEU B 1 179 ? -2.072 12.188 -12.961 1 64.5 179 LEU B CA 1
ATOM 3635 C C . LEU B 1 179 ? -2.359 13.469 -13.727 1 64.5 179 LEU B C 1
ATOM 3637 O O . LEU B 1 179 ? -3.482 13.984 -13.695 1 64.5 179 LEU B O 1
ATOM 3641 N N . GLY B 1 180 ? -1.302 14 -14.312 1 61.59 180 GLY B N 1
ATOM 3642 C CA . GLY B 1 180 ? -1.409 15.234 -15.07 1 61.59 180 GLY B CA 1
ATOM 3643 C C . GLY B 1 180 ? -1.581 16.469 -14.195 1 61.59 180 GLY B C 1
ATOM 3644 O O . GLY B 1 180 ? -1.893 17.547 -14.688 1 61.59 180 GLY B O 1
ATOM 3645 N N . ALA B 1 181 ? -1.438 16.234 -13 1 63.44 181 ALA B N 1
ATOM 3646 C CA . ALA B 1 181 ? -1.557 17.328 -12.023 1 63.44 181 ALA B CA 1
ATOM 3647 C C . ALA B 1 181 ? -2.945 17.953 -12.078 1 63.44 181 ALA B C 1
ATOM 3649 O O . ALA B 1 181 ? -3.082 19.172 -11.984 1 63.44 181 ALA B O 1
ATOM 3650 N N . ILE B 1 182 ? -3.877 17.109 -12.305 1 62.91 182 ILE B N 1
ATOM 3651 C CA . ILE B 1 182 ? -5.223 17.641 -12.469 1 62.91 182 ILE B CA 1
ATOM 3652 C C . ILE B 1 182 ? -6.082 17.25 -11.266 1 62.91 182 ILE B C 1
ATOM 3654 O O . ILE B 1 182 ? -7.301 17.125 -11.383 1 62.91 182 ILE B O 1
ATOM 3658 N N . TYR B 1 183 ? -5.484 17 -10.156 1 77.12 183 TYR B N 1
ATOM 3659 C CA . TYR B 1 183 ? -6.219 16.547 -8.977 1 77.12 183 TYR B CA 1
ATOM 3660 C C . TYR B 1 183 ? -7.195 17.609 -8.5 1 77.12 183 TYR B C 1
ATOM 3662 O O . TYR B 1 183 ? -8.289 17.297 -8.031 1 77.12 183 TYR B O 1
ATOM 3670 N N . LEU B 1 184 ? -6.855 18.828 -8.75 1 74.75 184 LEU B N 1
ATOM 3671 C CA . LEU B 1 184 ? -7.762 19.891 -8.32 1 74.75 184 LEU B CA 1
ATOM 3672 C C . LEU B 1 184 ? -9.016 19.922 -9.195 1 74.75 184 LEU B C 1
ATOM 3674 O O . LEU B 1 184 ? -10.117 20.156 -8.703 1 74.75 184 LEU B O 1
ATOM 3678 N N . GLN B 1 185 ? -8.797 19.719 -10.453 1 71.94 185 GLN B N 1
ATOM 3679 C CA . GLN B 1 185 ? -9.945 19.656 -11.352 1 71.94 185 GLN B CA 1
ATOM 3680 C C . GLN B 1 185 ? -10.852 18.484 -10.992 1 71.94 185 GLN B C 1
ATOM 3682 O O . GLN B 1 185 ? -12.078 18.609 -11.062 1 71.94 185 GLN B O 1
ATOM 3687 N N . GLN B 1 186 ? -10.266 17.438 -10.555 1 75.5 186 GLN B N 1
ATOM 3688 C CA . GLN B 1 186 ? -11.047 16.297 -10.086 1 75.5 186 GLN B CA 1
ATOM 3689 C C . GLN B 1 186 ? -11.859 16.656 -8.844 1 75.5 186 GLN B C 1
ATOM 3691 O O . GLN B 1 186 ? -13.016 16.266 -8.711 1 75.5 186 GLN B O 1
ATOM 3696 N N . MET B 1 187 ? -11.312 17.469 -8.016 1 82.62 187 MET B N 1
ATOM 3697 C CA . MET B 1 187 ? -11.953 17.812 -6.742 1 82.62 187 MET B CA 1
ATOM 3698 C C . MET B 1 187 ? -13.047 18.859 -6.949 1 82.62 187 MET B C 1
ATOM 3700 O O . MET B 1 187 ? -13.898 19.047 -6.078 1 82.62 187 MET B O 1
ATOM 3704 N N . GLN B 1 188 ? -13.023 19.438 -8.102 1 81.75 188 GLN B N 1
ATOM 3705 C CA . GLN B 1 188 ? -14.062 20.422 -8.375 1 81.75 188 GLN B CA 1
ATOM 3706 C C . GLN B 1 188 ? -15.414 19.75 -8.625 1 81.75 188 GLN B C 1
ATOM 3708 O O . GLN B 1 188 ? -16.453 20.391 -8.523 1 81.75 188 GLN B O 1
ATOM 3713 N N . THR B 1 189 ? -15.391 18.516 -8.789 1 86 189 THR B N 1
ATOM 3714 C CA . THR B 1 189 ? -16.625 17.812 -9.148 1 86 189 THR B CA 1
ATOM 3715 C C . THR B 1 189 ? -17.266 17.172 -7.91 1 86 189 THR B C 1
ATOM 3717 O O . THR B 1 189 ? -18.312 16.547 -8.008 1 86 189 THR B O 1
ATOM 3720 N N . ILE B 1 190 ? -16.641 17.422 -6.723 1 92.56 190 ILE B N 1
ATOM 3721 C CA . ILE B 1 190 ? -17.219 16.812 -5.527 1 92.56 190 ILE B CA 1
ATOM 3722 C C . ILE B 1 190 ? -18.422 17.656 -5.066 1 92.56 190 ILE B C 1
ATOM 3724 O O . ILE B 1 190 ? -18.406 18.875 -5.184 1 92.56 190 ILE B O 1
ATOM 3728 N N . HIS B 1 191 ? -19.453 16.969 -4.523 1 92.31 191 HIS B N 1
ATOM 3729 C CA . HIS B 1 191 ? -20.688 17.625 -4.09 1 92.31 191 HIS B CA 1
ATOM 3730 C C . HIS B 1 191 ? -21.141 17.078 -2.74 1 92.31 191 HIS B C 1
ATOM 3732 O O . HIS B 1 191 ? -20.625 16.078 -2.254 1 92.31 191 HIS B O 1
ATOM 3738 N N . ARG B 1 192 ? -22.172 17.812 -2.305 1 93.56 192 ARG B N 1
ATOM 3739 C CA . ARG B 1 192 ? -22.797 17.344 -1.069 1 93.56 192 ARG B CA 1
ATOM 3740 C C . ARG B 1 192 ? -23.281 15.906 -1.212 1 93.56 192 ARG B C 1
ATOM 3742 O O . ARG B 1 192 ? -23.859 15.539 -2.242 1 93.56 192 ARG B O 1
ATOM 3749 N N . GLY B 1 193 ? -23.031 15.055 -0.247 1 96.56 193 GLY B N 1
ATOM 3750 C CA . GLY B 1 193 ? -23.375 13.641 -0.291 1 96.56 193 GLY B CA 1
ATOM 3751 C C . GLY B 1 193 ? -22.188 12.75 -0.597 1 96.56 193 GLY B C 1
ATOM 3752 O O . GLY B 1 193 ? -22.234 11.539 -0.374 1 96.56 193 GLY B O 1
ATOM 3753 N N . ASP B 1 194 ? -21.156 13.398 -1.132 1 97.75 194 ASP B N 1
ATOM 3754 C CA . ASP B 1 194 ? -19.906 12.68 -1.35 1 97.75 194 ASP B CA 1
ATOM 3755 C C . ASP B 1 194 ? -19.062 12.648 -0.079 1 97.75 194 ASP B C 1
ATOM 3757 O O . ASP B 1 194 ? -19.328 13.398 0.866 1 97.75 194 ASP B O 1
ATOM 3761 N N . VAL B 1 195 ? -18.125 11.734 -0.02 1 98.38 195 VAL B N 1
ATOM 3762 C CA . VAL B 1 195 ? -17.156 11.656 1.069 1 98.38 195 VAL B CA 1
ATOM 3763 C C . VAL B 1 195 ? -15.742 11.617 0.501 1 98.38 195 VAL B C 1
ATOM 3765 O O . VAL B 1 195 ? -15.484 10.938 -0.498 1 98.38 195 VAL B O 1
ATOM 3768 N N . VAL B 1 196 ? -14.867 12.414 1.069 1 98.06 196 VAL B N 1
ATOM 3769 C CA . VAL B 1 196 ? -13.461 12.414 0.678 1 98.06 196 VAL B CA 1
ATOM 3770 C C . VAL B 1 196 ? -12.609 11.812 1.798 1 98.06 196 VAL B C 1
ATOM 3772 O O . VAL B 1 196 ? -12.695 12.25 2.947 1 98.06 196 VAL B O 1
ATOM 3775 N N . VAL B 1 197 ? -11.852 10.766 1.473 1 98.69 197 VAL B N 1
ATOM 3776 C CA . VAL B 1 197 ? -10.891 10.164 2.393 1 98.69 197 VAL B CA 1
ATOM 3777 C C . VAL B 1 197 ? -9.477 10.641 2.047 1 98.69 197 VAL B C 1
ATOM 3779 O O . VAL B 1 197 ? -8.992 10.398 0.94 1 98.69 197 VAL B O 1
ATOM 3782 N N . ILE B 1 198 ? -8.82 11.305 2.951 1 97.94 198 ILE B N 1
ATOM 3783 C CA . ILE B 1 198 ? -7.465 11.797 2.738 1 97.94 198 ILE B CA 1
ATOM 3784 C C . ILE B 1 198 ? -6.5 11.062 3.666 1 97.94 198 ILE B C 1
ATOM 3786 O O . ILE B 1 198 ? -6.68 11.062 4.887 1 97.94 198 ILE B O 1
ATOM 3790 N N . ILE B 1 199 ? -5.496 10.406 3.088 1 98 199 ILE B N 1
ATOM 3791 C CA . ILE B 1 199 ? -4.441 9.703 3.805 1 98 199 ILE B CA 1
ATOM 3792 C C . ILE B 1 199 ? -3.121 10.445 3.65 1 98 199 ILE B C 1
ATOM 3794 O O . ILE B 1 199 ? -2.59 10.562 2.543 1 98 199 ILE B O 1
ATOM 3798 N N . SER B 1 200 ? -2.656 10.977 4.73 1 94.5 200 SER B N 1
ATOM 3799 C CA . SER B 1 200 ? -1.422 11.75 4.652 1 94.5 200 SER B CA 1
ATOM 3800 C C . SER B 1 200 ? -0.718 11.812 6.004 1 94.5 200 SER B C 1
ATOM 3802 O O . SER B 1 200 ? -1.37 11.914 7.047 1 94.5 200 SER B O 1
ATOM 3804 N N . SER B 1 201 ? 0.54 11.68 6.02 1 90.31 201 SER B N 1
ATOM 3805 C CA . SER B 1 201 ? 1.388 11.82 7.199 1 90.31 201 SER B CA 1
ATOM 3806 C C . SER B 1 201 ? 2.584 12.719 6.914 1 90.31 201 SER B C 1
ATOM 3808 O O . SER B 1 201 ? 2.842 13.078 5.762 1 90.31 201 SER B O 1
ATOM 3810 N N . GLU B 1 202 ? 3.289 13.047 7.914 1 83.19 202 GLU B N 1
ATOM 3811 C CA . GLU B 1 202 ? 4.445 13.922 7.746 1 83.19 202 GLU B CA 1
ATOM 3812 C C . GLU B 1 202 ? 5.535 13.242 6.922 1 83.19 202 GLU B C 1
ATOM 3814 O O . GLU B 1 202 ? 5.844 12.062 7.145 1 83.19 202 GLU B O 1
ATOM 3819 N N . PRO B 1 203 ? 6.23 13.969 6.117 1 79.12 203 PRO B N 1
ATOM 3820 C CA . PRO B 1 203 ? 5.895 15.312 5.656 1 79.12 203 PRO B CA 1
ATOM 3821 C C . PRO B 1 203 ? 4.656 15.344 4.766 1 79.12 203 PRO B C 1
ATOM 3823 O O . PRO B 1 203 ? 4.551 14.547 3.826 1 79.12 203 PRO B O 1
ATOM 3826 N N . TYR B 1 204 ? 3.766 16.234 4.996 1 85.94 204 TYR B N 1
ATOM 3827 C CA . TYR B 1 204 ? 2.484 16.281 4.305 1 85.94 204 TYR B CA 1
ATOM 3828 C C . TYR B 1 204 ? 2.646 16.859 2.9 1 85.94 204 TYR B C 1
ATOM 3830 O O . TYR B 1 204 ? 3.285 17.891 2.715 1 85.94 204 TYR B O 1
ATOM 3838 N N . SER B 1 205 ? 2.082 16.156 1.928 1 85.62 205 SER B N 1
ATOM 3839 C CA . SER B 1 205 ? 2.168 16.656 0.559 1 85.62 205 SER B CA 1
ATOM 3840 C C . SER B 1 205 ? 1.306 17.891 0.365 1 85.62 205 SER B C 1
ATOM 3842 O O . SER B 1 205 ? 0.22 18 0.94 1 85.62 205 SER B O 1
ATOM 3844 N N . ASP B 1 206 ? 1.758 18.766 -0.511 1 82.31 206 ASP B N 1
ATOM 3845 C CA . ASP B 1 206 ? 0.979 19.953 -0.872 1 82.31 206 ASP B CA 1
ATOM 3846 C C . ASP B 1 206 ? -0.372 19.547 -1.464 1 82.31 206 ASP B C 1
ATOM 3848 O O . ASP B 1 206 ? -1.385 20.203 -1.201 1 82.31 206 ASP B O 1
ATOM 3852 N N . GLU B 1 207 ? -0.322 18.547 -2.197 1 87 207 GLU B N 1
ATOM 3853 C CA . GLU B 1 207 ? -1.537 18.078 -2.857 1 87 207 GLU B CA 1
ATOM 3854 C C . GLU B 1 207 ? -2.602 17.688 -1.837 1 87 207 GLU B C 1
ATOM 3856 O O . GLU B 1 207 ? -3.766 18.078 -1.965 1 87 207 GLU B O 1
ATOM 3861 N N . SER B 1 208 ? -2.184 16.984 -0.778 1 91.38 208 SER B N 1
ATOM 3862 C CA . SER B 1 208 ? -3.131 16.547 0.241 1 91.38 208 SER B CA 1
ATOM 3863 C C . SER B 1 208 ? -3.715 17.734 1.004 1 91.38 208 SER B C 1
ATOM 3865 O O . SER B 1 208 ? -4.91 17.75 1.309 1 91.38 208 SER B O 1
ATOM 3867 N N . VAL B 1 209 ? -2.869 18.703 1.237 1 89.19 209 VAL B N 1
ATOM 3868 C CA . VAL B 1 209 ? -3.289 19.875 1.982 1 89.19 209 VAL B CA 1
ATOM 3869 C C . VAL B 1 209 ? -4.281 20.688 1.151 1 89.19 209 VAL B C 1
ATOM 3871 O O . VAL B 1 209 ? -5.336 21.094 1.649 1 89.19 209 VAL B O 1
ATOM 3874 N N . MET B 1 210 ? -3.973 20.844 -0.075 1 89 210 MET B N 1
ATOM 3875 C CA . MET B 1 210 ? -4.836 21.609 -0.972 1 89 210 MET B CA 1
ATOM 3876 C C . MET B 1 210 ? -6.191 20.938 -1.134 1 89 210 MET B C 1
ATOM 3878 O O . MET B 1 210 ? -7.23 21.594 -1.124 1 89 210 MET B O 1
ATOM 3882 N N . VAL B 1 211 ? -6.188 19.641 -1.277 1 92.38 211 VAL B N 1
ATOM 3883 C CA . VAL B 1 211 ? -7.434 18.891 -1.398 1 92.38 211 VAL B CA 1
ATOM 3884 C C . VAL B 1 211 ? -8.266 19.078 -0.132 1 92.38 211 VAL B C 1
ATOM 3886 O O . VAL B 1 211 ? -9.484 19.281 -0.205 1 92.38 211 VAL B O 1
ATOM 3889 N N . SER B 1 212 ? -7.586 18.984 0.978 1 92.94 212 SER B N 1
ATOM 3890 C CA . SER B 1 212 ? -8.281 19.156 2.248 1 92.94 212 SER B CA 1
ATOM 3891 C C . SER B 1 212 ? -8.969 20.516 2.322 1 92.94 212 SER B C 1
ATOM 3893 O O . SER B 1 212 ? -10.109 20.625 2.787 1 92.94 212 SER B O 1
ATOM 3895 N N . GLU B 1 213 ? -8.32 21.531 1.814 1 89.56 213 GLU B N 1
ATOM 3896 C CA . GLU B 1 213 ? -8.867 22.891 1.813 1 89.56 213 GLU B CA 1
ATOM 3897 C C . GLU B 1 213 ? -10.094 22.984 0.912 1 89.56 213 GLU B C 1
ATOM 3899 O O . GLU B 1 213 ? -11.102 23.594 1.291 1 89.56 213 GLU B O 1
ATOM 3904 N N . VAL B 1 214 ? -10.008 22.422 -0.22 1 92.69 214 VAL B N 1
ATOM 3905 C CA . VAL B 1 214 ? -11.109 22.438 -1.17 1 92.69 214 VAL B CA 1
ATOM 3906 C C . VAL B 1 214 ? -12.32 21.719 -0.573 1 92.69 214 VAL B C 1
ATOM 3908 O O . VAL B 1 214 ? -13.453 22.203 -0.694 1 92.69 214 VAL B O 1
ATOM 3911 N N . VAL B 1 215 ? -12.109 20.594 0.08 1 95.5 215 VAL B N 1
ATOM 3912 C CA . VAL B 1 215 ? -13.172 19.797 0.689 1 95.5 215 VAL B CA 1
ATOM 3913 C C . VAL B 1 215 ? -13.875 20.625 1.763 1 95.5 215 VAL B C 1
ATOM 3915 O O . VAL B 1 215 ? -15.109 20.625 1.844 1 95.5 215 VAL B O 1
ATOM 3918 N N . GLU B 1 216 ? -13.109 21.328 2.512 1 92.56 216 GLU B N 1
ATOM 3919 C CA . GLU B 1 216 ? -13.648 22.172 3.572 1 92.56 216 GLU B CA 1
ATOM 3920 C C . GLU B 1 216 ? -14.469 23.328 2.998 1 92.56 216 GLU B C 1
ATOM 3922 O O . GLU B 1 216 ? -15.555 23.625 3.49 1 92.56 216 GLU B O 1
ATOM 3927 N N . GLU B 1 217 ? -13.93 23.922 2 1 92.25 217 GLU B N 1
ATOM 3928 C CA . GLU B 1 217 ? -14.609 25.062 1.363 1 92.25 217 GLU B CA 1
ATOM 3929 C C . GLU B 1 217 ? -15.961 24.641 0.789 1 92.25 217 GLU B C 1
ATOM 3931 O O . GLU B 1 217 ? -16.922 25.391 0.85 1 92.25 217 GLU B O 1
ATOM 3936 N N . LYS B 1 218 ? -16.047 23.469 0.297 1 94.75 218 LYS B N 1
ATOM 3937 C CA . LYS B 1 218 ? -17.25 22.984 -0.366 1 94.75 218 LYS B CA 1
ATOM 3938 C C . LYS B 1 218 ? -18.219 22.359 0.636 1 94.75 218 LYS B C 1
ATOM 3940 O O . LYS B 1 218 ? -19.359 22.062 0.298 1 94.75 218 LYS B O 1
ATOM 3945 N N . GLY B 1 219 ? -17.734 22.109 1.796 1 95.44 219 GLY B N 1
ATOM 3946 C CA . GLY B 1 219 ? -18.578 21.547 2.836 1 95.44 219 GLY B CA 1
ATOM 3947 C C . GLY B 1 219 ? -18.859 20.062 2.627 1 95.44 219 GLY B C 1
ATOM 3948 O O . GLY B 1 219 ? -19.938 19.578 3.012 1 95.44 219 GLY B O 1
ATOM 3949 N N . VAL B 1 220 ? -18.016 19.359 1.948 1 96.94 220 VAL B N 1
ATOM 3950 C CA . VAL B 1 220 ? -18.141 17.922 1.71 1 96.94 220 VAL B CA 1
ATOM 3951 C C . VAL B 1 220 ? -17.562 17.141 2.885 1 96.94 220 VAL B C 1
ATOM 3953 O O . VAL B 1 220 ? -16.594 17.594 3.51 1 96.94 220 VAL B O 1
ATOM 3956 N N . LYS B 1 221 ? -18.125 16 3.229 1 98.38 221 LYS B N 1
ATOM 3957 C CA . LYS B 1 221 ? -17.672 15.195 4.359 1 98.38 221 LYS B CA 1
ATOM 3958 C C . LYS B 1 221 ? -16.25 14.688 4.141 1 98.38 221 LYS B C 1
ATOM 3960 O O . LYS B 1 221 ? -15.891 14.289 3.029 1 98.38 221 LYS B O 1
ATOM 3965 N N . LYS B 1 222 ? -15.531 14.773 5.211 1 98.25 222 LYS B N 1
ATOM 3966 C CA . LYS B 1 222 ? -14.102 14.453 5.145 1 98.25 222 LYS B CA 1
ATOM 3967 C C . LYS B 1 222 ? -13.719 13.43 6.211 1 98.25 222 LYS B C 1
ATOM 3969 O O . LYS B 1 222 ? -14.039 13.602 7.391 1 98.25 222 LYS B O 1
ATOM 3974 N N . ILE B 1 223 ? -13.07 12.359 5.785 1 98.75 223 ILE B N 1
ATOM 3975 C CA . ILE B 1 223 ? -12.383 11.422 6.672 1 98.75 223 ILE B CA 1
ATOM 3976 C C . ILE B 1 223 ? -10.875 11.594 6.539 1 98.75 223 ILE B C 1
ATOM 3978 O O . ILE B 1 223 ? -10.32 11.43 5.449 1 98.75 223 ILE B O 1
ATOM 3982 N N . ALA B 1 224 ? -10.219 11.977 7.609 1 98.31 224 ALA B N 1
ATOM 3983 C CA . ALA B 1 224 ? -8.766 12.164 7.621 1 98.31 224 ALA B CA 1
ATOM 3984 C C . ALA B 1 224 ? -8.07 11.008 8.328 1 98.31 224 ALA B C 1
ATOM 3986 O O . ALA B 1 224 ? -8.461 10.625 9.43 1 98.31 224 ALA B O 1
ATOM 3987 N N . ILE B 1 225 ? -7.09 10.391 7.68 1 98.38 225 ILE B N 1
ATOM 3988 C CA . ILE B 1 225 ? -6.168 9.43 8.273 1 98.38 225 ILE B CA 1
ATOM 3989 C C . ILE B 1 225 ? -4.754 10.008 8.289 1 98.38 225 ILE B C 1
ATOM 3991 O O . ILE B 1 225 ? -4.137 10.18 7.234 1 98.38 225 ILE B O 1
ATOM 3995 N N . THR B 1 226 ? -4.297 10.32 9.492 1 95.88 226 THR B N 1
ATOM 3996 C CA . THR B 1 226 ? -3.062 11.094 9.578 1 95.88 226 THR B CA 1
ATOM 3997 C C . THR B 1 226 ? -2.273 10.711 10.828 1 95.88 226 THR B C 1
ATOM 3999 O O . THR B 1 226 ? -2.588 9.719 11.492 1 95.88 226 THR B O 1
ATOM 4002 N N . ASP B 1 227 ? -1.131 11.414 11.062 1 90.12 227 ASP B N 1
ATOM 4003 C CA . ASP B 1 227 ? -0.201 10.984 12.102 1 90.12 227 ASP B CA 1
ATOM 4004 C C . ASP B 1 227 ? -0.215 11.953 13.281 1 90.12 227 ASP B C 1
ATOM 4006 O O . ASP B 1 227 ? 0.456 11.719 14.289 1 90.12 227 ASP B O 1
ATOM 4010 N N . SER B 1 228 ? -1.012 13.023 13.148 1 85 228 SER B N 1
ATOM 4011 C CA . SER B 1 228 ? -1.032 14.031 14.211 1 85 228 SER B CA 1
ATOM 4012 C C . SER B 1 228 ? -2.375 14.75 14.258 1 85 228 SER B C 1
ATOM 4014 O O . SER B 1 228 ? -3.029 14.93 13.227 1 85 228 SER B O 1
ATOM 4016 N N . GLN B 1 229 ? -2.691 15.133 15.492 1 79.75 229 GLN B N 1
ATOM 4017 C CA . GLN B 1 229 ? -3.912 15.914 15.664 1 79.75 229 GLN B CA 1
ATOM 4018 C C . GLN B 1 229 ? -3.762 17.312 15.07 1 79.75 229 GLN B C 1
ATOM 4020 O O . GLN B 1 229 ? -4.758 17.953 14.734 1 79.75 229 GLN B O 1
ATOM 4025 N N . VAL B 1 230 ? -2.543 17.719 14.922 1 76.44 230 VAL B N 1
ATOM 4026 C CA . VAL B 1 230 ? -2.311 19.062 14.414 1 76.44 230 VAL B CA 1
ATOM 4027 C C . VAL B 1 230 ? -1.975 19.016 12.93 1 76.44 230 VAL B C 1
ATOM 4029 O O . VAL B 1 230 ? -1.562 20.016 12.336 1 76.44 230 VAL B O 1
ATOM 4032 N N . SER B 1 231 ? -2.113 17.812 12.32 1 85.5 231 SER B N 1
ATOM 4033 C CA . SER B 1 231 ? -1.962 17.688 10.875 1 85.5 231 SER B CA 1
ATOM 4034 C C . SER B 1 231 ? -2.881 18.641 10.133 1 85.5 231 SER B C 1
ATOM 4036 O O . SER B 1 231 ? -4.027 18.844 10.531 1 85.5 231 SER B O 1
ATOM 4038 N N . PRO B 1 232 ? -2.346 19.234 9.023 1 84.88 232 PRO B N 1
ATOM 4039 C CA . PRO B 1 232 ? -3.176 20.156 8.25 1 84.88 232 PRO B CA 1
ATOM 4040 C C . PRO B 1 232 ? -4.445 19.516 7.711 1 84.88 232 PRO B C 1
ATOM 4042 O O . PRO B 1 232 ? -5.426 20.203 7.422 1 84.88 232 PRO B O 1
ATOM 4045 N N . ILE B 1 233 ? -4.504 18.188 7.582 1 92.38 233 ILE B N 1
ATOM 4046 C CA . ILE B 1 233 ? -5.684 17.547 7 1 92.38 233 ILE B CA 1
ATOM 4047 C C . ILE B 1 233 ? -6.633 17.109 8.109 1 92.38 233 ILE B C 1
ATOM 4049 O O . ILE B 1 233 ? -7.75 16.656 7.832 1 92.38 233 ILE B O 1
ATOM 4053 N N . ALA B 1 234 ? -6.172 17.234 9.359 1 89.44 234 ALA B N 1
ATOM 4054 C CA . ALA B 1 234 ? -6.992 16.797 10.484 1 89.44 234 ALA B CA 1
ATOM 4055 C C . ALA B 1 234 ? -8.102 17.797 10.781 1 89.44 234 ALA B C 1
ATOM 4057 O O . ALA B 1 234 ? -9.188 17.406 11.227 1 89.44 234 ALA B O 1
ATOM 4058 N N . THR B 1 235 ? -7.836 19 10.406 1 83.94 235 THR B N 1
ATOM 4059 C CA . THR B 1 235 ? -8.758 20.078 10.742 1 83.94 235 THR B CA 1
ATOM 4060 C C . THR B 1 235 ? -10.055 19.953 9.953 1 83.94 235 THR B C 1
ATOM 4062 O O . THR B 1 235 ? -10.039 19.641 8.758 1 83.94 235 THR B O 1
ATOM 4065 N N . ASN B 1 236 ? -11.172 20.141 10.688 1 89.94 236 ASN B N 1
ATOM 4066 C CA . ASN B 1 236 ? -12.5 20.172 10.094 1 89.94 236 ASN B CA 1
ATOM 4067 C C . ASN B 1 236 ? -12.844 18.844 9.422 1 89.94 236 ASN B C 1
ATOM 4069 O O . ASN B 1 236 ? -13.375 18.828 8.312 1 89.94 236 ASN B O 1
ATOM 4073 N N . SER B 1 237 ? -12.391 17.75 9.914 1 95 237 SER B N 1
ATOM 4074 C CA . SER B 1 237 ? -12.766 16.422 9.445 1 95 237 SER B CA 1
ATOM 4075 C C . SER B 1 237 ? -13.977 15.883 10.203 1 95 237 SER B C 1
ATOM 4077 O O . SER B 1 237 ? -14.148 16.156 11.391 1 95 237 SER B O 1
ATOM 4079 N N . ASP B 1 238 ? -14.797 15.172 9.555 1 97.5 238 ASP B N 1
ATOM 4080 C CA . ASP B 1 238 ? -15.953 14.539 10.18 1 97.5 238 ASP B CA 1
ATOM 4081 C C . ASP B 1 238 ? -15.547 13.289 10.961 1 97.5 238 ASP B C 1
ATOM 4083 O O . ASP B 1 238 ? -16.188 12.938 11.953 1 97.5 238 ASP B O 1
ATOM 4087 N N . ALA B 1 239 ? -14.555 12.617 10.523 1 97.25 239 ALA B N 1
ATOM 4088 C CA . ALA B 1 239 ? -13.852 11.539 11.211 1 97.25 239 ALA B CA 1
ATOM 4089 C C . ALA B 1 239 ? -12.336 11.656 11.023 1 97.25 239 ALA B C 1
ATOM 4091 O O . ALA B 1 239 ? -11.852 11.742 9.898 1 97.25 239 ALA B O 1
ATOM 4092 N N . CYS B 1 240 ? -11.656 11.75 12.109 1 95.88 240 CYS B N 1
ATOM 4093 C CA . CYS B 1 240 ? -10.211 11.898 12.062 1 95.88 240 CYS B CA 1
ATOM 4094 C C . CYS B 1 240 ? -9.523 10.758 12.812 1 95.88 240 CYS B C 1
ATOM 4096 O O . CYS B 1 240 ? -9.75 10.57 14.008 1 95.88 240 CYS B O 1
ATOM 4098 N N . PHE B 1 241 ? -8.734 10.016 12.07 1 97.56 241 PHE B N 1
ATOM 4099 C CA . PHE B 1 241 ? -7.922 8.969 12.672 1 97.56 241 PHE B CA 1
ATOM 4100 C C . PHE B 1 241 ? -6.469 9.406 12.789 1 97.56 241 PHE B C 1
ATOM 4102 O O . PHE B 1 241 ? -5.816 9.695 11.781 1 97.56 241 PHE B O 1
ATOM 4109 N N . VAL B 1 242 ? -6 9.508 14 1 92.19 242 VAL B N 1
ATOM 4110 C CA . VAL B 1 242 ? -4.594 9.812 14.258 1 92.19 242 VAL B CA 1
ATOM 4111 C C . VAL B 1 242 ? -3.855 8.531 14.648 1 92.19 242 VAL B C 1
ATOM 4113 O O . VAL B 1 242 ? -4.109 7.969 15.719 1 92.19 242 VAL B O 1
ATOM 4116 N N . ILE B 1 243 ? -2.977 8.102 13.758 1 94.81 243 ILE B N 1
ATOM 4117 C CA . ILE B 1 243 ? -2.262 6.848 13.945 1 94.81 243 ILE B CA 1
ATOM 4118 C C . ILE B 1 243 ? -0.76 7.117 14.039 1 94.81 243 ILE B C 1
ATOM 4120 O O . ILE B 1 243 ? -0.163 7.656 13.102 1 94.81 243 ILE B O 1
ATOM 4124 N N . LYS B 1 244 ? -0.202 6.754 15.156 1 86.75 244 LYS B N 1
ATOM 4125 C CA . LYS B 1 244 ? 1.246 6.824 15.328 1 86.75 244 LYS B CA 1
ATOM 4126 C C . LYS B 1 244 ? 1.908 5.496 14.977 1 86.75 244 LYS B C 1
ATOM 4128 O O . LYS B 1 244 ? 1.716 4.496 15.672 1 86.75 244 LYS B O 1
ATOM 4133 N N . GLU B 1 245 ? 2.605 5.531 13.898 1 92.38 245 GLU B N 1
ATOM 4134 C CA . GLU B 1 245 ? 3.355 4.355 13.469 1 92.38 245 GLU B CA 1
ATOM 4135 C C . GLU B 1 245 ? 4.727 4.297 14.133 1 92.38 245 GLU B C 1
ATOM 4137 O O . GLU B 1 245 ? 5.301 5.332 14.477 1 92.38 245 GLU B O 1
ATOM 4142 N N . SER B 1 246 ? 5.168 3.018 14.344 1 87.62 246 SER B N 1
ATOM 4143 C CA . SER B 1 246 ? 6.547 2.838 14.781 1 87.62 246 SER B CA 1
ATOM 4144 C C . SER B 1 246 ? 7.531 3.25 13.688 1 87.62 246 SER B C 1
ATOM 4146 O O . SER B 1 246 ? 7.141 3.438 12.531 1 87.62 246 SER B O 1
ATOM 4148 N N . GLN B 1 247 ? 8.703 3.525 14.188 1 79.94 247 GLN B N 1
ATOM 4149 C CA . GLN B 1 247 ? 9.727 3.973 13.242 1 79.94 247 GLN B CA 1
ATOM 4150 C C . GLN B 1 247 ? 11.023 3.176 13.422 1 79.94 247 GLN B C 1
ATOM 4152 O O . GLN B 1 247 ? 11.406 2.848 14.539 1 79.94 247 GLN B O 1
ATOM 4157 N N . LEU B 1 248 ? 11.508 2.695 12.266 1 73.94 248 LEU B N 1
ATOM 4158 C CA . LEU B 1 248 ? 12.867 2.18 12.211 1 73.94 248 LEU B CA 1
ATOM 4159 C C . LEU B 1 248 ? 13.734 3.023 11.281 1 73.94 248 LEU B C 1
ATOM 4161 O O . LEU B 1 248 ? 13.484 3.07 10.07 1 73.94 248 LEU B O 1
ATOM 4165 N N . GLU B 1 249 ? 14.664 3.641 11.859 1 65.81 249 GLU B N 1
ATOM 4166 C CA . GLU B 1 249 ? 15.438 4.625 11.109 1 65.81 249 GLU B CA 1
ATOM 4167 C C . GLU B 1 249 ? 14.539 5.695 10.5 1 65.81 249 GLU B C 1
ATOM 4169 O O . GLU B 1 249 ? 13.766 6.336 11.219 1 65.81 249 GLU B O 1
ATOM 4174 N N . LYS B 1 250 ? 14.578 5.887 9.227 1 64.44 250 LYS B N 1
ATOM 4175 C CA . LYS B 1 250 ? 13.773 6.914 8.57 1 64.44 250 LYS B CA 1
ATOM 4176 C C . LYS B 1 250 ? 12.508 6.32 7.965 1 64.44 250 LYS B C 1
ATOM 4178 O O . LYS B 1 250 ? 11.758 7.016 7.273 1 64.44 250 LYS B O 1
ATOM 4183 N N . TYR B 1 251 ? 12.289 5.117 8.383 1 76.56 251 TYR B N 1
ATOM 4184 C CA . TYR B 1 251 ? 11.148 4.461 7.762 1 76.56 251 TYR B CA 1
ATOM 4185 C C . TYR B 1 251 ? 10.039 4.211 8.781 1 76.56 251 TYR B C 1
ATOM 4187 O O . TYR B 1 251 ? 10.289 3.629 9.844 1 76.56 251 TYR B O 1
ATOM 4195 N N . ARG B 1 252 ? 9.031 4.793 8.477 1 85.94 252 ARG B N 1
ATOM 4196 C CA . ARG B 1 252 ? 7.832 4.543 9.273 1 85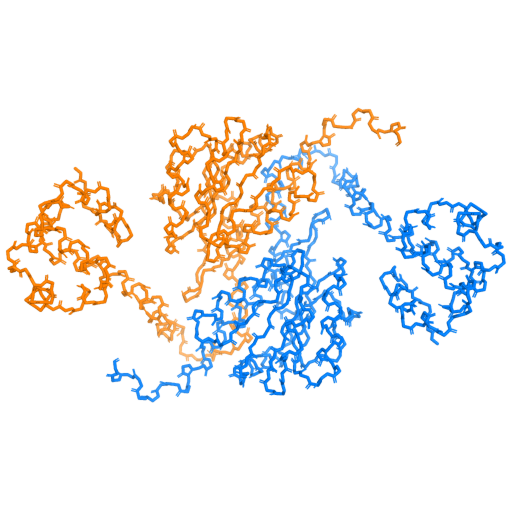.94 252 ARG B CA 1
ATOM 4197 C C . ARG B 1 252 ? 7.109 3.287 8.805 1 85.94 252 ARG B C 1
ATOM 4199 O O . ARG B 1 252 ? 7.035 3.021 7.605 1 85.94 252 ARG B O 1
ATOM 4206 N N . THR B 1 253 ? 6.68 2.586 9.812 1 91.75 253 THR B N 1
ATOM 4207 C CA . THR B 1 253 ? 5.828 1.457 9.453 1 91.75 253 THR B CA 1
ATOM 4208 C C . THR B 1 253 ? 4.496 1.941 8.875 1 91.75 253 THR B C 1
ATOM 4210 O O . THR B 1 253 ? 4.164 3.123 8.984 1 91.75 253 THR B O 1
ATOM 4213 N N . LEU B 1 254 ? 3.811 1.072 8.156 1 93.88 254 LEU B N 1
ATOM 4214 C CA . LEU B 1 254 ? 2.543 1.426 7.531 1 93.88 254 LEU B CA 1
ATOM 4215 C C . LEU B 1 254 ? 1.436 0.473 7.965 1 93.88 254 LEU B C 1
ATOM 4217 O O . LEU B 1 254 ? 0.278 0.638 7.574 1 93.88 254 LEU B O 1
ATOM 4221 N N . SER B 1 255 ? 1.678 -0.477 8.828 1 95.94 255 SER B N 1
ATOM 4222 C CA . SER B 1 255 ? 0.794 -1.608 9.086 1 95.94 255 SER B CA 1
ATOM 4223 C C . SER B 1 255 ? -0.462 -1.171 9.828 1 95.94 255 SER B C 1
ATOM 4225 O O . SER B 1 255 ? -1.552 -1.691 9.578 1 95.94 255 SER B O 1
ATOM 4227 N N . ALA B 1 256 ? -0.293 -0.258 10.773 1 96.56 256 ALA B N 1
ATOM 4228 C CA . ALA B 1 256 ? -1.455 0.182 11.539 1 96.56 256 ALA B CA 1
ATOM 4229 C C . ALA B 1 256 ? -2.455 0.913 10.648 1 96.56 256 ALA B C 1
ATOM 4231 O O . ALA B 1 256 ? -3.656 0.637 10.695 1 96.56 256 ALA B O 1
ATOM 4232 N N . THR B 1 257 ? -1.942 1.836 9.836 1 97.38 257 THR B N 1
ATOM 4233 C CA . THR B 1 257 ? -2.795 2.584 8.922 1 97.38 257 THR B CA 1
ATOM 4234 C C . THR B 1 257 ? -3.459 1.649 7.91 1 97.38 257 THR B C 1
ATOM 4236 O O . THR B 1 257 ? -4.656 1.767 7.641 1 97.38 257 THR B O 1
ATOM 4239 N N . GLN B 1 258 ? -2.715 0.77 7.375 1 96.38 258 GLN B N 1
ATOM 4240 C CA . GLN B 1 258 ? -3.246 -0.203 6.426 1 96.38 258 GLN B CA 1
ATOM 4241 C C . GLN B 1 258 ? -4.328 -1.066 7.07 1 96.38 258 GLN B C 1
ATOM 4243 O O . GLN B 1 258 ? -5.34 -1.38 6.441 1 96.38 258 GLN B O 1
ATOM 4248 N N . CYS B 1 259 ? -4.109 -1.506 8.258 1 96.06 259 CYS B N 1
ATOM 4249 C CA . CYS B 1 259 ? -5.082 -2.305 9 1 96.06 259 CYS B CA 1
ATOM 4250 C C . CYS B 1 259 ? -6.387 -1.54 9.188 1 96.06 259 CYS B C 1
ATOM 4252 O O . CYS B 1 259 ? -7.469 -2.105 9.039 1 96.06 259 CYS B O 1
ATOM 4254 N N . LEU B 1 260 ? -6.266 -0.297 9.539 1 97.56 260 LEU B N 1
ATOM 4255 C CA . LEU B 1 260 ? -7.457 0.533 9.688 1 97.56 260 LEU B CA 1
ATOM 4256 C C . LEU B 1 260 ? -8.25 0.575 8.383 1 97.56 260 LEU B C 1
ATOM 4258 O O . LEU B 1 260 ? -9.469 0.414 8.391 1 97.56 260 LEU B O 1
ATOM 4262 N N . ILE B 1 261 ? -7.555 0.806 7.285 1 97.56 261 ILE B N 1
ATOM 4263 C CA . ILE B 1 261 ? -8.172 0.893 5.965 1 97.56 261 ILE B CA 1
ATOM 4264 C C . ILE B 1 261 ? -8.906 -0.41 5.652 1 97.56 261 ILE B C 1
ATOM 4266 O O . ILE B 1 261 ? -10.062 -0.393 5.227 1 97.56 261 ILE B O 1
ATOM 4270 N N . GLN B 1 262 ? -8.281 -1.506 5.906 1 94.31 262 GLN B N 1
ATOM 4271 C CA . GLN B 1 262 ? -8.906 -2.803 5.691 1 94.31 262 GLN B CA 1
ATOM 4272 C C . GLN B 1 262 ? -10.133 -2.975 6.586 1 94.31 262 GLN B C 1
ATOM 4274 O O . GLN B 1 262 ? -11.156 -3.498 6.148 1 94.31 262 GLN B O 1
ATOM 4279 N N . SER B 1 263 ? -10.016 -2.566 7.801 1 94.69 263 SER B N 1
ATOM 4280 C CA . SER B 1 263 ? -11.102 -2.709 8.766 1 94.69 263 SER B CA 1
ATOM 4281 C C . SER B 1 263 ? -12.336 -1.929 8.328 1 94.69 263 SER B C 1
ATOM 4283 O O . SER B 1 263 ? -13.461 -2.383 8.523 1 94.69 263 SER B O 1
ATOM 4285 N N . LEU B 1 264 ? -12.086 -0.747 7.797 1 96.44 264 LEU B N 1
ATOM 4286 C CA . LEU B 1 264 ? -13.203 0.05 7.309 1 96.44 264 LEU B CA 1
ATOM 4287 C C . LEU B 1 264 ? -13.945 -0.684 6.199 1 96.44 264 LEU B C 1
ATOM 4289 O O . LEU B 1 264 ? -15.18 -0.703 6.18 1 96.44 264 LEU B O 1
ATOM 4293 N N . VAL B 1 265 ? -13.25 -1.279 5.301 1 94.62 265 VAL B N 1
ATOM 4294 C CA . VAL B 1 265 ? -13.852 -1.989 4.176 1 94.62 265 VAL B CA 1
ATOM 4295 C C . VAL B 1 265 ? -14.641 -3.193 4.684 1 94.62 265 VAL B C 1
ATOM 4297 O O . VAL B 1 265 ? -15.789 -3.404 4.289 1 94.62 265 VAL B O 1
ATOM 4300 N N . VAL B 1 266 ? -14.039 -3.951 5.621 1 90.81 266 VAL B N 1
ATOM 4301 C CA . VAL B 1 266 ? -14.695 -5.137 6.156 1 90.81 266 VAL B CA 1
ATOM 4302 C C . VAL B 1 266 ? -15.945 -4.73 6.938 1 90.81 266 VAL B C 1
ATOM 4304 O O . VAL B 1 266 ? -16.984 -5.387 6.852 1 90.81 266 VAL B O 1
ATOM 4307 N N . ALA B 1 267 ? -15.828 -3.676 7.684 1 92.62 267 ALA B N 1
ATOM 4308 C CA . ALA B 1 267 ? -16.969 -3.182 8.438 1 92.62 267 ALA B CA 1
ATOM 4309 C C . ALA B 1 267 ? -18.125 -2.807 7.504 1 92.62 267 ALA B C 1
ATOM 4311 O O . ALA B 1 267 ? -19.297 -3.014 7.832 1 92.62 267 ALA B O 1
ATOM 4312 N N . LEU B 1 268 ? -17.828 -2.254 6.316 1 92.38 268 LEU B N 1
ATOM 4313 C CA . LEU B 1 268 ? -18.844 -1.886 5.336 1 92.38 268 LEU B CA 1
ATOM 4314 C C . LEU B 1 268 ? -19.562 -3.123 4.797 1 92.38 268 LEU B C 1
ATOM 4316 O O . LEU B 1 268 ? -20.75 -3.078 4.504 1 92.38 268 LEU B O 1
ATOM 4320 N N . ILE B 1 269 ? -18.797 -4.18 4.66 1 86.25 269 ILE B N 1
ATOM 4321 C CA . ILE B 1 269 ? -19.375 -5.43 4.184 1 86.25 269 ILE B CA 1
ATOM 4322 C C . ILE B 1 269 ? -20.453 -5.906 5.16 1 86.25 269 ILE B C 1
ATOM 4324 O O . ILE B 1 269 ? -21.547 -6.309 4.746 1 86.25 269 ILE B O 1
ATOM 4328 N N . TYR B 1 270 ? -20.203 -5.789 6.379 1 81.44 270 TYR B N 1
ATOM 4329 C CA . TYR B 1 270 ? -21.125 -6.262 7.402 1 81.44 270 TYR B CA 1
ATOM 4330 C C . TYR B 1 270 ? -22.297 -5.293 7.57 1 81.44 270 TYR B C 1
ATOM 4332 O O . TYR B 1 270 ? -23.391 -5.695 7.957 1 81.44 270 TYR B O 1
ATOM 4340 N N . ASN B 1 271 ? -22.016 -4.125 7.363 1 77.94 271 ASN B N 1
ATOM 4341 C CA . ASN B 1 271 ? -23.094 -3.135 7.457 1 77.94 271 ASN B CA 1
ATOM 4342 C C . ASN B 1 271 ? -24.062 -3.246 6.289 1 77.94 271 ASN B C 1
ATOM 4344 O O . ASN B 1 271 ? -25.266 -2.998 6.449 1 77.94 271 ASN B O 1
ATOM 4348 N N . THR B 1 272 ? -23.594 -3.541 5.055 1 62.28 272 THR B N 1
ATOM 4349 C CA . THR B 1 272 ? -24.438 -3.684 3.877 1 62.28 272 THR B CA 1
ATOM 4350 C C . THR B 1 272 ? -25.25 -4.977 3.947 1 62.28 272 THR B C 1
ATOM 4352 O O . THR B 1 272 ? -26.391 -5.02 3.498 1 62.28 272 THR B O 1
ATOM 4355 N N . ASN B 1 273 ? -24.719 -6.156 4.297 1 54.47 273 ASN B N 1
ATOM 4356 C CA . ASN B 1 273 ? -25.469 -7.402 4.41 1 54.47 273 ASN B CA 1
ATOM 4357 C C . ASN B 1 273 ? -26.625 -7.277 5.398 1 54.47 273 ASN B C 1
ATOM 4359 O O . ASN B 1 273 ? -27.656 -7.934 5.242 1 54.47 273 ASN B O 1
ATOM 4363 N N . GLU B 1 274 ? -26.547 -6.527 6.383 1 47.44 274 GLU B N 1
ATOM 4364 C CA . GLU B 1 274 ? -27.719 -6.328 7.215 1 47.44 274 GLU B CA 1
ATOM 4365 C C . GLU B 1 274 ? -28.859 -5.707 6.414 1 47.44 274 GLU B C 1
ATOM 4367 O O . GLU B 1 274 ? -30.031 -6.023 6.641 1 47.44 274 GLU B O 1
ATOM 4372 N N . GLU B 1 275 ? -28.531 -4.91 5.453 1 44.19 275 GLU B N 1
ATOM 4373 C CA . GLU B 1 275 ? -29.641 -4.375 4.668 1 44.19 275 GLU B CA 1
ATOM 4374 C C . GLU B 1 275 ? -30.062 -5.34 3.566 1 44.19 275 GLU B C 1
ATOM 4376 O O . GLU B 1 275 ? -31.25 -5.461 3.256 1 44.19 275 GLU B O 1
ATOM 4381 N N . THR B 1 276 ? -29.141 -5.93 2.816 1 38.69 276 THR B N 1
ATOM 4382 C CA . THR B 1 276 ? -29.531 -6.738 1.664 1 38.69 276 THR B CA 1
ATOM 4383 C C . THR B 1 276 ? -29.891 -8.156 2.096 1 38.69 276 THR B C 1
ATOM 4385 O O . THR B 1 276 ? -30.172 -9.016 1.255 1 38.69 276 THR B O 1
ATOM 4388 N N . GLN B 1 277 ? -29.781 -8.602 3.264 1 37.09 277 GLN B N 1
ATOM 4389 C CA . GLN B 1 277 ? -30.344 -9.914 3.566 1 37.09 277 GLN B CA 1
ATOM 4390 C C . GLN B 1 277 ? -31.828 -9.953 3.279 1 37.09 277 GLN B C 1
ATOM 4392 O O . GLN B 1 277 ? -32.469 -11 3.414 1 37.09 277 GLN B O 1
ATOM 4397 N N . VAL B 1 278 ? -32.719 -8.867 3.086 1 31.23 278 VAL B N 1
ATOM 4398 C CA . VAL B 1 278 ? -34.062 -9.273 2.697 1 31.23 278 VAL B CA 1
ATOM 4399 C C . VAL B 1 278 ? -34.031 -9.969 1.34 1 31.23 278 VAL B C 1
ATOM 4401 O O . VAL B 1 278 ? -34.594 -11.062 1.177 1 31.23 278 VAL B O 1
ATOM 4404 N N . ASP B 1 279 ? -34.219 -9.227 0.15 1 28.77 279 ASP B N 1
ATOM 4405 C CA . ASP B 1 279 ? -34.75 -9.766 -1.085 1 28.77 279 ASP B CA 1
ATOM 4406 C C . ASP B 1 279 ? -33.719 -10.609 -1.831 1 28.77 279 ASP B C 1
ATOM 4408 O O . ASP B 1 279 ? -34.062 -11.258 -2.826 1 28.77 279 ASP B O 1
ATOM 4412 N N . ALA B 1 280 ? -32.406 -10.5 -1.716 1 28.3 280 ALA B N 1
ATOM 4413 C CA . ALA B 1 280 ? -31.609 -11.195 -2.709 1 28.3 280 ALA B CA 1
ATOM 4414 C C . ALA B 1 280 ? -31.422 -12.664 -2.336 1 28.3 280 ALA B C 1
ATOM 4416 O O . ALA B 1 280 ? -30.625 -13.375 -2.949 1 28.3 280 ALA B O 1
ATOM 4417 N N . LEU B 1 281 ? -31.984 -13.227 -1.278 1 26.86 281 LEU B N 1
ATOM 4418 C CA . LEU B 1 281 ? -32.062 -14.68 -1.193 1 26.86 281 LEU B CA 1
ATOM 4419 C C . LEU B 1 281 ? -32.844 -15.242 -2.379 1 26.86 281 LEU B C 1
ATOM 4421 O O . LEU B 1 281 ? -32.906 -16.469 -2.578 1 26.86 281 LEU B O 1
ATOM 4425 N N . ASP B 1 282 ? -33.906 -14.602 -2.922 1 23.03 282 ASP B N 1
ATOM 4426 C CA . ASP B 1 282 ? -34.75 -15.164 -3.975 1 23.03 282 ASP B CA 1
ATOM 4427 C C . ASP B 1 282 ? -34.031 -15.133 -5.324 1 23.03 282 ASP B C 1
ATOM 4429 O O . ASP B 1 282 ? -34.531 -15.656 -6.312 1 23.03 282 ASP B O 1
ATOM 4433 N N . ILE B 1 283 ? -33.125 -14.281 -5.625 1 18.61 283 ILE B N 1
ATOM 4434 C CA . ILE B 1 283 ? -32.688 -14.523 -6.992 1 18.61 283 ILE B CA 1
ATOM 4435 C C . ILE B 1 283 ? -31.578 -15.562 -7 1 18.61 283 ILE B C 1
ATOM 4437 O O . ILE B 1 283 ? -30.75 -15.594 -6.086 1 18.61 283 ILE B O 1
#

Foldseek 3Di:
DAADLALVSNLVVCVVCLVVDDPQLNLLSVLCVPPLVCLQDPDLVVSCVVSVHPSVSLQVNCVVRPHNGSVSVNVNSNVVVCVVVCLVCLVVCVVPPDDPDDPCPDPVNVVVVLVVLLVVLQVCLVVQDDPVLLVQLLVLQLQAQEEEEEDDDPCLVLSVVLQVLCVVVPGHYYYLNCVVPCSVVVLVPDAARHEYEQEAEPVGDPSSLVSLVSCVVRVHAYEYEYQDCPDSSNPPHSHYGHGHGGDDRSDTDCNSVSVSSVVSSVVNVVVVCVVPVPDPVVD/DAADLALLSNLVVCVVCLVVDDPLLNLLSVLCVPPLVCLQDPDLVVSCVVSVHPSVSLQVNCVVRPHNGSVSVNVNSNVVVCLVVCLVCLVVCLVPPDDPDDPCPDPVNVVVVLVVLLVVLQVCLVVQDDPVLLVQLLVLQLQAQEEEEEDDDPCLVLSVVLQVLCVVVPGHYYYLNCVVPCSVVVLVPDAARHEYEQEAEPVGDPSSLVSLVSCVVRVHAYEYEYQDCPDSNNPPHSHYGHGHGGDDRSDTDCNSVSVSSVVSSVVNVVVVCVVPVPPPVVD

Sequence (566 aa):
MIAATSVKELQRDIYAKYEDLSQRLQQVAKYVVEKPESIAFDSVSEIARNAEVPPSTLTRFAHAFHYRGFNDIKKVFRINLAEQTESYTGYARIGAGLDDDQNIETPANILAQLAKANINSLEDLNVQIEQDTLQVAVTLLNEANNIYVVGFGQSFGMASYLVYALRRIDRRVFLVDGLGAIYLQQMQTIHRGDVVVIISSEPYSDESVMVSEVVEEKGVKKIAITDSQVSPIATNSDACFVIKESQLEKYRTLSATQCLIQSLVVALIYNTNEETQVDALDIMIAATSVKELQRDIYAKYEDLSQRLQQVAKYVVEKPESIAFDSVSEIARNAEVPPSTLTRFAHAFHYRGFNDIKKVFRINLAEQTESYTGYARIGAGLDDDQNIETPANILAQLAKANINSLEDLNVQIEQDTLQVAVTLLNEANNIYVVGFGQSFGMASYLVYALRRIDRRVFLVDGLGAIYLQQMQTIHRGDVVVIISSEPYSDESVMVSEVVEEKGVKKIAITDSQVSPIATNSDACFVIKESQLEKYRTLSATQCLIQSLVVALIYNTNEETQVDALDI

Organism: NCBI:txid1219067

InterPro domains:
  IPR000281 Helix-turn-helix protein RpiR [PF01418] (11-82)
  IPR000281 Helix-turn-helix protein RpiR [PS51071] (8-84)
  IPR001347 SIS domain [PF01380] (141-264)
  IPR001347 SIS domain [PS51464] (137-275)
  IPR009057 Homedomain-like superfamily [SSF46689] (9-85)
  IPR035472 RpiR-like, SIS domain [cd05013] (132-267)
  IPR036388 Winged helix-like DNA-binding domain superfamily [G3DSA:1.10.10.10] (5-82)
  IPR046348 SIS domain superfamily [SSF53697] (110-270)
  IPR047640 HTH-type transcriptional regulator RpiR-like [PTHR30514] (9-277)

Nearest PDB structures (foldseek):
  3sho-assembly1_B  TM=9.501E-01  e=6.616E-10  Sphaerobacter thermophilus DSM 20745
  3fxa-assembly1_D  TM=8.258E-01  e=1.933E-08  Listeria monocytogenes serotype 4b str. F2365
  7en6-assembly1_D  TM=8.244E-01  e=6.597E-08  Escherichia coli
  7en7-assembly1_A  TM=7.817E-01  e=5.377E-08  Escherichia coli K-12
  3g68-assembly1_B  TM=6.404E-01  e=4.140E-04  Clostridioides difficile 630